Protein AF-A0A4P6WZL3-F1 (afdb_monomer_lite)

Structure (mmCIF, N/CA/C/O backbone):
data_AF-A0A4P6WZL3-F1
#
_entry.id   AF-A0A4P6WZL3-F1
#
loop_
_atom_site.group_PDB
_atom_site.id
_atom_site.type_symbol
_atom_site.label_atom_id
_atom_site.label_alt_id
_atom_site.label_comp_id
_atom_site.label_asym_id
_atom_site.label_entity_id
_atom_site.label_seq_id
_atom_site.pdbx_PDB_ins_code
_atom_site.Cartn_x
_atom_site.Cartn_y
_atom_site.Cartn_z
_atom_site.occupancy
_atom_site.B_iso_or_equiv
_atom_site.auth_seq_id
_atom_site.auth_comp_id
_atom_site.auth_asym_id
_atom_site.auth_atom_id
_atom_site.pdbx_PDB_model_num
ATOM 1 N N . MET A 1 1 ? -16.826 61.747 -36.594 1.00 37.16 1 MET A N 1
ATOM 2 C CA . MET A 1 1 ? -17.258 60.676 -35.668 1.00 37.16 1 MET A CA 1
ATOM 3 C C . MET A 1 1 ? -16.048 59.818 -35.312 1.00 37.16 1 MET A C 1
ATOM 5 O O . MET A 1 1 ? -15.651 58.979 -36.101 1.00 37.16 1 MET A O 1
ATOM 9 N N . ARG A 1 2 ? -15.407 60.084 -34.168 1.00 31.67 2 ARG A N 1
ATOM 10 C CA . ARG A 1 2 ? -14.379 59.226 -33.557 1.00 31.67 2 ARG A CA 1
ATOM 11 C C . ARG A 1 2 ? -14.954 58.769 -32.219 1.00 31.67 2 ARG A C 1
ATOM 13 O O . ARG A 1 2 ? -15.295 59.623 -31.406 1.00 31.67 2 ARG A O 1
ATOM 20 N N . ARG A 1 3 ? -15.099 57.464 -31.999 1.00 30.44 3 ARG A N 1
ATOM 21 C CA . ARG A 1 3 ? -15.366 56.898 -30.672 1.00 30.44 3 ARG A CA 1
ATOM 22 C C . ARG A 1 3 ? -14.246 55.916 -30.358 1.00 30.44 3 ARG A C 1
ATOM 24 O O . ARG A 1 3 ? -14.166 54.853 -30.960 1.00 30.44 3 ARG A O 1
ATOM 31 N N . PHE A 1 4 ? -13.363 56.343 -29.460 1.00 31.53 4 PHE A N 1
ATOM 32 C CA . PHE A 1 4 ? -12.477 55.470 -28.703 1.00 31.53 4 PHE A CA 1
ATOM 33 C C . PHE A 1 4 ? -13.355 54.556 -27.840 1.00 31.53 4 PHE A C 1
ATOM 35 O O . PHE A 1 4 ? -14.183 55.053 -27.078 1.00 31.53 4 PHE A O 1
ATOM 42 N N . VAL A 1 5 ? -13.193 53.242 -27.976 1.00 30.05 5 VAL A N 1
ATOM 43 C CA . VAL A 1 5 ? -13.716 52.259 -27.024 1.00 30.05 5 VAL A CA 1
ATOM 44 C C . VAL A 1 5 ? -12.513 51.728 -26.260 1.00 30.05 5 VAL A C 1
ATOM 46 O O . VAL A 1 5 ? -11.666 51.030 -26.811 1.00 30.05 5 VAL A O 1
ATOM 49 N N . THR A 1 6 ? -12.418 52.141 -25.003 1.00 27.86 6 THR A N 1
ATOM 50 C CA . THR A 1 6 ? -11.461 51.646 -24.019 1.00 27.86 6 THR A CA 1
ATOM 51 C C . THR A 1 6 ? -11.786 50.183 -23.726 1.00 27.86 6 THR A C 1
ATOM 53 O O . THR A 1 6 ? -12.900 49.865 -23.312 1.00 27.86 6 THR A O 1
ATOM 56 N N . ALA A 1 7 ? -10.828 49.289 -23.963 1.00 27.08 7 ALA A N 1
ATOM 57 C CA . ALA A 1 7 ? -10.930 47.887 -23.588 1.00 27.08 7 ALA A CA 1
ATOM 58 C C . ALA A 1 7 ? -10.885 47.766 -22.056 1.00 27.08 7 ALA A C 1
ATOM 60 O O . ALA A 1 7 ? -9.860 48.038 -21.432 1.00 27.08 7 ALA A O 1
ATOM 61 N N . VAL A 1 8 ? -12.007 47.376 -21.452 1.00 27.58 8 VAL A N 1
ATOM 62 C CA . VAL A 1 8 ? -12.067 46.939 -20.055 1.00 27.58 8 VAL A CA 1
ATOM 63 C C . VAL A 1 8 ? -11.608 45.484 -20.028 1.00 27.58 8 VAL A C 1
ATOM 65 O O . VAL A 1 8 ? -12.311 44.589 -20.493 1.00 27.58 8 VAL A O 1
ATOM 68 N N . LEU A 1 9 ? -10.395 45.262 -19.523 1.00 29.09 9 LEU A N 1
ATOM 69 C CA . LEU A 1 9 ? -9.890 43.940 -19.170 1.00 29.09 9 LEU A CA 1
ATOM 70 C C . LEU A 1 9 ? -10.759 43.381 -18.036 1.00 29.09 9 LEU A C 1
ATOM 72 O O . LEU A 1 9 ? -10.708 43.870 -16.908 1.00 29.09 9 LEU A O 1
ATOM 76 N N . PHE A 1 10 ? -11.550 42.353 -18.336 1.00 26.38 10 PHE A N 1
ATOM 77 C CA . PHE A 1 10 ? -12.147 41.489 -17.323 1.00 26.38 10 PHE A CA 1
ATOM 78 C C . PHE A 1 10 ? -11.024 40.666 -16.678 1.00 26.38 10 PHE A C 1
ATOM 80 O O . PHE A 1 10 ? -10.657 39.597 -17.157 1.00 26.38 10 PHE A O 1
ATOM 87 N N . PHE A 1 11 ? -10.463 41.184 -15.585 1.00 26.50 11 PHE A N 1
ATOM 88 C CA . PHE A 1 11 ? -9.835 40.347 -14.570 1.00 26.50 11 PHE A CA 1
ATOM 89 C C . PHE A 1 11 ? -10.962 39.560 -13.895 1.00 26.50 11 PHE A C 1
ATOM 91 O O . PHE A 1 11 ? -11.692 40.090 -13.058 1.00 26.50 11 PHE A O 1
ATOM 98 N N . THR A 1 12 ? -11.145 38.300 -14.281 1.00 26.98 12 THR A N 1
ATOM 99 C CA . THR A 1 12 ? -11.864 37.339 -13.444 1.00 26.98 12 THR A CA 1
ATOM 100 C C . THR A 1 12 ? -11.081 37.208 -12.146 1.00 26.98 12 THR A C 1
ATOM 102 O O . THR A 1 12 ? -9.961 36.698 -12.137 1.00 26.98 12 THR A O 1
ATOM 105 N N . ALA A 1 13 ? -11.655 37.768 -11.084 1.00 27.70 13 ALA A N 1
ATOM 106 C CA . ALA A 1 13 ? -11.118 37.762 -9.740 1.00 27.70 13 ALA A CA 1
ATOM 107 C C . ALA A 1 13 ? -10.760 36.331 -9.315 1.00 27.70 13 ALA A C 1
ATOM 109 O O . ALA A 1 13 ? -11.616 35.450 -9.262 1.00 27.70 13 ALA A O 1
ATOM 110 N N . LEU A 1 14 ? -9.479 36.130 -9.007 1.00 28.80 14 LEU A N 1
ATOM 111 C CA . LEU A 1 14 ? -9.033 35.101 -8.076 1.00 28.80 14 LEU A CA 1
ATOM 112 C C . LEU A 1 14 ? -9.872 35.245 -6.799 1.00 28.80 14 LEU A C 1
ATOM 114 O O . LEU A 1 14 ? -10.085 36.369 -6.338 1.00 28.80 14 LEU A O 1
ATOM 118 N N . ALA A 1 15 ? -10.363 34.130 -6.261 1.00 27.81 15 ALA A N 1
ATOM 119 C CA . ALA A 1 15 ? -11.063 34.102 -4.985 1.00 27.81 15 ALA A CA 1
ATOM 120 C C . ALA A 1 15 ? -10.264 34.903 -3.941 1.00 27.81 15 ALA A C 1
ATOM 122 O O . ALA A 1 15 ? -9.086 34.649 -3.693 1.00 27.81 15 ALA A O 1
ATOM 123 N N . THR A 1 16 ? -10.896 35.941 -3.400 1.00 32.16 16 THR A N 1
ATOM 124 C CA . THR A 1 16 ? -10.345 36.812 -2.362 1.00 32.16 16 THR A CA 1
ATOM 125 C C . THR A 1 16 ? -9.986 35.997 -1.118 1.00 32.16 16 THR A C 1
ATOM 127 O O . THR A 1 16 ? -10.764 35.106 -0.775 1.00 32.16 16 THR A O 1
ATOM 130 N N . PRO A 1 17 ? -8.890 36.315 -0.398 1.00 38.78 17 PRO A N 1
ATOM 131 C CA . PRO A 1 17 ? -8.620 35.704 0.897 1.00 38.78 17 PRO A CA 1
ATOM 132 C C . PRO A 1 17 ? -9.827 35.966 1.799 1.00 38.78 17 PRO A C 1
ATOM 134 O O . PRO A 1 17 ? -10.218 37.114 2.021 1.00 38.78 17 PRO A O 1
ATOM 137 N N . SER A 1 18 ? -10.464 34.893 2.241 1.00 46.06 18 SER A N 1
ATOM 138 C CA . SER A 1 18 ? -11.650 34.885 3.085 1.00 46.06 18 SER A CA 1
ATOM 139 C C . SER A 1 18 ? -11.412 35.700 4.363 1.00 46.06 18 SER A C 1
ATOM 141 O O . SER A 1 18 ? -10.737 35.272 5.289 1.00 46.06 18 SER A O 1
ATOM 143 N N . ALA A 1 19 ? -11.946 36.925 4.371 1.00 48.66 19 ALA A N 1
ATOM 144 C CA . ALA A 1 19 ? -12.452 37.673 5.524 1.00 48.66 19 ALA A CA 1
ATOM 145 C C . ALA A 1 19 ? -11.659 37.594 6.850 1.00 48.66 19 ALA A C 1
ATOM 147 O O . ALA A 1 19 ? -12.232 37.358 7.911 1.00 48.66 19 ALA A O 1
ATOM 148 N N . TRP A 1 20 ? -10.356 37.877 6.832 1.00 55.00 20 TRP A N 1
ATOM 149 C CA . TRP A 1 20 ? -9.653 38.255 8.062 1.00 55.00 20 TRP A CA 1
ATOM 150 C C . TRP A 1 20 ? -10.116 39.648 8.494 1.00 55.00 20 TRP A C 1
ATOM 152 O O . TRP A 1 20 ? -10.188 40.554 7.662 1.00 55.00 20 TRP A O 1
ATOM 162 N N . ALA A 1 21 ? -10.430 39.836 9.779 1.00 49.94 21 ALA A N 1
ATOM 163 C CA . ALA A 1 21 ? -10.701 41.161 10.325 1.00 49.94 21 ALA A CA 1
ATOM 164 C C . ALA A 1 21 ? -9.417 41.999 10.211 1.00 49.94 21 ALA A C 1
ATOM 166 O O . ALA A 1 21 ? -8.544 41.909 11.069 1.00 49.94 21 ALA A O 1
ATOM 167 N N . ALA A 1 22 ? -9.290 42.773 9.130 1.00 45.22 22 ALA A N 1
ATOM 168 C CA . ALA A 1 22 ? -8.110 43.586 8.830 1.00 45.22 22 ALA A CA 1
ATOM 169 C C . ALA A 1 22 ? -7.753 44.567 9.967 1.00 45.22 22 ALA A C 1
ATOM 171 O O . ALA A 1 22 ? -6.594 44.950 10.088 1.00 45.22 22 ALA A O 1
ATOM 172 N N . ASP A 1 23 ? -8.727 44.882 10.831 1.00 48.12 23 ASP A N 1
ATOM 173 C CA . ASP A 1 23 ? -8.626 45.856 11.923 1.00 48.12 23 ASP A CA 1
ATOM 174 C C . ASP A 1 23 ? -8.932 45.262 13.322 1.00 48.12 23 ASP A C 1
ATOM 176 O O . ASP A 1 23 ? -9.157 45.999 14.282 1.00 48.12 23 ASP A O 1
ATOM 180 N N . GLY A 1 24 ? -8.983 43.929 13.462 1.00 52.78 24 GLY A N 1
ATOM 181 C CA . GLY A 1 24 ? -9.281 43.240 14.728 1.00 52.78 24 GLY A CA 1
ATOM 182 C C . GLY A 1 24 ? -8.033 42.818 15.512 1.00 52.78 24 GLY A C 1
ATOM 183 O O . GLY A 1 24 ? -6.966 42.594 14.944 1.00 52.78 24 GLY A O 1
ATOM 184 N N . ALA A 1 25 ? -8.160 42.648 16.833 1.00 57.62 25 ALA A N 1
ATOM 185 C CA . ALA A 1 25 ? -7.093 42.055 17.637 1.00 57.62 25 ALA A CA 1
ATOM 186 C C . ALA A 1 25 ? -6.893 40.580 17.232 1.00 57.62 25 ALA A C 1
ATOM 188 O O . ALA A 1 25 ? -7.834 39.784 17.262 1.00 57.62 25 ALA A O 1
ATOM 189 N N . SER A 1 26 ? -5.667 40.215 16.848 1.00 79.00 26 SER A N 1
ATOM 190 C CA . SER A 1 26 ? -5.304 38.875 16.372 1.00 79.00 26 SER A CA 1
ATOM 191 C C . SER A 1 26 ? -4.282 38.195 17.283 1.00 79.00 26 SER A C 1
ATOM 193 O O . SER A 1 26 ? -3.489 38.863 17.945 1.00 79.00 26 SER A O 1
ATOM 195 N N . GLY A 1 27 ? -4.281 36.864 17.308 1.00 82.88 27 GLY A N 1
ATOM 196 C CA . GLY A 1 27 ? -3.276 36.058 17.998 1.00 82.88 27 GLY A CA 1
ATOM 197 C C . GLY A 1 27 ? -2.848 34.843 17.178 1.00 82.88 27 GLY A C 1
ATOM 198 O O . GLY A 1 27 ? -3.542 34.426 16.249 1.00 82.88 27 GLY A O 1
ATOM 199 N N . GLU A 1 28 ? -1.682 34.295 17.514 1.00 87.81 28 GLU A N 1
ATOM 200 C CA . GLU A 1 28 ? -1.102 33.112 16.878 1.00 87.81 28 GLU A CA 1
ATOM 201 C C . GLU A 1 28 ? -0.445 32.213 17.932 1.00 87.81 28 GLU A C 1
ATOM 203 O O . GLU A 1 28 ? 0.182 32.695 18.876 1.00 87.81 28 GLU A O 1
ATOM 208 N N . GLN A 1 29 ? -0.581 30.899 17.752 1.00 87.19 29 GLN A N 1
ATOM 209 C CA . GLN A 1 29 ? 0.071 29.877 18.559 1.00 87.19 29 GLN A CA 1
ATOM 210 C C . GLN A 1 29 ? 0.518 28.712 17.673 1.00 87.19 29 GLN A C 1
ATOM 212 O O . GLN A 1 29 ? -0.227 28.239 16.815 1.00 87.19 29 GLN A O 1
ATOM 217 N N . LEU A 1 30 ? 1.732 28.217 17.914 1.00 83.56 30 LEU A N 1
ATOM 218 C CA . LEU A 1 30 ? 2.226 26.980 17.315 1.00 83.56 30 LEU A CA 1
ATOM 219 C C . LEU A 1 30 ? 1.946 25.804 18.248 1.00 83.56 30 LEU A C 1
ATOM 221 O O . LEU A 1 30 ? 2.284 25.839 19.432 1.00 83.56 30 LEU A O 1
ATOM 225 N N . LEU A 1 31 ? 1.336 24.758 17.702 1.00 82.31 31 LEU A N 1
ATOM 226 C CA . LEU A 1 31 ? 0.972 23.541 18.413 1.00 82.31 31 LEU A CA 1
ATOM 227 C C . LEU A 1 31 ? 1.757 22.353 17.836 1.00 82.31 31 LEU A C 1
ATOM 229 O O . LEU A 1 31 ? 1.713 22.136 16.624 1.00 82.31 31 LEU A O 1
ATOM 233 N N . PRO A 1 32 ? 2.441 21.543 18.666 1.00 75.06 32 PRO A N 1
ATOM 234 C CA . PRO A 1 32 ? 3.267 20.418 18.212 1.00 75.06 32 PRO A CA 1
ATOM 235 C C . PRO A 1 32 ? 2.418 19.173 17.885 1.00 75.06 32 PRO A C 1
ATOM 237 O O . PRO A 1 32 ? 2.650 18.076 18.390 1.00 75.06 32 PRO A O 1
ATOM 240 N N . MET A 1 33 ? 1.372 19.347 17.083 1.00 74.25 33 MET A N 1
ATOM 241 C CA . MET A 1 33 ? 0.427 18.298 16.704 1.00 74.25 33 MET A CA 1
ATOM 242 C C . MET A 1 33 ? -0.205 18.603 15.339 1.00 74.25 33 MET A C 1
ATOM 244 O O . MET A 1 33 ? -0.133 19.760 14.911 1.00 74.25 33 MET A O 1
ATOM 248 N N . PRO A 1 34 ? -0.829 17.627 14.658 1.00 73.12 34 PRO A N 1
ATOM 249 C CA . PRO A 1 34 ? -1.431 17.864 13.347 1.00 73.12 34 PRO A CA 1
ATOM 250 C C . PRO A 1 34 ? -2.713 18.714 13.361 1.00 73.12 34 PRO A C 1
ATOM 252 O O . PRO A 1 34 ? -3.459 18.684 14.350 1.00 73.12 34 PRO A O 1
ATOM 255 N N . PRO A 1 35 ? -3.011 19.423 12.253 1.00 76.69 35 PRO A N 1
ATOM 256 C CA . PRO A 1 35 ? -4.188 20.272 12.103 1.00 76.69 35 PRO A CA 1
ATOM 257 C C . PRO A 1 35 ? -5.495 19.529 12.352 1.00 76.69 35 PRO A C 1
ATOM 259 O O . PRO A 1 35 ? -6.392 20.065 12.987 1.00 76.69 35 PRO A O 1
ATOM 262 N N . GLU A 1 36 ? -5.587 18.271 11.935 1.00 73.06 36 GLU A N 1
ATOM 263 C CA . GLU A 1 36 ? -6.742 17.386 12.077 1.00 73.06 36 GLU A CA 1
ATOM 264 C C . GLU A 1 36 ? -7.088 17.158 13.548 1.00 73.06 36 GLU A C 1
ATOM 266 O O . GLU A 1 36 ? -8.263 17.115 13.923 1.00 73.06 36 GLU A O 1
ATOM 271 N N . ARG A 1 37 ? -6.069 17.032 14.407 1.00 76.88 37 ARG A N 1
ATOM 272 C CA . ARG A 1 37 ? -6.249 16.867 15.852 1.00 76.88 37 ARG A CA 1
ATOM 273 C C . ARG A 1 37 ? -6.762 18.157 16.480 1.00 76.88 37 ARG A C 1
ATOM 275 O O . ARG A 1 37 ? -7.705 18.119 17.273 1.00 76.88 37 ARG A O 1
ATOM 282 N N . VAL A 1 38 ? -6.192 19.296 16.088 1.00 80.62 38 VAL A N 1
ATOM 283 C CA . VAL A 1 38 ? -6.668 20.619 16.518 1.00 80.62 38 VAL A CA 1
ATOM 284 C C . VAL A 1 38 ? -8.105 20.842 16.042 1.00 80.62 38 VAL A C 1
ATOM 286 O O . VAL A 1 38 ? -8.964 21.235 16.827 1.00 80.62 38 VAL A O 1
ATOM 289 N N . TRP A 1 39 ? -8.413 20.489 14.797 1.00 79.38 39 TRP A N 1
ATOM 290 C CA . TRP A 1 39 ? -9.742 20.613 14.212 1.00 79.38 39 TRP A CA 1
ATOM 291 C C . TRP A 1 39 ? -10.769 19.696 14.879 1.00 79.38 39 TRP A C 1
ATOM 293 O O . TRP A 1 39 ? -11.883 20.120 15.183 1.00 79.38 39 TRP A O 1
ATOM 303 N N . ARG A 1 40 ? -10.397 18.457 15.215 1.00 78.06 40 ARG A N 1
ATOM 304 C CA . ARG A 1 40 ? -11.243 17.556 16.011 1.00 78.06 40 ARG A CA 1
ATOM 305 C C . ARG A 1 40 ? -11.545 18.146 17.387 1.00 78.06 40 ARG A C 1
ATOM 307 O O . ARG A 1 40 ? -12.680 18.046 17.852 1.00 78.06 40 ARG A O 1
ATOM 314 N N . ALA A 1 41 ? -10.560 18.779 18.023 1.00 82.44 41 ALA A N 1
ATOM 315 C CA . ALA A 1 41 ? -10.777 19.481 19.282 1.00 82.44 41 ALA A CA 1
ATOM 316 C C . ALA A 1 41 ? -11.742 20.665 19.115 1.00 82.44 41 ALA A C 1
ATOM 318 O O . ALA A 1 41 ? -12.554 20.888 20.013 1.00 82.44 41 ALA A O 1
ATOM 319 N N . VAL A 1 42 ? -11.708 21.370 17.973 1.00 79.94 42 VAL A N 1
ATOM 320 C CA . VAL A 1 42 ? -12.668 22.443 17.648 1.00 79.94 42 VAL A CA 1
ATOM 321 C C . VAL A 1 42 ? -14.075 21.855 17.564 1.00 79.94 42 VAL A C 1
ATOM 323 O O . VAL A 1 42 ? -14.962 22.313 18.278 1.00 79.94 42 VAL A O 1
ATOM 326 N N . HIS A 1 43 ? -14.272 20.785 16.789 1.00 76.62 43 HIS A N 1
ATOM 327 C CA . HIS A 1 43 ? -15.571 20.106 16.664 1.00 76.62 43 HIS A CA 1
ATOM 328 C C . HIS A 1 43 ? -16.126 19.622 18.004 1.00 76.62 43 HIS A C 1
ATOM 330 O O . HIS A 1 43 ? -17.284 19.880 18.322 1.00 76.62 43 HIS A O 1
ATOM 336 N N . GLN A 1 44 ? -15.304 18.964 18.825 1.00 76.69 44 GLN A N 1
ATOM 337 C CA . GLN A 1 44 ? -15.728 18.518 20.156 1.00 76.69 44 GLN A CA 1
ATOM 338 C C . GLN A 1 44 ? -16.066 19.693 21.072 1.00 76.69 44 GLN A C 1
ATOM 340 O O . GLN A 1 44 ? -17.071 19.653 21.777 1.00 76.69 44 GLN A O 1
ATOM 345 N N . ALA A 1 45 ? -15.264 20.762 21.036 1.00 77.25 45 ALA A N 1
ATOM 346 C CA . ALA A 1 45 ? -15.530 21.956 21.825 1.00 77.25 45 ALA A CA 1
ATOM 347 C C . ALA A 1 45 ? -16.857 22.620 21.461 1.00 77.25 45 ALA A C 1
ATOM 349 O O . ALA A 1 45 ? -17.476 23.209 22.338 1.00 77.25 45 ALA A O 1
ATOM 350 N N . LEU A 1 46 ? -17.294 22.507 20.208 1.00 70.44 46 LEU A N 1
ATOM 351 C CA . LEU A 1 46 ? -18.572 23.027 19.730 1.00 70.44 46 LEU A CA 1
ATOM 352 C C . LEU A 1 46 ? -19.755 22.092 20.019 1.00 70.44 46 LEU A C 1
ATOM 354 O O . LEU A 1 46 ? -20.882 22.565 20.148 1.00 70.44 46 LEU A O 1
ATOM 358 N N . ALA A 1 47 ? -19.508 20.785 20.128 1.00 67.56 47 ALA A N 1
ATOM 359 C CA . ALA A 1 47 ? -20.522 19.783 20.457 1.00 67.56 47 ALA A CA 1
ATOM 360 C C . ALA A 1 47 ? -20.887 19.759 21.956 1.00 67.56 47 ALA A C 1
ATOM 362 O O . ALA A 1 47 ? -21.999 19.358 22.313 1.00 67.56 47 ALA A O 1
ATOM 363 N N . ASP A 1 48 ? -19.980 20.198 22.834 1.00 67.56 48 ASP A N 1
ATOM 364 C CA . ASP A 1 48 ? -20.244 20.327 24.268 1.00 67.56 48 ASP A CA 1
ATOM 365 C C . ASP A 1 48 ? -21.380 21.342 24.527 1.00 67.56 48 ASP A C 1
ATOM 367 O O . ASP A 1 48 ? -21.360 22.487 24.061 1.00 67.56 48 ASP A O 1
ATOM 371 N N . ARG A 1 49 ? -22.399 20.930 25.298 1.00 47.44 49 ARG A N 1
ATOM 372 C CA . ARG A 1 49 ? -23.563 21.769 25.638 1.00 47.44 49 ARG A CA 1
ATOM 373 C C . ARG A 1 49 ? -23.101 23.070 26.316 1.00 47.44 49 ARG A C 1
ATOM 375 O O . ARG A 1 49 ? -22.610 23.032 27.439 1.00 47.44 49 ARG A O 1
ATOM 382 N N . GLY A 1 50 ? -23.302 24.210 25.648 1.00 54.53 50 GLY A N 1
ATOM 383 C CA . GLY A 1 50 ? -22.974 25.553 26.162 1.00 54.53 50 GLY A CA 1
ATOM 384 C C . GLY A 1 50 ? -21.920 26.332 25.363 1.00 54.53 50 GLY A C 1
ATOM 385 O O . GLY A 1 50 ? -21.558 27.439 25.751 1.00 54.53 50 GLY A O 1
ATOM 386 N N . ALA A 1 51 ? -21.421 25.792 24.247 1.00 52.97 51 ALA A N 1
ATOM 387 C CA . ALA A 1 51 ? -20.331 26.409 23.488 1.00 52.97 51 ALA A CA 1
ATOM 388 C C . ALA A 1 51 ? -20.749 27.387 22.372 1.00 52.97 51 ALA A C 1
ATOM 390 O O . ALA A 1 51 ? -19.873 27.993 21.769 1.00 52.97 51 ALA A O 1
ATOM 391 N N . GLY A 1 52 ? -22.044 27.619 22.127 1.00 57.75 52 GLY A N 1
ATOM 392 C CA . GLY A 1 52 ? -22.533 28.534 21.079 1.00 57.75 52 GLY A CA 1
ATOM 393 C C . GLY A 1 52 ? -22.776 27.870 19.714 1.00 57.75 52 GLY A C 1
ATOM 394 O O . GLY A 1 52 ? -22.804 26.647 19.611 1.00 57.75 52 GLY A O 1
ATOM 395 N N . ARG A 1 53 ? -23.021 28.673 18.664 1.00 58.19 53 ARG A N 1
ATOM 396 C CA . ARG A 1 53 ? -23.209 28.191 17.277 1.00 58.19 53 ARG A CA 1
ATOM 397 C C . ARG A 1 53 ? -21.910 28.381 16.493 1.00 58.19 53 ARG A C 1
ATOM 399 O O . ARG A 1 53 ? -21.319 29.458 16.544 1.00 58.19 53 ARG A O 1
ATOM 406 N N . ALA A 1 54 ? -21.493 27.361 15.753 1.00 57.03 54 ALA A N 1
ATOM 407 C CA . ALA A 1 54 ? -20.396 27.462 14.800 1.00 57.03 54 ALA A CA 1
ATOM 408 C C . ALA A 1 54 ? -20.935 27.475 13.379 1.00 57.03 54 ALA A C 1
ATOM 410 O O . ALA A 1 54 ? -21.783 26.656 13.026 1.00 57.03 54 ALA A O 1
ATOM 411 N N . GLU A 1 55 ? -20.410 28.385 12.574 1.00 59.28 55 GLU A N 1
ATOM 412 C CA . GLU A 1 55 ? -20.586 28.371 11.135 1.00 59.28 55 GLU A CA 1
ATOM 413 C C . GLU A 1 55 ? -19.215 28.091 10.526 1.00 59.28 55 GLU A C 1
ATOM 415 O O . GLU A 1 55 ? -18.282 28.892 10.620 1.00 59.28 55 GLU A O 1
ATOM 420 N N . VAL A 1 56 ? -19.067 26.897 9.962 1.00 59.38 56 VAL A N 1
ATOM 421 C CA . VAL A 1 56 ? -17.864 26.545 9.212 1.00 59.38 56 VAL A CA 1
ATOM 422 C C . VAL A 1 56 ? -17.927 27.329 7.907 1.00 59.38 56 VAL A C 1
ATOM 424 O O . VAL A 1 56 ? -18.801 27.072 7.084 1.00 59.38 56 VAL A O 1
ATOM 427 N N . LEU A 1 57 ? -17.062 28.335 7.770 1.00 54.62 57 LEU A N 1
ATOM 428 C CA . LEU A 1 57 ? -17.123 29.280 6.654 1.00 54.62 57 LEU A CA 1
ATOM 429 C C . LEU A 1 57 ? -16.438 28.755 5.403 1.00 54.62 57 LEU A C 1
ATOM 431 O O . LEU A 1 57 ? -16.882 29.055 4.300 1.00 54.62 57 LEU A O 1
ATOM 435 N N . ALA A 1 58 ? -15.378 27.970 5.582 1.00 51.28 58 ALA A N 1
ATOM 436 C CA . ALA A 1 58 ? -14.709 27.283 4.499 1.00 51.28 58 ALA A CA 1
ATOM 437 C C . ALA A 1 58 ? -14.074 25.990 5.020 1.00 51.28 58 ALA A C 1
ATOM 439 O O . ALA A 1 58 ? -13.323 25.976 5.994 1.00 51.28 58 ALA A O 1
ATOM 440 N N . LEU A 1 59 ? -14.391 24.897 4.331 1.00 52.25 59 LEU A N 1
ATOM 441 C CA . LEU A 1 59 ? -13.587 23.676 4.278 1.00 52.25 59 LEU A CA 1
ATOM 442 C C . LEU A 1 59 ? -13.006 23.564 2.862 1.00 52.25 59 LEU A C 1
ATOM 444 O O . LEU A 1 59 ? -13.024 22.490 2.271 1.00 52.25 59 LEU A O 1
ATOM 448 N N . ASP A 1 60 ? -12.585 24.687 2.285 1.00 43.00 60 ASP A N 1
ATOM 449 C CA . ASP A 1 60 ? -12.030 24.718 0.934 1.00 43.00 60 ASP A CA 1
ATOM 450 C C . ASP A 1 60 ? -10.502 24.700 0.993 1.00 43.00 60 ASP A C 1
ATOM 452 O O . ASP A 1 60 ? -9.884 25.285 1.886 1.00 43.00 60 ASP A O 1
ATOM 456 N N . ASP A 1 61 ? -9.903 23.960 0.060 1.00 44.69 61 ASP A N 1
ATOM 457 C CA . ASP A 1 61 ? -8.455 23.862 -0.161 1.00 44.69 61 ASP A CA 1
ATOM 458 C C . ASP A 1 61 ? -7.611 23.509 1.083 1.00 44.69 61 ASP A C 1
ATOM 460 O O . ASP A 1 61 ? -6.434 23.859 1.206 1.00 44.69 61 ASP A O 1
ATOM 464 N N . GLY A 1 62 ? -8.195 22.773 2.035 1.00 52.19 62 GLY A N 1
ATOM 465 C CA . GLY A 1 62 ? -7.440 22.215 3.155 1.00 52.19 62 GLY A CA 1
ATOM 466 C C . GLY A 1 62 ? -6.897 23.265 4.129 1.00 52.19 62 GLY A C 1
ATOM 467 O O . GLY A 1 62 ? -5.832 23.078 4.727 1.00 52.19 62 GLY A O 1
ATOM 468 N N . ARG A 1 63 ? -7.606 24.383 4.282 1.00 59.88 63 ARG A N 1
ATOM 469 C CA . ARG A 1 63 ? -7.444 25.329 5.386 1.00 59.88 63 ARG A CA 1
ATOM 470 C C . ARG A 1 63 ? -8.688 25.227 6.256 1.00 59.88 63 ARG A C 1
ATOM 472 O O . ARG A 1 63 ? -9.796 25.417 5.763 1.00 59.88 63 ARG A O 1
ATOM 479 N N . TYR A 1 64 ? -8.527 24.876 7.529 1.00 69.12 64 TYR A N 1
ATOM 480 C CA . TYR A 1 64 ? -9.688 24.798 8.404 1.00 69.12 64 TYR A CA 1
ATOM 481 C C . TYR A 1 64 ? -9.997 26.193 8.946 1.00 69.12 64 TYR A C 1
ATOM 483 O O . TYR A 1 64 ? -9.429 26.621 9.954 1.00 69.12 64 TYR A O 1
ATOM 491 N N . GLU A 1 65 ? -10.880 26.906 8.247 1.00 73.00 65 GLU A N 1
ATOM 492 C CA . GLU A 1 65 ? -11.365 28.213 8.671 1.00 73.00 65 GLU A CA 1
ATOM 493 C C . GLU A 1 65 ? -12.756 28.092 9.294 1.00 73.00 65 GLU A C 1
ATOM 495 O O . GLU A 1 65 ? -13.704 27.561 8.707 1.00 73.00 65 GLU A O 1
ATOM 500 N N . ALA A 1 66 ? -12.901 28.617 10.506 1.00 71.56 66 ALA A N 1
ATOM 501 C CA . ALA A 1 66 ? -14.184 28.645 11.192 1.00 71.56 66 ALA A CA 1
ATOM 502 C C . ALA A 1 66 ? -14.508 30.051 11.673 1.00 71.56 66 ALA A C 1
ATOM 504 O O . ALA A 1 66 ? -13.656 30.716 12.265 1.00 71.56 66 ALA A O 1
ATOM 505 N N . ARG A 1 67 ? -15.772 30.457 11.513 1.00 74.69 67 ARG A N 1
ATOM 506 C CA . ARG A 1 67 ? -16.343 31.548 12.300 1.00 74.69 67 ARG A CA 1
ATOM 507 C C . ARG A 1 67 ? -17.196 30.961 13.399 1.00 74.69 67 ARG A C 1
ATOM 509 O O . ARG A 1 67 ? -18.224 30.318 13.181 1.00 74.69 67 ARG A O 1
ATOM 516 N N . LEU A 1 68 ? -16.747 31.197 14.613 1.00 73.75 68 LEU A N 1
ATOM 517 C CA . LEU A 1 68 ? -17.396 30.736 15.816 1.00 73.75 68 LEU A CA 1
ATOM 518 C C . LEU A 1 68 ? -18.137 31.902 16.461 1.00 73.75 68 LEU A C 1
ATOM 520 O O . LEU A 1 68 ? -17.629 33.020 16.508 1.00 73.75 68 LEU A O 1
ATOM 524 N N . ARG A 1 69 ? -19.306 31.612 17.036 1.00 71.44 69 ARG A N 1
ATOM 525 C CA . ARG A 1 69 ? -19.998 32.493 17.987 1.00 71.44 69 ARG A CA 1
ATOM 526 C C . ARG A 1 69 ? -20.084 31.807 19.341 1.00 71.44 69 ARG A C 1
ATOM 528 O O . ARG A 1 69 ? -21.153 31.289 19.689 1.00 71.44 69 ARG A O 1
ATOM 535 N N . PRO A 1 70 ? -18.978 31.735 20.101 1.00 64.75 70 PRO A N 1
ATOM 536 C CA . PRO A 1 70 ? -19.004 31.080 21.388 1.00 64.75 70 PRO A CA 1
ATOM 537 C C . PRO A 1 70 ? -19.884 31.858 22.360 1.00 64.75 70 PRO A C 1
ATOM 539 O O . PRO A 1 70 ? -19.776 33.079 22.462 1.00 64.75 70 PRO A O 1
ATOM 542 N N . GLN A 1 71 ? -20.720 31.162 23.133 1.00 65.69 71 GLN A N 1
ATOM 543 C CA . GLN A 1 71 ? -21.568 31.810 24.145 1.00 65.69 71 GLN A CA 1
ATOM 544 C C . GLN A 1 71 ? -20.729 32.580 25.186 1.00 65.69 71 GLN A C 1
ATOM 546 O O . GLN A 1 71 ? -21.143 33.630 25.671 1.00 65.69 71 GLN A O 1
ATOM 551 N N . ALA A 1 72 ? -19.509 32.100 25.453 1.00 63.06 72 ALA A N 1
ATOM 552 C CA . ALA A 1 72 ? -18.521 32.735 26.324 1.00 63.06 72 ALA A CA 1
ATOM 553 C C . ALA A 1 72 ? -17.954 34.068 25.791 1.00 63.06 72 ALA A C 1
ATOM 555 O O . ALA A 1 72 ? -17.289 34.770 26.546 1.00 63.06 72 ALA A O 1
ATOM 556 N N . LEU A 1 73 ? -18.191 34.416 24.518 1.00 65.50 73 LEU A N 1
ATOM 557 C CA . LEU A 1 73 ? -17.745 35.674 23.900 1.00 65.50 73 LEU A CA 1
ATOM 558 C C . LEU A 1 73 ? -18.867 36.718 23.779 1.00 65.50 73 LEU A C 1
ATOM 560 O O . LEU A 1 73 ? -18.740 37.653 22.996 1.00 65.50 73 LEU A O 1
ATOM 564 N N . ALA A 1 74 ? -19.973 36.558 24.519 1.00 65.56 74 ALA A N 1
ATOM 565 C CA . ALA A 1 74 ? -21.067 37.536 24.608 1.00 65.56 74 ALA A CA 1
ATOM 566 C C . ALA A 1 74 ? -21.611 38.040 23.247 1.00 65.56 74 ALA A C 1
ATOM 568 O O . ALA A 1 74 ? -22.089 39.165 23.142 1.00 65.56 74 ALA A O 1
ATOM 569 N N . GLY A 1 75 ? -21.559 37.201 22.204 1.00 66.00 75 GLY A N 1
ATOM 570 C CA . GLY A 1 75 ? -22.045 37.531 20.858 1.00 66.00 75 GLY A CA 1
ATOM 571 C C . GLY A 1 75 ? -20.988 38.039 19.868 1.00 66.00 75 GLY A C 1
ATOM 572 O O . GLY A 1 75 ? -21.354 38.316 18.729 1.00 66.00 75 GLY A O 1
ATOM 573 N N . ALA A 1 76 ? -19.710 38.131 20.255 1.00 72.12 76 ALA A N 1
ATOM 574 C CA . ALA A 1 76 ? -18.618 38.457 19.336 1.00 72.12 76 ALA A CA 1
ATOM 575 C C . ALA A 1 76 ? -18.252 37.274 18.419 1.00 72.12 76 ALA A C 1
ATOM 577 O O . ALA A 1 76 ? -18.277 36.111 18.840 1.00 72.12 76 ALA A O 1
ATOM 578 N N . ASP A 1 77 ? -17.871 37.590 17.178 1.00 76.44 77 ASP A N 1
ATOM 579 C CA . ASP A 1 77 ? -17.414 36.603 16.200 1.00 76.44 77 ASP A CA 1
ATOM 580 C C . ASP A 1 77 ? -15.920 36.320 16.420 1.00 76.44 77 ASP A C 1
ATOM 582 O O . ASP A 1 77 ? -15.096 37.238 16.473 1.00 76.44 77 ASP A O 1
ATOM 586 N N . LEU A 1 78 ? -15.580 35.035 16.539 1.00 79.50 78 LEU A N 1
ATOM 587 C CA . LEU A 1 78 ? -14.212 34.529 16.596 1.00 79.50 78 LEU A CA 1
ATOM 588 C C . LEU A 1 78 ? -13.888 33.821 15.288 1.00 79.50 78 LEU A C 1
ATOM 590 O O . LEU A 1 78 ? -14.524 32.829 14.937 1.00 79.50 78 LEU A O 1
ATOM 594 N N . TRP A 1 79 ? -12.865 34.300 14.603 1.00 82.00 79 TRP A N 1
ATOM 595 C CA . TRP A 1 79 ? -12.319 33.668 13.414 1.00 82.00 79 TRP A CA 1
ATOM 596 C C . TRP A 1 79 ? -11.146 32.796 13.819 1.00 82.00 79 TRP A C 1
ATOM 598 O O . TRP A 1 79 ? -10.260 33.263 14.534 1.00 82.00 79 TRP A O 1
ATOM 608 N N . LEU A 1 80 ? -11.148 31.546 13.373 1.00 83.44 80 LEU A N 1
ATOM 609 C CA . LEU A 1 80 ? -10.057 30.601 13.562 1.00 83.44 80 LEU A CA 1
ATOM 610 C C . LEU A 1 80 ? -9.503 30.166 12.221 1.00 83.44 80 LEU A C 1
ATOM 612 O O . LEU A 1 80 ? -10.260 29.931 11.283 1.00 83.44 80 LEU A O 1
ATOM 616 N N . ASP A 1 81 ? -8.194 29.976 12.196 1.00 83.62 81 ASP A N 1
ATOM 617 C CA . ASP A 1 81 ? -7.464 29.392 11.089 1.00 83.62 81 ASP A CA 1
ATOM 618 C C . ASP A 1 81 ? -6.467 28.366 11.612 1.00 83.62 81 ASP A C 1
ATOM 620 O O . ASP A 1 81 ? -5.599 28.681 12.431 1.00 83.62 81 ASP A O 1
ATOM 624 N N . VAL A 1 82 ? -6.615 27.135 11.138 1.00 80.94 82 VAL A N 1
ATOM 625 C CA . VAL A 1 82 ? -5.770 26.001 11.502 1.00 80.94 82 VAL A CA 1
ATOM 626 C C . VAL A 1 82 ? -5.006 25.560 10.255 1.00 80.94 82 VAL A C 1
ATOM 628 O O . VAL A 1 82 ? -5.591 24.985 9.335 1.00 80.94 82 VAL A O 1
ATOM 631 N N . ASP A 1 83 ? -3.697 25.820 10.225 1.00 77.88 83 ASP A N 1
ATOM 632 C CA . ASP A 1 83 ? -2.817 25.463 9.104 1.00 77.88 83 ASP A CA 1
ATOM 633 C C . ASP A 1 83 ? -1.566 24.715 9.589 1.00 77.88 83 ASP A C 1
ATOM 635 O O . ASP A 1 83 ? -1.109 24.915 10.710 1.00 77.88 83 ASP A O 1
ATOM 639 N N . TRP A 1 84 ? -0.974 23.861 8.753 1.00 73.62 84 TRP A N 1
ATOM 640 C CA . TRP A 1 84 ? 0.313 23.227 9.053 1.00 73.62 84 TRP A CA 1
ATOM 641 C C . TRP A 1 84 ? 1.468 24.200 8.790 1.00 73.62 84 TRP A C 1
ATOM 643 O O . TRP A 1 84 ? 1.605 24.702 7.667 1.00 73.62 84 TRP A O 1
ATOM 653 N N . ASP A 1 85 ? 2.343 24.402 9.778 1.00 75.19 85 ASP A N 1
ATOM 654 C CA . ASP A 1 85 ? 3.563 25.198 9.630 1.00 75.19 85 ASP A CA 1
ATOM 655 C C . ASP A 1 85 ? 4.674 24.376 8.966 1.00 75.19 85 ASP A C 1
ATOM 657 O O . ASP A 1 85 ? 5.265 23.477 9.566 1.00 75.19 85 ASP A O 1
ATOM 661 N N . THR A 1 86 ? 4.998 24.708 7.718 1.00 63.81 86 THR A N 1
ATOM 662 C CA . THR A 1 86 ? 6.034 24.015 6.940 1.00 63.81 86 THR A CA 1
ATOM 663 C C . THR A 1 86 ? 7.453 24.230 7.464 1.00 63.81 86 THR A C 1
ATOM 665 O O . THR A 1 86 ? 8.334 23.453 7.117 1.00 63.81 86 THR A O 1
ATOM 668 N N . ARG A 1 87 ? 7.702 25.243 8.304 1.00 66.31 87 ARG A N 1
ATOM 669 C CA . ARG A 1 87 ? 9.043 25.552 8.830 1.00 66.31 87 ARG A CA 1
ATOM 670 C C . ARG A 1 87 ? 9.308 24.883 10.166 1.00 66.31 87 ARG A C 1
ATOM 672 O O . ARG A 1 87 ? 10.402 24.379 10.404 1.00 66.31 87 ARG A O 1
ATOM 679 N N . THR A 1 88 ? 8.321 24.908 11.054 1.00 64.44 88 THR A N 1
ATOM 680 C CA . THR A 1 88 ? 8.474 24.396 12.421 1.00 64.44 88 THR A CA 1
ATOM 681 C C . THR A 1 88 ? 7.850 23.026 12.612 1.00 64.44 88 THR A C 1
ATOM 683 O O . THR A 1 88 ? 8.116 22.400 13.634 1.00 64.44 88 THR A O 1
ATOM 686 N N . GLY A 1 89 ? 7.026 22.568 11.670 1.00 64.50 89 GLY A N 1
ATOM 687 C CA . GLY A 1 89 ? 6.227 21.362 11.804 1.00 64.50 89 GLY A CA 1
ATOM 688 C C . GLY A 1 89 ? 5.207 21.440 12.948 1.00 64.50 89 GLY A C 1
ATOM 689 O O . GLY A 1 89 ? 5.437 22.049 13.995 1.00 64.50 89 GLY A O 1
ATOM 690 N N . GLY A 1 90 ? 4.039 20.848 12.735 1.00 73.75 90 GLY A N 1
ATOM 691 C CA . GLY A 1 90 ? 2.875 21.033 13.596 1.00 73.75 90 GLY A CA 1
ATOM 692 C C . GLY A 1 90 ? 1.926 22.107 13.069 1.00 73.75 90 GLY A C 1
ATOM 693 O O . GLY A 1 90 ? 1.992 22.520 11.912 1.00 73.75 90 GLY A O 1
ATOM 694 N N . THR A 1 91 ? 1.008 22.541 13.923 1.00 81.88 91 THR A N 1
ATOM 695 C CA . THR A 1 91 ? -0.126 23.382 13.544 1.00 81.88 91 THR A CA 1
ATOM 696 C C . THR A 1 91 ? 0.083 24.822 13.973 1.00 81.88 91 THR A C 1
ATOM 698 O O . THR A 1 91 ? 0.205 25.111 15.162 1.00 81.88 91 THR A O 1
ATOM 701 N N . ARG A 1 92 ? 0.054 25.738 13.012 1.00 85.31 92 ARG A N 1
ATOM 702 C CA . ARG A 1 92 ? -0.140 27.163 13.243 1.00 85.31 92 ARG A CA 1
ATOM 703 C C . ARG A 1 92 ? -1.632 27.431 13.416 1.00 85.31 92 ARG A C 1
ATOM 705 O O . ARG A 1 92 ? -2.401 27.367 12.460 1.00 85.31 92 ARG A O 1
ATOM 712 N N . LEU A 1 93 ? -2.022 27.719 14.652 1.00 87.19 93 LEU A N 1
ATOM 713 C CA . LEU A 1 93 ? -3.368 28.129 15.020 1.00 87.19 93 LEU A CA 1
ATOM 714 C C . LEU A 1 93 ? -3.398 29.650 15.149 1.00 87.19 93 LEU A C 1
ATOM 716 O O . LEU A 1 93 ? -2.764 30.218 16.038 1.00 87.19 93 LEU A O 1
ATOM 720 N N . ARG A 1 94 ? -4.144 30.309 14.270 1.00 87.62 94 ARG A N 1
ATOM 721 C CA . ARG A 1 94 ? -4.342 31.757 14.301 1.00 87.62 94 ARG A CA 1
ATOM 722 C C . ARG A 1 94 ? -5.793 32.086 14.612 1.00 87.62 94 ARG A C 1
ATOM 724 O O . ARG A 1 94 ? -6.698 31.342 14.232 1.00 87.62 94 ARG A O 1
ATOM 731 N N . TRP A 1 95 ? -6.017 33.205 15.291 1.00 86.88 95 TRP A N 1
ATOM 732 C CA . TRP A 1 95 ? -7.362 33.674 15.599 1.00 86.88 95 TRP A CA 1
ATOM 733 C C . TRP A 1 95 ? -7.490 35.192 15.555 1.00 86.88 95 TRP A C 1
ATOM 735 O O . TRP A 1 95 ? -6.518 35.919 15.765 1.00 86.88 95 TRP A O 1
ATOM 745 N N . SER A 1 96 ? -8.708 35.675 15.320 1.00 85.50 96 SER A N 1
ATOM 746 C CA . SER A 1 96 ? -9.062 37.088 15.490 1.00 85.50 96 SER A CA 1
ATOM 747 C C . SER A 1 96 ? -10.478 37.238 16.035 1.00 85.50 96 SER A C 1
ATOM 749 O O . SER A 1 96 ? -11.356 36.427 15.733 1.00 85.50 96 SER A O 1
ATOM 751 N N . ALA A 1 97 ? -10.697 38.262 16.858 1.00 80.19 97 ALA A N 1
ATOM 752 C CA . ALA A 1 97 ? -12.009 38.593 17.405 1.00 80.19 97 ALA A CA 1
ATOM 753 C C . ALA A 1 97 ? -12.461 39.979 16.927 1.00 80.19 97 ALA A C 1
ATOM 755 O O . ALA A 1 97 ? -11.650 40.894 16.779 1.00 80.19 97 ALA A O 1
ATOM 756 N N . THR A 1 98 ? -13.767 40.153 16.716 1.00 75.31 98 THR A N 1
ATOM 757 C CA . THR A 1 98 ? -14.339 41.418 16.218 1.00 75.31 98 THR A CA 1
ATOM 758 C C . THR A 1 98 ? -14.284 42.580 17.215 1.00 75.31 98 THR A C 1
ATOM 760 O O . THR A 1 98 ? -14.495 43.718 16.809 1.00 75.31 98 THR A O 1
ATOM 763 N N . ALA A 1 99 ? -14.020 42.321 18.500 1.00 72.56 99 ALA A N 1
ATOM 764 C CA . ALA A 1 99 ? -13.955 43.338 19.550 1.00 72.56 99 ALA A CA 1
ATOM 765 C C . ALA A 1 99 ? -12.709 43.148 20.443 1.00 72.56 99 ALA A C 1
ATOM 767 O O . ALA A 1 99 ? -12.426 42.009 20.835 1.00 72.56 99 ALA A O 1
ATOM 768 N N . PRO A 1 100 ? -11.986 44.222 20.821 1.00 70.31 100 PRO A N 1
ATOM 769 C CA . PRO A 1 100 ? -10.815 44.131 21.699 1.00 70.31 100 PRO A CA 1
ATOM 770 C C . PRO A 1 100 ? -11.108 43.458 23.050 1.00 70.31 100 PRO A C 1
ATOM 772 O O . PRO A 1 100 ? -10.315 42.636 23.508 1.00 70.31 100 PRO A O 1
ATOM 775 N N . GLU A 1 101 ? -12.265 43.723 23.668 1.00 72.44 101 GLU A N 1
ATOM 776 C CA . GLU A 1 101 ? -12.678 43.085 24.930 1.00 72.44 101 GLU A CA 1
ATOM 777 C C . GLU A 1 101 ? -12.933 41.568 24.815 1.00 72.44 101 GLU A C 1
ATOM 779 O O . GLU A 1 101 ? -12.796 40.821 25.793 1.00 72.44 101 GLU A O 1
ATOM 784 N N . ALA A 1 102 ? -13.248 41.078 23.612 1.00 72.56 102 ALA A N 1
ATOM 785 C CA . ALA A 1 102 ? -13.432 39.654 23.344 1.00 72.56 102 ALA A CA 1
ATOM 786 C C . ALA A 1 102 ? -12.095 38.917 23.159 1.00 72.56 102 ALA A C 1
ATOM 788 O O . ALA A 1 102 ? -12.065 37.689 23.237 1.00 72.56 102 ALA A O 1
ATOM 789 N N . GLN A 1 103 ? -10.978 39.633 22.982 1.00 75.19 103 GLN A N 1
ATOM 790 C CA . GLN A 1 103 ? -9.681 39.029 22.674 1.00 75.19 103 GLN A CA 1
ATOM 791 C C . GLN A 1 103 ? -9.114 38.197 23.825 1.00 75.19 103 GLN A C 1
ATOM 793 O O . GLN A 1 103 ? -8.602 37.101 23.600 1.00 75.19 103 GLN A O 1
ATOM 798 N N . ALA A 1 104 ? -9.231 38.674 25.068 1.00 77.38 104 ALA A N 1
ATOM 799 C CA . ALA A 1 104 ? -8.774 37.921 26.239 1.00 77.38 104 ALA A CA 1
ATOM 800 C C . ALA A 1 104 ? -9.568 36.614 26.406 1.00 77.38 104 ALA A C 1
ATOM 802 O O . ALA A 1 104 ? -9.007 35.556 26.698 1.00 77.38 104 ALA A O 1
ATOM 803 N N . HIS A 1 105 ? -10.874 36.672 26.149 1.00 77.25 105 HIS A N 1
ATOM 804 C CA . HIS A 1 105 ? -11.752 35.510 26.197 1.00 77.25 105 HIS A CA 1
ATOM 805 C C . HIS A 1 105 ? -11.490 34.543 25.031 1.00 77.25 105 HIS A C 1
ATOM 807 O O . HIS A 1 105 ? -11.502 33.328 25.238 1.00 77.25 105 HIS A O 1
ATOM 813 N N . ALA A 1 106 ? -11.199 35.066 23.835 1.00 79.00 106 ALA A N 1
ATOM 814 C CA . ALA A 1 106 ? -10.800 34.288 22.666 1.00 79.00 106 ALA A CA 1
ATOM 815 C C . ALA A 1 106 ? -9.470 33.564 22.904 1.00 79.00 106 ALA A C 1
ATOM 817 O O . ALA A 1 106 ? -9.397 32.354 22.706 1.00 79.00 106 ALA A O 1
ATOM 818 N N . ALA A 1 107 ? -8.456 34.260 23.426 1.00 82.94 107 ALA A N 1
ATOM 819 C CA . ALA A 1 107 ? -7.170 33.665 23.783 1.00 82.94 107 ALA A CA 1
ATOM 820 C C . ALA A 1 107 ? -7.326 32.564 24.846 1.00 82.94 107 ALA A C 1
ATOM 822 O O . ALA A 1 107 ? -6.792 31.469 24.691 1.00 82.94 107 ALA A O 1
ATOM 823 N N . ALA A 1 108 ? -8.128 32.799 25.892 1.00 83.06 108 ALA A N 1
ATOM 824 C CA . ALA A 1 108 ? -8.407 31.784 26.909 1.00 83.06 108 ALA A CA 1
ATOM 825 C C . ALA A 1 108 ? -9.172 30.571 26.345 1.00 83.06 108 ALA A C 1
ATOM 827 O O . ALA A 1 108 ? -8.960 29.438 26.779 1.00 83.06 108 ALA A O 1
ATOM 828 N N . TRP A 1 109 ? -10.077 30.790 25.387 1.00 81.88 109 TRP A N 1
ATOM 829 C CA . TRP A 1 109 ? -10.785 29.711 24.700 1.00 81.88 109 TRP A CA 1
ATOM 830 C C . TRP A 1 109 ? -9.840 28.895 23.810 1.00 81.88 109 TRP A C 1
ATOM 832 O O . TRP A 1 109 ? -9.854 27.667 23.889 1.00 81.88 109 TRP A O 1
ATOM 842 N N . VAL A 1 110 ? -8.968 29.560 23.047 1.00 83.44 110 VAL A N 1
ATOM 843 C CA . VAL A 1 110 ? -7.928 28.926 22.224 1.00 83.44 110 VAL A CA 1
ATOM 844 C C . VAL A 1 110 ? -6.949 28.121 23.082 1.00 83.44 110 VAL A C 1
ATOM 846 O O . VAL A 1 110 ? -6.607 26.995 22.729 1.00 83.44 110 VAL A O 1
ATOM 849 N N . GLN A 1 111 ? -6.573 28.619 24.258 1.00 86.38 111 GLN A N 1
ATOM 850 C CA . GLN A 1 111 ? -5.704 27.873 25.167 1.00 86.38 111 GLN A CA 1
ATOM 851 C C . GLN A 1 111 ? -6.361 26.567 25.649 1.00 86.38 111 GLN A C 1
ATOM 853 O O . GLN A 1 111 ? -5.744 25.503 25.603 1.00 86.38 111 GLN A O 1
ATOM 858 N N . ARG A 1 112 ? -7.649 26.603 26.024 1.00 85.69 112 ARG A N 1
ATOM 859 C CA . ARG A 1 112 ? -8.409 25.386 26.380 1.00 85.69 112 ARG A CA 1
ATOM 860 C C . ARG A 1 112 ? -8.560 24.426 25.201 1.00 85.69 112 ARG A C 1
ATOM 862 O O . ARG A 1 112 ? -8.576 23.209 25.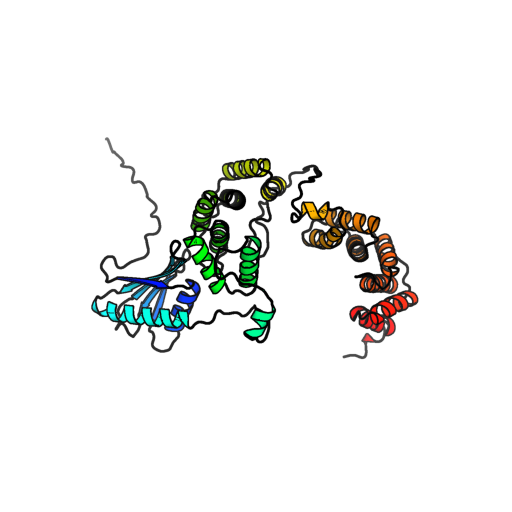396 1.00 85.69 112 ARG A O 1
ATOM 869 N N . LEU A 1 113 ? -8.687 24.960 23.987 1.00 84.44 113 LEU A N 1
ATOM 870 C CA . LEU A 1 113 ? -8.711 24.171 22.760 1.00 84.44 113 LEU A CA 1
ATOM 871 C C . LEU A 1 113 ? -7.381 23.430 22.566 1.00 84.44 113 LEU A C 1
ATOM 873 O O . LEU A 1 113 ? -7.400 22.225 22.323 1.00 84.44 113 LEU A O 1
ATOM 877 N N . ALA A 1 114 ? -6.248 24.114 22.731 1.00 84.19 114 ALA A N 1
ATOM 878 C CA . ALA A 1 114 ? -4.918 23.515 22.642 1.00 84.19 114 ALA A CA 1
ATOM 879 C C . ALA A 1 114 ? -4.720 22.400 23.686 1.00 84.19 114 ALA A C 1
ATOM 881 O O . ALA A 1 114 ? -4.280 21.300 23.349 1.00 84.19 114 ALA A O 1
ATOM 882 N N . GLU A 1 115 ? -5.126 22.633 24.937 1.00 86.00 115 GLU A N 1
ATOM 883 C CA . GLU A 1 115 ? -5.096 21.621 26.004 1.00 86.00 115 GLU A CA 1
ATOM 884 C C . GLU A 1 115 ? -5.993 20.416 25.697 1.00 86.00 115 GLU A C 1
ATOM 886 O O . GLU A 1 115 ? -5.653 19.269 25.992 1.00 86.00 115 GLU A O 1
ATOM 891 N N . ARG A 1 116 ? -7.174 20.651 25.117 1.00 84.50 116 ARG A N 1
ATOM 892 C CA . ARG A 1 116 ? -8.076 19.578 24.682 1.00 84.50 116 ARG A CA 1
ATOM 893 C C . ARG A 1 116 ? -7.464 18.778 23.540 1.00 84.50 116 ARG A C 1
ATOM 895 O O . ARG A 1 116 ? -7.476 17.554 23.615 1.00 84.50 116 ARG A O 1
ATOM 902 N N . ALA A 1 117 ? -6.900 19.447 22.540 1.00 81.62 117 ALA A N 1
ATOM 903 C CA . ALA A 1 117 ? -6.214 18.798 21.433 1.00 81.62 117 ALA A CA 1
ATOM 904 C C . ALA A 1 117 ? -5.041 17.936 21.932 1.00 81.62 117 ALA A C 1
ATOM 906 O O . ALA A 1 117 ? -4.902 16.796 21.501 1.00 81.62 117 ALA A O 1
ATOM 907 N N . GLY A 1 118 ? -4.280 18.410 22.925 1.00 78.19 118 GLY A N 1
ATOM 908 C CA . GLY A 1 118 ? -3.223 17.630 23.579 1.00 78.19 118 GLY A CA 1
ATOM 909 C C . GLY A 1 118 ? -3.719 16.402 24.358 1.00 78.19 118 GLY A C 1
ATOM 910 O O . GLY A 1 118 ? -2.987 15.424 24.482 1.00 78.19 118 GLY A O 1
ATOM 911 N N . ARG A 1 119 ? -4.965 16.415 24.853 1.00 78.12 119 ARG A N 1
ATOM 912 C CA . ARG A 1 119 ? -5.595 15.278 25.555 1.00 78.12 119 ARG A CA 1
ATOM 913 C C . ARG A 1 119 ? -6.242 14.254 24.626 1.00 78.12 119 ARG A C 1
ATOM 915 O O . ARG A 1 119 ? -6.591 13.164 25.086 1.00 78.12 119 ARG A O 1
ATOM 922 N N . LEU A 1 120 ? -6.435 14.580 23.347 1.00 66.81 120 LEU A N 1
ATOM 923 C CA . LEU A 1 120 ? -6.943 13.619 22.375 1.00 66.81 120 LEU A CA 1
ATOM 924 C C . LEU A 1 120 ? -5.927 12.488 22.216 1.00 66.81 120 LEU A C 1
ATOM 926 O O . LEU A 1 120 ? -4.785 12.713 21.818 1.00 66.81 120 LEU A O 1
ATOM 930 N N . ARG A 1 121 ? -6.351 11.256 22.516 1.00 57.94 121 ARG A N 1
ATOM 931 C CA . ARG A 1 121 ? -5.568 10.072 22.154 1.00 57.94 121 ARG A CA 1
ATOM 932 C C . ARG A 1 121 ? -5.556 9.943 20.632 1.00 57.94 121 ARG A C 1
ATOM 934 O O . ARG A 1 121 ? -6.588 10.173 19.993 1.00 57.94 121 ARG A O 1
ATOM 941 N N . ALA A 1 122 ? -4.414 9.542 20.070 1.00 53.03 122 ALA A N 1
ATOM 942 C CA . ALA A 1 122 ? -4.369 9.081 18.688 1.00 53.03 122 ALA A CA 1
ATOM 943 C C . ALA A 1 122 ? -5.406 7.959 18.561 1.00 53.03 122 ALA A C 1
ATOM 945 O O . ALA A 1 122 ? -5.486 7.082 19.429 1.00 53.03 122 ALA A O 1
ATOM 946 N N . SER A 1 123 ? -6.271 8.026 17.549 1.00 44.75 123 SER A N 1
ATOM 947 C CA . SER A 1 123 ? -7.246 6.968 17.294 1.00 44.75 123 SER A CA 1
ATOM 948 C C . SER A 1 123 ? -6.495 5.767 16.734 1.00 44.75 123 SER A C 1
ATOM 950 O O . SER A 1 123 ? -6.510 5.534 15.532 1.00 44.75 123 SER A O 1
ATOM 952 N N . ASN A 1 124 ? -5.806 5.032 17.601 1.00 42.53 124 ASN A N 1
ATOM 953 C CA . ASN A 1 124 ? -5.007 3.877 17.225 1.00 42.53 124 ASN A CA 1
ATOM 954 C C . ASN A 1 124 ? -5.926 2.654 17.061 1.00 42.53 124 ASN A C 1
ATOM 956 O O . ASN A 1 124 ? -5.816 1.6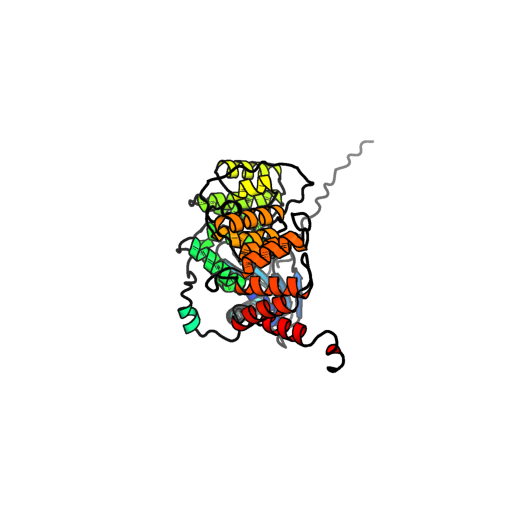62 17.771 1.00 42.53 124 ASN A O 1
ATOM 960 N N . GLN A 1 125 ? -6.924 2.772 16.180 1.00 40.88 125 GLN A N 1
ATOM 961 C CA . GLN A 1 125 ? -7.931 1.731 15.954 1.00 40.88 125 GLN A CA 1
ATOM 962 C C . GLN A 1 125 ? -7.422 0.588 15.060 1.00 40.88 125 GLN A C 1
ATOM 964 O O . GLN A 1 125 ? -8.134 -0.399 14.904 1.00 40.88 125 GLN A O 1
ATOM 969 N N . LEU A 1 126 ? -6.208 0.682 14.498 1.00 33.41 126 LEU A N 1
ATOM 970 C CA . LEU A 1 126 ? -5.670 -0.323 13.567 1.00 33.41 126 LEU A CA 1
ATOM 971 C C . LEU A 1 126 ? -4.307 -0.916 13.953 1.00 33.41 126 LEU A C 1
ATOM 973 O O . LEU A 1 126 ? -3.918 -1.937 13.386 1.00 33.41 126 LEU A O 1
ATOM 977 N N . CYS A 1 127 ? -3.638 -0.403 14.989 1.00 43.28 127 CYS A N 1
ATOM 978 C CA . CYS A 1 127 ? -2.536 -1.108 15.657 1.00 43.28 127 CYS A CA 1
ATOM 979 C C . CYS A 1 127 ? -3.105 -2.229 16.570 1.00 43.28 127 CYS A C 1
ATOM 981 O O . CYS A 1 127 ? -3.075 -2.143 17.791 1.00 43.28 127 CYS A O 1
ATOM 983 N N . ARG A 1 128 ? -3.691 -3.244 15.910 1.00 39.12 128 ARG A N 1
ATOM 984 C CA . ARG A 1 128 ? -4.082 -4.614 16.323 1.00 39.12 128 ARG A CA 1
ATOM 985 C C . ARG A 1 128 ? -4.747 -4.832 17.693 1.00 39.12 128 ARG A C 1
ATOM 987 O O . ARG A 1 128 ? -4.062 -4.908 18.701 1.00 39.12 128 ARG A O 1
ATOM 994 N N . GLY A 1 129 ? -6.037 -5.200 17.664 1.00 38.31 129 GLY A N 1
ATOM 995 C CA . GLY A 1 129 ? -6.692 -5.992 18.723 1.00 38.31 129 GLY A CA 1
ATOM 996 C C . GLY A 1 129 ? -6.644 -5.375 20.131 1.00 38.31 129 GLY A C 1
ATOM 997 O O . GLY A 1 129 ? -6.206 -4.239 20.296 1.00 38.31 129 GLY A O 1
ATOM 998 N N . PRO A 1 130 ? -7.157 -6.055 21.171 1.00 32.72 130 PRO A N 1
ATOM 999 C CA . PRO A 1 130 ? -7.188 -5.475 22.504 1.00 32.72 130 PRO A CA 1
ATOM 1000 C C . PRO A 1 130 ? -5.785 -5.504 23.130 1.00 32.72 130 PRO A C 1
ATOM 1002 O O . PRO A 1 130 ? -5.355 -6.527 23.642 1.00 32.72 130 PRO A O 1
ATOM 1005 N N . HIS A 1 131 ? -5.147 -4.332 23.120 1.00 37.69 131 HIS A N 1
ATOM 1006 C CA . HIS A 1 131 ? -4.130 -3.844 24.062 1.00 37.69 131 HIS A CA 1
ATOM 1007 C C . HIS A 1 131 ? -2.777 -4.571 24.127 1.00 37.69 131 HIS A C 1
ATOM 1009 O O . HIS A 1 131 ? -2.615 -5.436 24.985 1.00 37.69 131 HIS A O 1
ATOM 1015 N N . PRO A 1 132 ? -1.746 -4.090 23.406 1.00 38.69 132 PRO A N 1
ATOM 1016 C CA . PRO A 1 132 ? -0.386 -4.293 23.865 1.00 38.69 132 PRO A CA 1
ATOM 1017 C C . PRO A 1 132 ? -0.036 -3.336 25.008 1.00 38.69 132 PRO A C 1
ATOM 1019 O O . PRO A 1 132 ? -0.345 -2.139 24.968 1.00 38.69 132 PRO A O 1
ATOM 1022 N N . THR A 1 133 ? 0.578 -3.876 26.059 1.00 40.72 133 THR A N 1
ATOM 1023 C CA . THR A 1 133 ? 1.152 -3.095 27.163 1.00 40.72 133 THR A CA 1
ATOM 1024 C C . THR A 1 133 ? 2.449 -2.413 26.709 1.00 40.72 133 THR A C 1
ATOM 1026 O O . THR A 1 133 ? 3.008 -2.736 25.662 1.00 40.72 133 THR A O 1
ATOM 1029 N N . ALA A 1 134 ? 2.953 -1.451 27.490 1.00 38.72 134 ALA A N 1
ATOM 1030 C CA . ALA A 1 134 ? 4.220 -0.774 27.190 1.00 38.72 134 ALA A CA 1
ATOM 1031 C C . ALA A 1 134 ? 5.407 -1.755 27.027 1.00 38.72 134 ALA A C 1
ATOM 1033 O O . ALA A 1 134 ? 6.297 -1.488 26.227 1.00 38.72 134 ALA A O 1
ATOM 1034 N N . GLU A 1 135 ? 5.370 -2.909 27.705 1.00 36.91 135 GLU A N 1
ATOM 1035 C CA . GLU A 1 135 ? 6.369 -3.987 27.599 1.00 36.91 135 GLU A CA 1
ATOM 1036 C C . GLU A 1 135 ? 6.315 -4.729 26.250 1.00 36.91 135 GLU A C 1
ATOM 1038 O O . GLU A 1 135 ? 7.337 -5.192 25.750 1.00 36.91 135 GLU A O 1
ATOM 1043 N N . GLU A 1 136 ? 5.144 -4.826 25.613 1.00 35.56 136 GLU A N 1
ATOM 1044 C CA . GLU A 1 136 ? 4.988 -5.524 24.327 1.00 35.56 136 GLU A CA 1
ATOM 1045 C C . GLU A 1 136 ? 5.480 -4.685 23.137 1.00 35.56 136 GLU A C 1
ATOM 1047 O O . GLU A 1 136 ? 5.958 -5.229 22.140 1.00 35.56 136 GLU A O 1
ATOM 1052 N N . ILE A 1 137 ? 5.430 -3.354 23.263 1.00 38.84 137 ILE A N 1
ATOM 1053 C CA . ILE A 1 137 ? 6.068 -2.415 22.326 1.00 38.84 137 ILE A CA 1
ATOM 1054 C C . ILE A 1 137 ? 7.596 -2.546 22.413 1.00 38.84 137 ILE A C 1
ATOM 1056 O O . ILE A 1 137 ? 8.280 -2.541 21.391 1.00 38.84 137 ILE A O 1
ATOM 1060 N N . GLU A 1 138 ? 8.122 -2.733 23.624 1.00 38.56 138 GLU A N 1
ATOM 1061 C CA . GLU A 1 138 ? 9.546 -2.960 23.890 1.00 38.56 138 GLU A CA 1
ATOM 1062 C C . GLU A 1 138 ? 10.018 -4.325 23.338 1.00 38.56 138 GLU A C 1
ATOM 1064 O O . GLU A 1 138 ? 11.114 -4.440 22.786 1.00 38.56 138 GLU A O 1
ATOM 1069 N N . ALA A 1 139 ? 9.151 -5.346 23.384 1.00 35.62 139 ALA A N 1
ATOM 1070 C CA . ALA A 1 139 ? 9.427 -6.701 22.897 1.00 35.62 139 ALA A CA 1
ATOM 1071 C C . ALA A 1 139 ? 9.472 -6.838 21.362 1.00 35.62 139 ALA A C 1
ATOM 1073 O O . ALA A 1 139 ? 10.111 -7.759 20.851 1.00 35.62 139 ALA A O 1
ATOM 1074 N N . ALA A 1 140 ? 8.828 -5.936 20.610 1.00 39.44 140 ALA A N 1
ATOM 1075 C CA . ALA A 1 140 ? 8.847 -5.963 19.145 1.00 39.44 140 ALA A CA 1
ATOM 1076 C C . ALA A 1 140 ? 10.190 -5.508 18.541 1.00 39.44 140 ALA A C 1
ATOM 1078 O O . ALA A 1 140 ? 10.385 -5.668 17.337 1.00 39.44 140 ALA A O 1
ATOM 1079 N N . GLN A 1 141 ? 11.095 -4.927 19.345 1.00 40.88 141 GLN A N 1
ATOM 1080 C CA . GLN A 1 141 ? 12.368 -4.337 18.898 1.00 40.88 141 GLN A CA 1
ATOM 1081 C C . GLN A 1 141 ? 12.232 -3.393 17.684 1.00 40.88 141 GLN A C 1
ATOM 1083 O O . GLN A 1 141 ? 13.198 -3.157 16.959 1.00 40.88 141 GLN A O 1
ATOM 1088 N N . ILE A 1 142 ? 11.043 -2.831 17.439 1.00 41.88 142 ILE A N 1
ATOM 1089 C CA . ILE A 1 142 ? 10.865 -1.785 16.434 1.00 41.88 142 ILE A CA 1
ATOM 1090 C C . ILE A 1 142 ? 11.288 -0.489 17.114 1.00 41.88 142 ILE A C 1
ATOM 1092 O O . ILE A 1 142 ? 10.488 0.166 17.779 1.00 41.88 142 ILE A O 1
ATOM 1096 N N . GLU A 1 143 ? 12.563 -0.129 16.978 1.00 44.94 143 GLU A N 1
ATOM 1097 C CA . GLU A 1 143 ? 13.019 1.213 17.328 1.00 44.94 143 GLU A CA 1
ATOM 1098 C C . GLU A 1 143 ? 12.300 2.209 16.413 1.00 44.94 143 GLU A C 1
ATOM 1100 O O . GLU A 1 143 ? 12.696 2.411 15.265 1.00 44.94 143 GLU A O 1
ATOM 1105 N N . ILE A 1 144 ? 11.208 2.805 16.900 1.00 47.81 144 ILE A N 1
ATOM 1106 C CA . ILE A 1 144 ? 10.589 3.958 16.248 1.00 47.81 144 ILE A CA 1
ATOM 1107 C C . ILE A 1 144 ? 11.583 5.113 16.418 1.00 47.81 144 ILE A C 1
ATOM 1109 O O . ILE A 1 144 ? 11.812 5.544 17.552 1.00 47.81 144 ILE A O 1
ATOM 1113 N N . PRO A 1 145 ? 12.195 5.617 15.333 1.00 50.22 145 PRO A N 1
ATOM 1114 C CA . PRO A 1 145 ? 13.182 6.676 15.416 1.00 50.22 145 PRO A CA 1
ATOM 1115 C C . PRO A 1 145 ? 12.577 7.902 16.094 1.00 50.22 145 PRO A C 1
ATOM 1117 O O . PRO A 1 145 ? 11.627 8.495 15.586 1.00 50.22 145 PRO A O 1
ATOM 1120 N N . ALA A 1 146 ? 13.147 8.310 17.227 1.00 48.88 146 ALA A N 1
ATOM 1121 C CA . ALA A 1 146 ? 12.785 9.569 17.878 1.00 48.88 146 ALA A CA 1
ATOM 1122 C C . ALA A 1 146 ? 13.288 10.800 17.094 1.00 48.88 146 ALA A C 1
ATOM 1124 O O . ALA A 1 146 ? 12.928 11.932 17.412 1.00 48.88 146 ALA A O 1
ATOM 1125 N N . SER A 1 147 ? 14.145 10.584 16.090 1.00 52.72 147 SER A N 1
ATOM 1126 C CA . SER A 1 147 ? 14.762 11.620 15.268 1.00 52.72 147 SER A CA 1
ATOM 1127 C C . SER A 1 147 ? 15.127 11.090 13.880 1.00 52.72 147 SER A C 1
ATOM 1129 O O . SER A 1 147 ? 15.190 9.884 13.627 1.00 52.72 147 SER A O 1
ATOM 1131 N N . CYS A 1 148 ? 15.428 12.011 12.972 1.00 57.81 148 CYS A N 1
ATOM 1132 C CA . CYS A 1 148 ? 15.802 11.709 11.588 1.00 57.81 148 CYS A CA 1
ATOM 1133 C C . CYS A 1 148 ? 17.275 11.294 11.412 1.00 57.81 148 CYS A C 1
ATOM 1135 O O . CYS A 1 148 ? 17.800 11.368 10.305 1.00 57.81 148 CYS A O 1
ATOM 1137 N N . GLU A 1 149 ? 17.952 10.899 12.496 1.00 52.25 149 GLU A N 1
ATOM 1138 C CA . GLU A 1 149 ? 19.376 10.517 12.517 1.00 52.25 149 GLU A CA 1
ATOM 1139 C C . GLU A 1 149 ? 19.619 9.040 12.157 1.00 52.25 149 GLU A C 1
ATOM 1141 O O . GLU A 1 149 ? 20.760 8.619 11.973 1.00 52.25 149 GLU A O 1
ATOM 1146 N N . TYR A 1 150 ? 18.555 8.245 12.026 1.00 49.00 150 TYR A N 1
ATOM 1147 C CA . TYR A 1 150 ? 18.648 6.824 11.707 1.00 49.00 150 TYR A CA 1
ATOM 1148 C C . TYR A 1 150 ? 18.925 6.549 10.225 1.00 49.00 150 TYR A C 1
ATOM 1150 O O . TYR A 1 150 ? 18.591 7.341 9.341 1.00 49.00 150 TYR A O 1
ATOM 1158 N N . SER A 1 151 ? 19.494 5.368 9.948 1.00 48.91 151 SER A N 1
ATOM 1159 C CA . SER A 1 151 ? 19.686 4.880 8.580 1.00 48.91 151 SER A CA 1
ATOM 1160 C C . SER A 1 151 ? 18.367 4.915 7.792 1.00 48.91 151 SER A C 1
ATOM 1162 O O . SER A 1 151 ? 17.279 4.669 8.322 1.00 48.91 151 SER A O 1
ATOM 1164 N N . THR A 1 152 ? 18.465 5.225 6.502 1.00 49.62 152 THR A N 1
ATOM 1165 C CA . THR A 1 152 ? 17.328 5.468 5.601 1.00 49.62 152 THR A CA 1
ATOM 1166 C C . THR A 1 152 ? 16.300 4.326 5.575 1.00 49.62 152 THR A C 1
ATOM 1168 O O . THR A 1 152 ? 15.103 4.578 5.423 1.00 49.62 152 THR A O 1
ATOM 1171 N N . GLY A 1 153 ? 16.731 3.079 5.797 1.00 48.25 153 GLY A N 1
ATOM 1172 C CA . GLY A 1 153 ? 15.852 1.909 5.897 1.00 48.25 153 GLY A CA 1
ATOM 1173 C C . GLY A 1 153 ? 14.985 1.881 7.164 1.00 48.25 153 GLY A C 1
ATOM 1174 O O . GLY A 1 153 ? 13.805 1.538 7.089 1.00 48.25 153 GLY A O 1
ATOM 1175 N N . HIS A 1 154 ? 15.522 2.297 8.315 1.00 50.22 154 HIS A N 1
ATOM 1176 C CA . HIS A 1 154 ? 14.784 2.301 9.587 1.00 50.22 154 HIS A CA 1
ATOM 1177 C C . HIS A 1 154 ? 13.735 3.417 9.632 1.00 50.22 154 HIS A C 1
ATOM 1179 O O . HIS A 1 154 ? 12.600 3.180 10.037 1.00 50.22 154 HIS A O 1
ATOM 1185 N N . PHE A 1 155 ? 14.080 4.604 9.120 1.00 57.16 155 PHE A N 1
ATOM 1186 C CA . PHE A 1 155 ? 13.155 5.735 8.997 1.00 57.16 155 PHE A CA 1
ATOM 1187 C C . PHE A 1 155 ? 11.916 5.390 8.155 1.00 57.16 155 PHE A C 1
ATOM 1189 O O . PHE A 1 155 ? 10.781 5.632 8.562 1.00 57.16 155 PHE A O 1
ATOM 1196 N N . SER A 1 156 ? 12.141 4.765 6.997 1.00 59.53 156 SER A N 1
ATOM 1197 C CA . SER A 1 156 ? 11.080 4.371 6.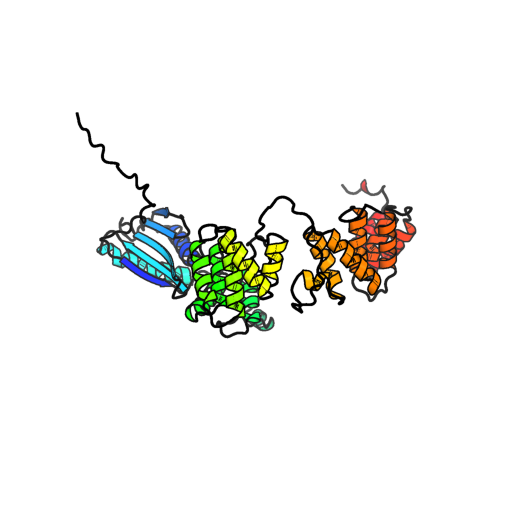064 1.00 59.53 156 SER A CA 1
ATOM 1198 C C . SER A 1 156 ? 10.164 3.295 6.654 1.00 59.53 156 SER A C 1
ATOM 1200 O O . SER A 1 156 ? 8.945 3.366 6.512 1.00 59.53 156 SER A O 1
ATOM 1202 N N . THR A 1 157 ? 10.753 2.312 7.342 1.00 59.00 157 THR A N 1
ATOM 1203 C CA . THR A 1 157 ? 10.023 1.193 7.952 1.00 59.00 157 THR A CA 1
ATOM 1204 C C . THR A 1 157 ? 9.151 1.671 9.109 1.00 59.00 157 THR A C 1
ATOM 1206 O O . THR A 1 157 ? 7.973 1.331 9.166 1.00 59.00 157 THR A O 1
ATOM 1209 N N . ALA A 1 158 ? 9.686 2.518 9.991 1.00 61.12 158 ALA A N 1
ATOM 1210 C CA . ALA A 1 158 ? 8.929 3.043 11.122 1.00 61.12 158 ALA A CA 1
ATOM 1211 C C . ALA A 1 158 ? 7.741 3.910 10.683 1.00 61.12 158 ALA A C 1
ATOM 1213 O O . ALA A 1 158 ? 6.637 3.738 11.195 1.00 61.12 158 ALA A O 1
ATOM 1214 N N . LEU A 1 159 ? 7.928 4.790 9.691 1.00 67.44 159 LEU A N 1
ATOM 1215 C CA . LEU A 1 159 ? 6.822 5.580 9.140 1.00 67.44 159 LEU A CA 1
ATOM 1216 C C . LEU A 1 159 ? 5.759 4.701 8.479 1.00 67.44 159 LEU A C 1
ATOM 1218 O O . LEU A 1 159 ? 4.570 4.936 8.670 1.00 67.44 159 LEU A O 1
ATOM 1222 N N . PHE A 1 160 ? 6.168 3.664 7.749 1.00 63.91 160 PHE A N 1
ATOM 1223 C CA . PHE A 1 160 ? 5.234 2.728 7.129 1.00 63.91 160 PHE A CA 1
ATOM 1224 C C . PHE A 1 160 ? 4.385 1.972 8.161 1.00 63.91 160 PHE A C 1
ATOM 1226 O O . PHE A 1 160 ? 3.183 1.799 7.959 1.00 63.91 160 PHE A O 1
ATOM 1233 N N . GLU A 1 161 ? 4.973 1.552 9.283 1.00 61.59 161 GLU A N 1
ATOM 1234 C CA . GLU A 1 161 ? 4.217 0.909 10.364 1.00 61.59 161 GLU A CA 1
ATOM 1235 C C . GLU A 1 161 ? 3.267 1.891 11.072 1.00 61.59 161 GLU A C 1
ATOM 1237 O O . GLU A 1 161 ? 2.110 1.545 11.322 1.00 61.59 161 GLU A O 1
ATOM 1242 N N . LEU A 1 162 ? 3.688 3.140 11.305 1.00 67.75 162 LEU A N 1
ATOM 1243 C CA . LEU A 1 162 ? 2.813 4.185 11.858 1.00 67.75 162 LEU A CA 1
ATOM 1244 C C . LEU A 1 162 ? 1.615 4.478 10.940 1.00 67.75 162 LEU A C 1
ATOM 1246 O O . LEU A 1 162 ? 0.480 4.580 11.407 1.00 67.75 162 LEU A O 1
ATOM 1250 N N . GLU A 1 163 ? 1.841 4.545 9.628 1.00 67.88 163 GLU A N 1
ATOM 1251 C CA . GLU A 1 163 ? 0.788 4.749 8.626 1.00 67.88 163 GLU A CA 1
ATOM 1252 C C . GLU A 1 163 ? -0.216 3.604 8.578 1.00 67.88 163 GLU A C 1
ATOM 1254 O O . GLU A 1 163 ? -1.422 3.852 8.562 1.00 67.88 163 GLU A O 1
ATOM 1259 N N . LYS A 1 164 ? 0.256 2.350 8.597 1.00 59.97 164 LYS A N 1
ATOM 1260 C CA . LYS A 1 164 ? -0.628 1.175 8.688 1.00 59.97 164 LYS A CA 1
ATOM 1261 C C . LYS A 1 164 ? -1.526 1.237 9.916 1.00 59.97 164 LYS A C 1
ATOM 1263 O O . LYS A 1 164 ? -2.676 0.805 9.864 1.00 59.97 164 LYS A O 1
ATOM 1268 N N . CYS A 1 165 ? -0.999 1.768 11.013 1.00 57.03 165 CYS A N 1
ATOM 1269 C CA . CYS A 1 165 ? -1.739 1.933 12.252 1.00 57.03 165 CYS A CA 1
ATOM 1270 C C . CYS A 1 165 ? -2.674 3.146 12.267 1.00 57.03 165 CYS A C 1
ATOM 1272 O O . CYS A 1 165 ? -3.496 3.268 13.177 1.00 57.03 165 CYS A O 1
ATOM 1274 N N . GLY A 1 166 ? -2.589 4.021 11.261 1.00 59.47 166 GLY A N 1
ATOM 1275 C CA . GLY A 1 166 ? -3.304 5.291 11.234 1.00 59.47 166 GLY A CA 1
ATOM 1276 C C . GLY A 1 166 ? -2.781 6.300 12.260 1.00 59.47 166 GLY A C 1
ATOM 1277 O O . GLY A 1 166 ? -3.466 7.287 12.536 1.00 59.47 166 GLY A O 1
ATOM 1278 N N . ASP A 1 167 ? -1.584 6.081 12.820 1.00 67.06 167 ASP A N 1
ATOM 1279 C CA . ASP A 1 167 ? -0.920 7.016 13.733 1.00 67.06 167 ASP A CA 1
ATOM 1280 C C . ASP A 1 167 ? -0.161 8.095 12.950 1.00 67.06 167 ASP A C 1
ATOM 1282 O O . ASP A 1 167 ? 1.063 8.250 13.009 1.00 67.06 167 ASP A O 1
ATOM 1286 N N . PHE A 1 168 ? -0.931 8.864 12.180 1.00 71.00 168 PHE A N 1
ATOM 1287 C CA . PHE A 1 168 ? -0.411 10.006 11.438 1.00 71.00 168 PHE A CA 1
ATOM 1288 C C . PHE A 1 168 ? 0.083 11.115 12.373 1.00 71.00 168 PHE A C 1
ATOM 1290 O O . PHE A 1 168 ? 0.935 11.900 11.971 1.00 71.00 168 PHE A O 1
ATOM 1297 N N . ASP A 1 169 ? -0.400 11.160 13.620 1.00 68.19 169 ASP A N 1
ATOM 1298 C CA . ASP A 1 169 ? 0.042 12.124 14.628 1.00 68.19 169 ASP A CA 1
ATOM 1299 C C . ASP A 1 169 ? 1.532 11.953 14.940 1.00 68.19 169 ASP A C 1
ATOM 1301 O O . ASP A 1 169 ? 2.305 12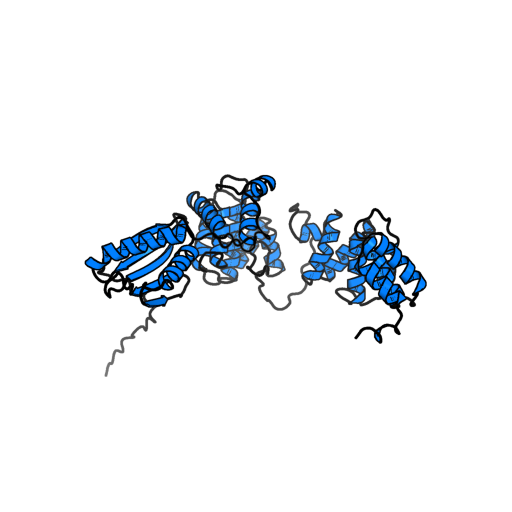.907 14.802 1.00 68.19 169 ASP A O 1
ATOM 1305 N N . THR A 1 170 ? 1.949 10.735 15.285 1.00 70.31 170 THR A N 1
ATOM 1306 C CA . THR A 1 170 ? 3.359 10.418 15.539 1.00 70.31 170 THR A CA 1
ATOM 1307 C C . THR A 1 170 ? 4.195 10.539 14.262 1.00 70.31 170 THR A C 1
ATOM 1309 O O . THR A 1 170 ? 5.273 11.137 14.281 1.00 70.31 170 THR A O 1
ATOM 1312 N N . ALA A 1 171 ? 3.683 10.057 13.123 1.00 74.25 171 ALA A N 1
ATOM 1313 C CA . ALA A 1 171 ? 4.392 10.145 11.845 1.00 74.25 171 ALA A CA 1
ATOM 1314 C C . ALA A 1 171 ? 4.701 11.602 11.448 1.00 74.25 171 ALA A C 1
ATOM 1316 O O . ALA A 1 171 ? 5.816 11.923 11.031 1.00 74.25 171 ALA A O 1
ATOM 1317 N N . LEU A 1 172 ? 3.738 12.509 11.631 1.00 75.12 172 LEU A N 1
ATOM 1318 C CA . LEU A 1 172 ? 3.885 13.936 11.340 1.00 75.12 172 LEU A CA 1
ATOM 1319 C C . LEU A 1 172 ? 4.812 14.658 12.309 1.00 75.12 172 LEU A C 1
ATOM 1321 O O . LEU A 1 172 ? 5.516 15.574 11.886 1.00 75.12 172 LEU A O 1
ATOM 1325 N N . GLN A 1 173 ? 4.876 14.243 13.574 1.00 72.12 173 GLN A N 1
ATOM 1326 C CA . GLN A 1 173 ? 5.877 14.760 14.513 1.00 72.12 173 GLN A CA 1
ATOM 1327 C C . GLN A 1 173 ? 7.301 14.370 14.098 1.00 72.12 173 GLN A C 1
ATOM 1329 O O . GLN A 1 173 ? 8.197 15.215 14.109 1.00 72.12 173 GLN A O 1
ATOM 1334 N N . ILE A 1 174 ? 7.500 13.126 13.659 1.00 73.56 174 ILE A N 1
ATOM 1335 C CA . ILE A 1 174 ? 8.790 12.657 13.139 1.00 73.56 174 ILE A CA 1
ATOM 1336 C C . ILE A 1 174 ? 9.160 13.426 11.859 1.00 73.56 174 ILE A C 1
ATOM 1338 O O . ILE A 1 174 ? 10.262 13.962 11.742 1.00 73.56 174 ILE A O 1
ATOM 1342 N N . MET A 1 175 ? 8.229 13.563 10.908 1.00 76.75 175 MET A N 1
ATOM 1343 C CA . MET A 1 175 ? 8.474 14.331 9.681 1.00 76.75 175 MET A CA 1
ATOM 1344 C C . MET A 1 175 ? 8.736 15.816 9.957 1.00 76.75 175 MET A C 1
ATOM 1346 O O . MET A 1 175 ? 9.574 16.418 9.290 1.00 76.75 175 MET A O 1
ATOM 1350 N N . ALA A 1 176 ? 8.072 16.410 10.949 1.00 73.94 176 ALA A N 1
ATOM 1351 C CA . ALA A 1 176 ? 8.330 17.778 11.389 1.00 73.94 176 ALA A CA 1
ATOM 1352 C C . ALA A 1 176 ? 9.786 17.981 11.840 1.00 73.94 176 ALA A C 1
ATOM 1354 O O . ALA A 1 176 ? 10.411 18.969 11.449 1.00 73.94 176 ALA A O 1
ATOM 1355 N N . ASP A 1 177 ? 10.342 17.053 12.626 1.00 74.44 177 ASP A N 1
ATOM 1356 C CA . ASP A 1 177 ? 11.765 17.076 12.992 1.00 74.44 177 ASP A CA 1
ATOM 1357 C C . ASP A 1 177 ? 12.662 16.959 11.748 1.00 74.44 177 ASP A C 1
ATOM 1359 O O . ASP A 1 177 ? 13.613 17.727 11.581 1.00 74.44 177 ASP A O 1
ATOM 1363 N N . CYS A 1 178 ? 12.300 16.090 10.801 1.00 76.00 178 CYS A N 1
ATOM 1364 C CA . CYS A 1 178 ? 13.062 15.915 9.562 1.00 76.00 178 CYS A CA 1
ATOM 1365 C C . CYS A 1 178 ? 13.109 17.178 8.715 1.00 76.00 178 CYS A C 1
ATOM 1367 O O . CYS A 1 178 ? 14.162 17.515 8.174 1.00 76.00 178 CYS A O 1
ATOM 1369 N N . VAL A 1 179 ? 11.988 17.889 8.600 1.00 75.81 179 VAL A N 1
ATOM 1370 C CA . VAL A 1 179 ? 11.926 19.136 7.835 1.00 75.81 179 VAL A CA 1
ATOM 1371 C C . VAL A 1 179 ? 12.800 20.210 8.472 1.00 75.81 179 VAL A C 1
ATOM 1373 O O . VAL A 1 179 ? 13.563 20.857 7.753 1.00 75.81 179 VAL A O 1
ATOM 1376 N N . LYS A 1 180 ? 12.775 20.356 9.807 1.00 75.19 180 LYS A N 1
ATOM 1377 C CA . LYS A 1 180 ? 13.664 21.297 10.521 1.00 75.19 180 LYS A CA 1
ATOM 1378 C C . LYS A 1 180 ? 15.134 21.038 10.215 1.00 75.19 180 LYS A C 1
ATOM 1380 O O . LYS A 1 180 ? 15.913 21.977 10.078 1.00 75.19 180 LYS A O 1
ATOM 1385 N N . ARG A 1 181 ? 15.500 19.763 10.088 1.00 76.88 181 ARG A N 1
ATOM 1386 C CA . ARG A 1 181 ? 16.862 19.302 9.793 1.00 76.88 181 ARG A CA 1
ATOM 1387 C C . ARG A 1 181 ? 17.183 19.268 8.294 1.00 76.88 181 ARG A C 1
ATOM 1389 O O . ARG A 1 181 ? 18.277 18.858 7.927 1.00 76.88 181 ARG A O 1
ATOM 1396 N N . ARG A 1 182 ? 16.246 19.677 7.426 1.00 77.81 182 ARG A N 1
ATOM 1397 C CA . ARG A 1 182 ? 16.322 19.569 5.955 1.00 77.81 182 ARG A CA 1
ATOM 1398 C C . ARG A 1 182 ? 16.645 18.148 5.467 1.00 77.81 182 ARG A C 1
ATOM 1400 O O . ARG A 1 182 ? 17.305 17.962 4.450 1.00 77.81 182 ARG A O 1
ATOM 1407 N N . HIS A 1 183 ? 16.162 17.133 6.181 1.00 80.25 183 HIS A N 1
ATOM 1408 C CA . HIS A 1 183 ? 16.361 15.736 5.815 1.00 80.25 183 HIS A CA 1
ATOM 1409 C C . HIS A 1 183 ? 15.550 15.385 4.556 1.00 80.25 183 HIS A C 1
ATOM 1411 O O . HIS A 1 183 ? 14.316 15.411 4.558 1.00 80.25 183 HIS A O 1
ATOM 1417 N N . ALA A 1 184 ? 16.251 15.024 3.480 1.00 82.00 184 ALA A N 1
ATOM 1418 C CA . ALA A 1 184 ? 15.679 14.846 2.145 1.00 82.00 184 ALA A CA 1
ATOM 1419 C C . ALA A 1 184 ? 14.592 13.762 2.073 1.00 82.00 184 ALA A C 1
ATOM 1421 O O . ALA A 1 184 ? 13.531 13.991 1.497 1.00 82.00 184 ALA A O 1
ATOM 1422 N N . GLY A 1 185 ? 14.800 12.612 2.724 1.00 78.12 185 GLY A N 1
ATOM 1423 C CA . GLY A 1 185 ? 13.791 11.548 2.777 1.00 78.12 185 GLY A CA 1
ATOM 1424 C C 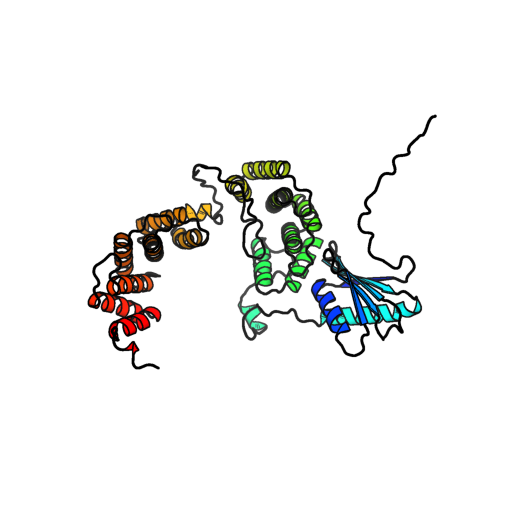. GLY A 1 185 ? 12.510 11.970 3.503 1.00 78.12 185 GLY A C 1
ATOM 1425 O O . GLY A 1 185 ? 11.412 11.605 3.092 1.00 78.12 185 GLY A O 1
ATOM 1426 N N . GLY A 1 186 ? 12.637 12.804 4.541 1.00 79.56 186 GLY A N 1
ATOM 1427 C CA . GLY A 1 186 ? 11.489 13.346 5.270 1.00 79.56 186 GLY A CA 1
ATOM 1428 C C . GLY A 1 186 ? 10.714 14.373 4.447 1.00 79.56 186 GLY A C 1
ATOM 1429 O O . GLY A 1 186 ? 9.488 14.348 4.450 1.00 79.56 186 GLY A O 1
ATOM 1430 N N . LEU A 1 187 ? 11.415 15.217 3.683 1.00 84.62 187 LEU A N 1
ATOM 1431 C CA . LEU A 1 187 ? 10.805 16.155 2.733 1.00 84.62 187 LEU A CA 1
ATOM 1432 C C . LEU A 1 187 ? 10.031 15.416 1.630 1.00 84.62 187 LEU A C 1
ATOM 1434 O O . LEU A 1 187 ? 8.877 15.750 1.361 1.00 84.62 187 LEU A O 1
ATOM 1438 N N . ILE A 1 188 ? 10.621 14.370 1.039 1.00 83.94 188 ILE A N 1
ATOM 1439 C CA . ILE A 1 188 ? 9.943 13.526 0.042 1.00 83.94 188 ILE A CA 1
ATOM 1440 C C . ILE A 1 188 ? 8.705 12.872 0.657 1.00 83.94 188 ILE A C 1
ATOM 1442 O O . ILE A 1 188 ? 7.628 12.934 0.065 1.00 83.94 188 ILE A O 1
ATOM 1446 N N . ARG A 1 189 ? 8.812 12.291 1.857 1.00 81.69 189 ARG A N 1
ATOM 1447 C CA . ARG A 1 189 ? 7.664 11.638 2.496 1.00 81.69 189 ARG A CA 1
ATOM 1448 C C . ARG A 1 189 ? 6.557 12.628 2.846 1.00 81.69 189 ARG A C 1
ATOM 1450 O O . ARG A 1 189 ? 5.396 12.362 2.553 1.00 81.69 189 ARG A O 1
ATOM 1457 N N . LEU A 1 190 ? 6.906 13.804 3.363 1.00 82.19 190 LEU A N 1
ATOM 1458 C CA . LEU A 1 190 ? 5.933 14.850 3.659 1.00 82.19 190 LEU A CA 1
ATOM 1459 C C . LEU A 1 190 ? 5.230 15.353 2.390 1.00 82.19 190 LEU A C 1
ATOM 1461 O O . LEU A 1 190 ? 4.024 15.589 2.419 1.00 82.19 190 LEU A O 1
ATOM 1465 N N . SER A 1 191 ? 5.941 15.442 1.259 1.00 85.31 191 SER A N 1
ATOM 1466 C CA . SER A 1 191 ? 5.325 15.763 -0.037 1.00 85.31 191 SER A CA 1
ATOM 1467 C C . SER A 1 191 ? 4.196 14.783 -0.382 1.00 85.31 191 SER A C 1
ATOM 1469 O O . SER A 1 191 ? 3.112 15.199 -0.778 1.00 85.31 191 SER A O 1
ATOM 1471 N N . GLN A 1 192 ? 4.397 13.488 -0.128 1.00 80.56 192 GLN A N 1
ATOM 1472 C CA . GLN A 1 192 ? 3.389 12.456 -0.368 1.00 80.56 192 GLN A CA 1
ATOM 1473 C C . GLN A 1 192 ? 2.216 12.590 0.607 1.00 80.56 192 GLN A C 1
ATOM 1475 O O . GLN A 1 192 ? 1.071 12.421 0.208 1.00 80.56 192 GLN A O 1
ATOM 1480 N N . TYR A 1 193 ? 2.463 12.957 1.865 1.00 80.06 193 TYR A N 1
ATOM 1481 C CA . TYR A 1 193 ? 1.390 13.191 2.837 1.00 80.06 193 TYR A CA 1
ATOM 1482 C C . TYR A 1 193 ? 0.475 14.339 2.414 1.00 80.06 193 TYR A C 1
ATOM 1484 O O . TYR A 1 193 ? -0.741 14.212 2.537 1.00 80.06 193 TYR A O 1
ATOM 1492 N N . PHE A 1 194 ? 1.035 15.416 1.858 1.00 79.06 194 PHE A N 1
ATOM 1493 C CA . PHE A 1 194 ? 0.249 16.520 1.305 1.00 79.06 194 PHE A CA 1
ATOM 1494 C C . PHE A 1 194 ? -0.433 16.178 -0.023 1.00 79.06 194 PHE A C 1
ATOM 1496 O O . PHE A 1 194 ? -1.494 16.722 -0.300 1.00 79.06 194 PHE A O 1
ATOM 1503 N N . ASP A 1 195 ? 0.100 15.272 -0.839 1.00 77.44 195 ASP A N 1
ATOM 1504 C CA . ASP A 1 195 ? -0.622 14.776 -2.021 1.00 77.44 195 ASP A CA 1
ATOM 1505 C C . ASP A 1 195 ? -1.833 13.911 -1.617 1.00 77.44 195 ASP A C 1
ATOM 1507 O O . ASP A 1 195 ? -2.948 14.034 -2.136 1.00 77.44 195 ASP A O 1
ATOM 1511 N N . LEU A 1 196 ? -1.620 13.042 -0.628 1.00 74.31 196 LEU A N 1
ATOM 1512 C CA . LEU A 1 196 ? -2.555 11.988 -0.247 1.00 74.31 196 LEU A CA 1
ATOM 1513 C C . LEU A 1 196 ? -3.549 12.393 0.845 1.00 74.31 196 LEU A C 1
ATOM 1515 O O . LEU A 1 196 ? -4.630 11.807 0.921 1.00 74.31 196 LEU A O 1
ATOM 1519 N N . GLY A 1 197 ? -3.238 13.421 1.627 1.00 73.69 197 GLY A N 1
ATOM 1520 C CA . GLY A 1 197 ? -4.064 13.895 2.734 1.00 73.69 197 GLY A CA 1
ATOM 1521 C C . GLY A 1 197 ? -3.926 13.045 4.002 1.00 73.69 197 GLY A C 1
ATOM 1522 O O . GLY A 1 197 ? -4.910 12.789 4.695 1.00 73.69 197 GLY A O 1
ATOM 1523 N N . TYR A 1 198 ? -2.730 12.523 4.273 1.00 71.88 198 TYR A N 1
ATOM 1524 C CA . TYR A 1 198 ? -2.475 11.622 5.401 1.00 71.88 198 TYR A CA 1
ATOM 1525 C C . TYR A 1 198 ? -2.258 12.385 6.699 1.00 71.88 198 TYR A C 1
ATOM 1527 O O . TYR A 1 198 ? -1.156 12.829 6.994 1.00 71.88 198 TYR A O 1
ATOM 1535 N N . GLY A 1 199 ? -3.328 12.580 7.471 1.00 66.75 199 GLY A N 1
ATOM 1536 C CA . GLY A 1 199 ? -3.267 13.356 8.715 1.00 66.75 199 GLY A CA 1
ATOM 1537 C C . GLY A 1 199 ? -2.823 14.809 8.518 1.00 66.75 199 GLY A C 1
ATOM 1538 O O . GLY A 1 199 ? -2.473 15.458 9.494 1.00 66.75 199 GLY A O 1
ATOM 1539 N N . VAL A 1 200 ? -2.808 15.282 7.271 1.00 70.19 200 VAL A N 1
ATOM 1540 C CA . VAL A 1 200 ? -2.684 16.677 6.852 1.00 70.19 200 VAL A CA 1
ATOM 1541 C C . VAL A 1 200 ? -3.679 16.915 5.720 1.00 70.19 200 VAL A C 1
ATOM 1543 O O . VAL A 1 200 ? -4.024 15.970 5.004 1.00 70.19 200 VAL A O 1
ATOM 1546 N N . PRO A 1 201 ? -4.104 18.159 5.475 1.00 66.31 201 PRO A N 1
ATOM 1547 C CA . PRO A 1 201 ? -4.958 18.458 4.338 1.00 66.31 201 PRO A CA 1
ATOM 1548 C C . PRO A 1 201 ? -4.226 18.268 3.006 1.00 66.31 201 PRO A C 1
ATOM 1550 O O . PRO A 1 201 ? -3.030 18.550 2.903 1.00 66.31 201 PRO A O 1
ATOM 1553 N N . LYS A 1 202 ? -4.949 17.837 1.965 1.00 73.62 202 LYS A N 1
ATOM 1554 C CA . LYS A 1 202 ? -4.378 17.720 0.617 1.00 73.62 202 LYS A CA 1
ATOM 1555 C C . LYS A 1 202 ? -3.956 19.091 0.085 1.00 73.62 202 LYS A C 1
ATOM 1557 O O . LYS A 1 202 ? -4.799 19.975 -0.019 1.00 73.62 202 LYS A O 1
ATOM 1562 N N . ARG A 1 203 ? -2.680 19.246 -0.274 1.00 72.56 203 ARG A N 1
ATOM 1563 C CA . ARG A 1 203 ? -2.086 20.465 -0.847 1.00 72.56 203 ARG A CA 1
ATOM 1564 C C . ARG A 1 203 ? -1.095 20.122 -1.950 1.00 72.56 203 ARG A C 1
ATOM 1566 O O . ARG A 1 203 ? 0.102 19.979 -1.677 1.00 72.56 203 ARG A O 1
ATOM 1573 N N . PRO A 1 204 ? -1.576 19.975 -3.195 1.00 74.00 204 PRO A N 1
ATOM 1574 C CA . PRO A 1 204 ? -0.730 19.633 -4.327 1.00 74.00 204 PRO A CA 1
ATOM 1575 C C . PRO A 1 204 ? 0.452 20.601 -4.465 1.00 74.00 204 PRO A C 1
ATOM 1577 O O . PRO A 1 204 ? 1.576 20.172 -4.685 1.00 74.00 204 PRO A O 1
ATOM 1580 N N . GLU A 1 205 ? 0.246 21.904 -4.272 1.00 77.19 205 GLU A N 1
ATOM 1581 C CA . GLU A 1 205 ? 1.284 22.936 -4.381 1.00 77.19 205 GLU A CA 1
ATOM 1582 C C . GLU A 1 205 ? 2.469 22.714 -3.427 1.00 77.19 205 GLU A C 1
ATOM 1584 O O . GLU A 1 205 ? 3.618 22.973 -3.795 1.00 77.19 205 GLU A O 1
ATOM 1589 N N . ARG A 1 206 ? 2.216 22.149 -2.237 1.00 80.19 206 ARG A N 1
ATOM 1590 C CA . ARG A 1 206 ? 3.268 21.812 -1.266 1.00 80.19 206 ARG A CA 1
ATOM 1591 C C . ARG A 1 206 ? 4.084 20.597 -1.688 1.00 80.19 206 ARG A C 1
ATOM 1593 O O . ARG A 1 206 ? 5.246 20.484 -1.304 1.00 80.19 206 ARG A O 1
ATOM 1600 N N . VAL A 1 207 ? 3.516 19.712 -2.510 1.00 83.56 207 VAL A N 1
ATOM 1601 C CA . VAL A 1 207 ? 4.221 18.538 -3.039 1.00 83.56 207 VAL A CA 1
ATOM 1602 C C . VAL A 1 207 ? 5.489 18.992 -3.758 1.00 83.56 207 VAL A C 1
ATOM 1604 O O . VAL A 1 207 ? 6.591 18.562 -3.434 1.00 83.56 207 VAL A O 1
ATOM 1607 N N . VAL A 1 208 ? 5.352 19.940 -4.683 1.00 88.12 208 VAL A N 1
ATOM 1608 C CA . VAL A 1 208 ? 6.468 20.432 -5.498 1.00 88.12 208 VAL A CA 1
ATOM 1609 C C . VAL A 1 208 ? 7.448 21.278 -4.689 1.00 88.12 208 VAL A C 1
ATOM 1611 O O . VAL A 1 208 ? 8.649 21.222 -4.952 1.00 88.12 208 VAL A O 1
ATOM 1614 N N . GLU A 1 209 ? 6.969 22.032 -3.699 1.00 87.56 209 GLU A N 1
ATOM 1615 C CA . GLU A 1 209 ? 7.825 22.787 -2.778 1.00 87.56 209 GLU A CA 1
ATOM 1616 C C . GLU A 1 209 ? 8.800 21.858 -2.041 1.00 87.56 209 GLU A C 1
ATOM 1618 O O . GLU A 1 209 ? 10.017 22.047 -2.115 1.00 87.56 209 GLU A O 1
ATOM 1623 N N . PHE A 1 210 ? 8.288 20.806 -1.398 1.00 87.88 210 PHE A N 1
ATOM 1624 C CA . PHE A 1 210 ? 9.125 19.861 -0.660 1.00 87.88 210 PHE A CA 1
ATOM 1625 C C . PHE A 1 210 ? 10.030 19.034 -1.570 1.00 87.88 210 PHE A C 1
ATOM 1627 O O . PHE A 1 210 ? 11.184 18.790 -1.218 1.00 87.88 210 PHE A O 1
ATOM 1634 N N . LEU A 1 211 ? 9.551 18.646 -2.754 1.00 90.94 211 LEU A N 1
ATOM 1635 C CA . LEU A 1 211 ? 10.377 17.933 -3.727 1.00 90.94 211 LEU A CA 1
ATOM 1636 C C . LEU A 1 211 ? 11.545 18.790 -4.212 1.00 90.94 211 LEU A C 1
ATOM 1638 O O . LEU A 1 211 ? 12.657 18.285 -4.300 1.00 90.94 211 LEU A O 1
ATOM 1642 N N . ARG A 1 212 ? 11.338 20.089 -4.462 1.00 91.06 212 ARG A N 1
ATOM 1643 C CA . ARG A 1 212 ? 12.431 21.012 -4.812 1.00 91.06 212 ARG A CA 1
ATOM 1644 C C . ARG A 1 212 ? 13.467 21.117 -3.705 1.00 91.06 212 A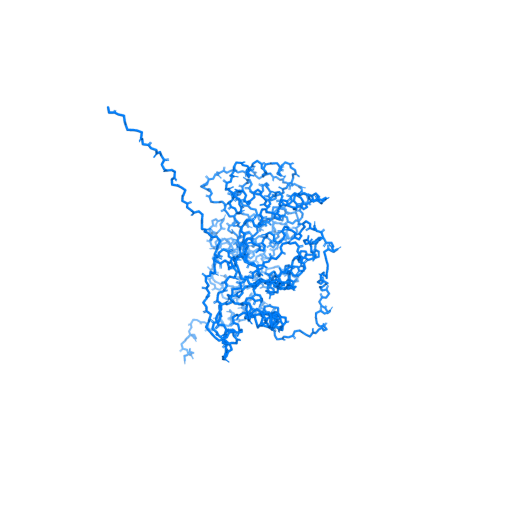RG A C 1
ATOM 1646 O O . ARG A 1 212 ? 14.649 20.956 -3.977 1.00 91.06 212 ARG A O 1
ATOM 1653 N N . LEU A 1 213 ? 13.021 21.273 -2.462 1.00 88.81 213 LEU A N 1
ATOM 1654 C CA . LEU A 1 213 ? 13.923 21.288 -1.311 1.00 88.81 213 LEU A CA 1
ATOM 1655 C C . LEU A 1 213 ? 14.712 19.976 -1.163 1.00 88.81 213 LEU A C 1
ATOM 1657 O O . LEU A 1 213 ? 15.869 20.011 -0.760 1.00 88.81 213 LEU A O 1
ATOM 1661 N N . ALA A 1 214 ? 14.105 18.832 -1.486 1.00 88.62 214 ALA A N 1
ATOM 1662 C CA . ALA A 1 214 ? 14.773 17.533 -1.441 1.00 88.62 214 ALA A CA 1
ATOM 1663 C C . ALA A 1 214 ? 15.742 17.300 -2.618 1.00 88.62 214 ALA A C 1
ATOM 1665 O O . ALA A 1 214 ? 16.744 16.605 -2.449 1.00 88.62 214 ALA A O 1
ATOM 1666 N N . MET A 1 215 ? 15.472 17.878 -3.796 1.00 91.12 215 MET A N 1
ATOM 1667 C CA . MET A 1 215 ? 16.384 17.836 -4.949 1.00 91.12 215 MET A CA 1
ATOM 1668 C C . MET A 1 215 ? 17.699 18.570 -4.670 1.00 91.12 215 MET A C 1
ATOM 1670 O O . MET A 1 215 ? 18.737 18.125 -5.146 1.00 91.12 215 MET A O 1
ATOM 1674 N N . ASP A 1 216 ? 17.656 19.626 -3.857 1.00 87.94 216 ASP A N 1
ATOM 1675 C CA . ASP A 1 216 ? 18.827 20.419 -3.458 1.00 87.94 216 ASP A CA 1
ATOM 1676 C C . ASP A 1 216 ? 19.595 19.810 -2.264 1.00 87.94 216 ASP A C 1
ATOM 1678 O O . ASP A 1 216 ? 20.389 20.493 -1.616 1.00 87.94 216 ASP A O 1
ATOM 1682 N N . SER A 1 217 ? 19.324 18.551 -1.906 1.00 83.75 217 SER A N 1
ATOM 1683 C CA . SER A 1 217 ? 19.990 17.893 -0.778 1.00 83.75 217 SER A CA 1
ATOM 1684 C C . SER A 1 217 ? 21.355 17.312 -1.151 1.00 83.75 217 SER A C 1
ATOM 1686 O O . SER A 1 217 ? 21.539 16.816 -2.258 1.00 83.75 217 SER A O 1
ATOM 1688 N N . ASP A 1 218 ? 22.270 17.256 -0.180 1.00 77.88 218 ASP A N 1
ATOM 1689 C CA . ASP A 1 218 ? 23.602 16.645 -0.340 1.00 77.88 218 ASP A CA 1
ATOM 1690 C C . ASP A 1 218 ? 23.567 15.102 -0.449 1.00 77.88 218 ASP A C 1
ATOM 1692 O O . ASP A 1 218 ? 24.605 14.448 -0.531 1.00 77.88 218 ASP A O 1
ATOM 1696 N N . ASN A 1 219 ? 22.378 14.485 -0.414 1.00 81.38 219 ASN A N 1
ATOM 1697 C CA . ASN A 1 219 ? 22.208 13.045 -0.575 1.00 81.38 219 ASN A CA 1
ATOM 1698 C C . ASN A 1 219 ? 21.772 12.724 -2.009 1.00 81.38 219 ASN A C 1
ATOM 1700 O O . ASN A 1 219 ? 20.587 12.807 -2.335 1.00 81.38 219 ASN A O 1
ATOM 1704 N N . ASP A 1 220 ? 22.718 12.280 -2.838 1.00 79.31 220 ASP A N 1
ATOM 1705 C CA . ASP A 1 220 ? 22.490 11.971 -4.256 1.00 79.31 220 ASP A CA 1
ATOM 1706 C C . ASP A 1 220 ? 21.320 11.007 -4.501 1.00 79.31 220 ASP A C 1
ATOM 1708 O O . ASP A 1 220 ? 20.576 11.157 -5.473 1.00 79.31 220 ASP A O 1
ATOM 1712 N N . GLY A 1 221 ? 21.132 10.019 -3.619 1.00 81.00 221 GLY A N 1
ATOM 1713 C CA . GLY A 1 221 ? 20.044 9.047 -3.718 1.00 81.00 221 GLY A CA 1
ATOM 1714 C C . GLY A 1 221 ? 18.676 9.705 -3.552 1.00 81.00 221 GLY A C 1
ATOM 1715 O O . GLY A 1 221 ? 17.795 9.535 -4.398 1.00 81.00 221 GLY A O 1
ATOM 1716 N N . TYR A 1 222 ? 18.511 10.513 -2.503 1.00 80.88 222 TYR A N 1
ATOM 1717 C CA . TYR A 1 222 ? 17.271 11.249 -2.272 1.00 80.88 222 TYR A CA 1
ATOM 1718 C C . TYR A 1 222 ? 17.062 12.385 -3.267 1.00 80.88 222 TYR A C 1
ATOM 1720 O O . TYR A 1 222 ? 15.936 12.570 -3.716 1.00 80.88 222 TYR A O 1
ATOM 1728 N N . ALA A 1 223 ? 18.112 13.091 -3.683 1.00 85.31 223 ALA A N 1
ATOM 1729 C CA . ALA A 1 223 ? 18.010 14.094 -4.736 1.00 85.31 223 ALA A CA 1
ATOM 1730 C C . ALA A 1 223 ? 17.506 13.465 -6.048 1.00 85.31 223 ALA A C 1
ATOM 1732 O O . ALA A 1 223 ? 16.635 14.013 -6.730 1.00 85.31 223 ALA A O 1
ATOM 1733 N N . ARG A 1 224 ? 17.994 12.264 -6.389 1.00 87.25 224 ARG A N 1
ATOM 1734 C CA . ARG A 1 224 ? 17.540 11.509 -7.565 1.00 87.25 224 ARG A CA 1
ATOM 1735 C C . ARG A 1 224 ? 16.101 11.000 -7.411 1.00 87.25 224 ARG A C 1
ATOM 1737 O O . ARG A 1 224 ? 15.324 11.100 -8.358 1.00 87.25 224 ARG A O 1
ATOM 1744 N N . LEU A 1 225 ? 15.725 10.516 -6.226 1.00 84.12 225 LEU A N 1
ATOM 1745 C CA . LEU A 1 225 ? 14.348 10.113 -5.918 1.00 84.12 225 LEU A CA 1
ATOM 1746 C C . LEU A 1 225 ? 13.378 11.310 -5.963 1.00 84.12 225 LEU A C 1
ATOM 1748 O O . LEU A 1 225 ? 12.297 11.215 -6.537 1.00 84.12 225 LEU A O 1
ATOM 1752 N N . ALA A 1 226 ? 13.776 12.470 -5.440 1.00 89.62 226 ALA A N 1
ATOM 1753 C CA . ALA A 1 226 ? 12.995 13.701 -5.500 1.00 89.62 226 ALA A CA 1
ATOM 1754 C C . ALA A 1 226 ? 12.786 14.176 -6.946 1.00 89.62 226 ALA A C 1
ATOM 1756 O O . ALA A 1 226 ? 11.670 14.554 -7.301 1.00 89.62 226 ALA A O 1
ATOM 1757 N N . ARG A 1 227 ? 13.812 14.082 -7.807 1.00 93.50 227 ARG A N 1
ATOM 1758 C CA . ARG A 1 227 ? 13.691 14.358 -9.252 1.00 93.50 227 ARG A CA 1
ATOM 1759 C C . ARG A 1 227 ? 12.679 13.436 -9.935 1.00 93.50 227 ARG A C 1
ATOM 1761 O O . ARG A 1 227 ? 11.890 13.907 -10.752 1.00 93.50 227 ARG A O 1
ATOM 1768 N N . LEU A 1 228 ? 12.659 12.152 -9.579 1.00 90.44 228 LEU A N 1
ATOM 1769 C CA . LEU A 1 228 ? 11.683 11.184 -10.090 1.00 90.44 228 LEU A CA 1
ATOM 1770 C C . LEU A 1 228 ? 10.246 11.547 -9.675 1.00 90.44 228 LEU A C 1
ATOM 1772 O O . LEU A 1 228 ? 9.342 11.610 -10.514 1.00 90.44 228 LEU A O 1
ATOM 1776 N N . HIS A 1 229 ? 10.033 11.851 -8.393 1.00 89.06 229 HIS A N 1
ATOM 1777 C CA . HIS A 1 229 ? 8.739 12.330 -7.903 1.00 89.06 229 HIS A CA 1
ATOM 1778 C C . HIS A 1 229 ? 8.328 13.647 -8.567 1.00 89.06 229 HIS A C 1
ATOM 1780 O O . HIS A 1 229 ? 7.170 13.817 -8.943 1.00 89.06 229 HIS A O 1
ATOM 1786 N N . TYR A 1 230 ? 9.272 14.560 -8.791 1.00 93.00 230 TYR A N 1
ATOM 1787 C CA . TYR A 1 230 ? 8.993 15.825 -9.460 1.00 93.00 230 TYR A CA 1
ATOM 1788 C C . TYR A 1 230 ? 8.607 15.628 -10.933 1.00 93.00 230 TYR A C 1
ATOM 1790 O O . TYR A 1 230 ? 7.652 16.246 -11.405 1.00 93.00 230 TYR A O 1
ATOM 1798 N N . ALA A 1 231 ? 9.268 14.711 -11.646 1.00 92.81 231 ALA A N 1
ATOM 1799 C CA . ALA A 1 231 ? 8.889 14.327 -13.007 1.00 92.81 231 ALA A CA 1
ATOM 1800 C C . ALA A 1 231 ? 7.457 13.767 -13.059 1.00 92.81 231 ALA A C 1
ATOM 1802 O O . ALA A 1 231 ? 6.674 14.115 -13.944 1.00 92.81 231 ALA A O 1
ATOM 1803 N N . THR A 1 232 ? 7.077 12.971 -12.061 1.00 87.56 232 THR A N 1
ATOM 1804 C CA . THR A 1 232 ? 5.709 12.456 -11.904 1.00 87.56 232 THR A CA 1
ATOM 1805 C C . THR A 1 232 ? 4.709 13.583 -11.653 1.00 87.56 232 THR A C 1
ATOM 1807 O O . THR A 1 232 ? 3.656 13.634 -12.292 1.00 87.56 232 THR A O 1
ATOM 1810 N N . ALA A 1 233 ? 5.059 14.532 -10.781 1.00 88.06 233 ALA A N 1
ATOM 1811 C CA . ALA A 1 233 ? 4.224 15.686 -10.472 1.00 88.06 233 ALA A CA 1
ATOM 1812 C C . ALA A 1 233 ? 3.979 16.545 -11.721 1.00 88.06 233 ALA A C 1
ATOM 1814 O O . ALA A 1 233 ? 2.837 16.900 -12.004 1.00 88.06 233 ALA A O 1
ATOM 1815 N N . LEU A 1 234 ? 5.014 16.790 -12.531 1.00 90.56 234 LEU A N 1
ATOM 1816 C CA . LEU A 1 234 ? 4.890 17.460 -13.831 1.00 90.56 234 LEU A CA 1
ATOM 1817 C C . LEU A 1 234 ? 4.021 16.667 -14.813 1.00 90.56 234 LEU A C 1
ATOM 1819 O O . LEU A 1 234 ? 3.216 17.255 -15.538 1.00 90.56 234 LEU A O 1
ATOM 1823 N N . HIS A 1 235 ? 4.155 15.341 -14.841 1.00 86.19 235 HIS A N 1
ATOM 1824 C CA . HIS A 1 235 ? 3.407 14.494 -15.766 1.00 86.19 235 HIS A CA 1
ATOM 1825 C C . HIS A 1 235 ? 1.894 14.514 -15.492 1.00 86.19 235 HIS A C 1
ATOM 1827 O O . HIS A 1 235 ? 1.096 14.606 -16.433 1.00 86.19 235 HIS A O 1
ATOM 1833 N N . PHE A 1 236 ? 1.502 14.436 -14.216 1.00 81.44 236 PHE A N 1
ATOM 1834 C CA . PHE A 1 236 ? 0.099 14.390 -13.790 1.00 81.44 236 PHE A CA 1
ATOM 1835 C C . PHE A 1 236 ? -0.489 15.764 -13.443 1.00 81.44 236 PHE A C 1
ATOM 1837 O O . PHE A 1 236 ? -1.708 15.896 -13.382 1.00 81.44 236 PHE A O 1
ATOM 1844 N N . GLY A 1 237 ? 0.343 16.797 -13.295 1.00 84.38 237 GLY A N 1
ATOM 1845 C CA . GLY A 1 237 ? -0.088 18.133 -12.880 1.00 84.38 237 GLY A CA 1
ATOM 1846 C C . GLY A 1 237 ? -0.361 18.242 -11.376 1.00 84.38 237 GLY A C 1
ATOM 1847 O O . GLY A 1 237 ? -1.292 18.933 -10.968 1.00 84.38 237 GLY A O 1
ATOM 1848 N N . LEU A 1 238 ? 0.412 17.533 -10.547 1.00 81.56 238 LEU A N 1
ATOM 1849 C CA . LEU A 1 238 ? 0.268 17.532 -9.088 1.00 81.56 238 LEU A CA 1
ATOM 1850 C C . LEU A 1 238 ? 1.024 18.730 -8.506 1.00 81.56 238 LEU A C 1
ATOM 1852 O O . LEU A 1 238 ? 2.248 18.707 -8.402 1.00 81.56 238 LEU A O 1
ATOM 1856 N N . GLY A 1 239 ? 0.309 19.809 -8.185 1.00 77.81 239 GLY A N 1
ATOM 1857 C CA . GLY A 1 239 ? 0.916 21.001 -7.572 1.00 77.81 239 GLY A CA 1
ATOM 1858 C C . GLY A 1 239 ? 1.730 21.888 -8.496 1.00 77.81 239 GLY A C 1
ATOM 1859 O O . GLY A 1 239 ? 2.326 22.872 -8.065 1.00 77.81 239 GLY A O 1
ATOM 1860 N N . VAL A 1 240 ? 1.775 21.535 -9.772 1.00 86.94 240 VAL A N 1
ATOM 1861 C CA . VAL A 1 240 ? 2.460 22.267 -10.827 1.00 86.94 240 VAL A CA 1
ATOM 1862 C C . VAL A 1 240 ? 1.650 22.118 -12.103 1.00 86.94 240 VAL A C 1
ATOM 1864 O O . VAL A 1 240 ? 0.945 21.127 -12.292 1.00 86.94 240 VAL A O 1
ATOM 1867 N N . ALA A 1 241 ? 1.740 23.112 -12.986 1.00 87.19 241 ALA A N 1
ATOM 1868 C CA . ALA A 1 241 ? 1.149 23.009 -14.310 1.00 87.19 241 ALA A CA 1
ATOM 1869 C C . ALA A 1 241 ? 1.647 21.734 -15.003 1.00 87.19 241 ALA A C 1
ATOM 1871 O O . ALA A 1 241 ? 2.845 21.444 -15.015 1.00 87.19 241 ALA A O 1
ATOM 1872 N N . ARG A 1 242 ? 0.711 20.970 -15.570 1.00 89.00 242 ARG A N 1
ATOM 1873 C CA . ARG A 1 242 ? 1.030 19.718 -16.249 1.00 89.00 242 ARG A CA 1
ATOM 1874 C C . ARG A 1 242 ? 1.949 19.988 -17.439 1.00 89.00 242 ARG A C 1
ATOM 1876 O O . ARG A 1 242 ? 1.526 20.610 -18.411 1.00 89.00 242 ARG A O 1
ATOM 1883 N N . ASP A 1 243 ? 3.157 19.443 -17.393 1.00 89.06 243 ASP A N 1
ATOM 1884 C CA . ASP A 1 243 ? 4.150 19.522 -18.461 1.00 89.06 243 ASP A CA 1
ATOM 1885 C C . ASP A 1 243 ? 4.723 18.130 -18.739 1.00 89.06 243 ASP A C 1
ATOM 1887 O O . ASP A 1 243 ? 5.725 17.688 -18.170 1.00 89.06 243 ASP A O 1
ATOM 1891 N N . ARG A 1 244 ? 4.060 17.418 -19.654 1.00 85.12 244 ARG A N 1
ATOM 1892 C CA . ARG A 1 244 ? 4.466 16.071 -20.070 1.00 85.12 244 ARG A CA 1
ATOM 1893 C C . ARG A 1 244 ? 5.809 16.060 -20.797 1.00 85.12 244 ARG A C 1
ATOM 1895 O O . ARG A 1 244 ? 6.491 15.040 -20.761 1.00 85.12 244 ARG A O 1
ATOM 1902 N N . THR A 1 245 ? 6.195 17.165 -21.434 1.00 86.25 245 THR A N 1
ATOM 1903 C CA . THR A 1 245 ? 7.454 17.260 -22.180 1.00 86.25 245 THR A CA 1
ATOM 1904 C C . THR A 1 245 ? 8.625 17.397 -21.217 1.00 86.25 245 THR A C 1
ATOM 1906 O O . THR A 1 245 ? 9.598 16.652 -21.331 1.00 86.25 245 THR A O 1
ATOM 1909 N N . ALA A 1 246 ? 8.519 18.296 -20.236 1.00 91.31 246 ALA A N 1
ATOM 1910 C CA . ALA A 1 246 ? 9.513 18.427 -19.177 1.00 91.31 246 ALA A CA 1
ATOM 1911 C C . ALA A 1 246 ? 9.600 17.150 -18.330 1.00 91.31 246 ALA A C 1
ATOM 1913 O O . ALA A 1 246 ? 10.701 16.660 -18.086 1.00 91.31 246 ALA A O 1
ATOM 1914 N N . ALA A 1 247 ? 8.456 16.557 -17.966 1.00 91.06 247 ALA A N 1
ATOM 1915 C CA . ALA A 1 247 ? 8.418 15.278 -17.261 1.00 91.06 247 ALA A CA 1
ATOM 1916 C C . ALA A 1 247 ? 9.156 14.175 -18.031 1.00 91.06 247 ALA A C 1
ATOM 1918 O O . ALA A 1 247 ? 10.008 13.492 -17.471 1.00 91.06 247 ALA A O 1
ATOM 1919 N N . ARG A 1 248 ? 8.865 14.022 -19.331 1.00 88.25 248 ARG A N 1
ATOM 1920 C CA . ARG A 1 248 ? 9.499 13.013 -20.188 1.00 88.25 248 ARG A CA 1
ATOM 1921 C C . ARG A 1 248 ? 11.018 13.177 -20.239 1.00 88.25 248 ARG A C 1
ATOM 1923 O O . ARG A 1 248 ? 11.717 12.181 -20.093 1.00 88.25 248 ARG A O 1
ATOM 1930 N N . ARG A 1 249 ? 11.516 14.409 -20.394 1.00 92.19 249 ARG A N 1
ATOM 1931 C CA . ARG A 1 249 ? 12.961 14.699 -20.389 1.00 92.19 249 ARG A CA 1
ATOM 1932 C C . ARG A 1 249 ? 13.612 14.287 -19.071 1.00 92.19 249 ARG A C 1
ATOM 1934 O O . ARG A 1 249 ? 14.610 13.581 -19.098 1.00 92.19 249 ARG A O 1
ATOM 1941 N N . LEU A 1 250 ? 12.997 14.641 -17.940 1.00 94.25 250 LEU A N 1
ATOM 1942 C CA . LEU A 1 250 ? 13.493 14.246 -16.619 1.00 94.25 250 LEU A CA 1
ATOM 1943 C C . LEU A 1 250 ? 13.513 12.724 -16.440 1.00 94.25 250 LEU A C 1
ATOM 1945 O O . LEU A 1 250 ? 14.490 12.188 -15.928 1.00 94.25 250 LEU A O 1
ATOM 1949 N N . PHE A 1 251 ? 12.473 12.010 -16.882 1.00 91.31 251 PHE A N 1
ATOM 1950 C CA . PHE A 1 251 ? 12.475 10.546 -16.842 1.00 91.31 251 PHE A CA 1
ATOM 1951 C C . PHE A 1 251 ? 13.581 9.946 -17.724 1.00 91.31 251 PHE A C 1
ATOM 1953 O O . PHE A 1 251 ? 14.227 8.989 -17.312 1.00 91.31 251 PHE A O 1
ATOM 1960 N N . GLU A 1 252 ? 13.841 10.505 -18.907 1.00 91.25 252 GLU A N 1
ATOM 1961 C CA . GLU A 1 252 ? 14.936 10.064 -19.785 1.00 91.25 252 GLU A CA 1
ATOM 1962 C C . GLU A 1 252 ? 16.321 10.339 -19.183 1.00 91.25 252 GLU A C 1
ATOM 1964 O O . GLU A 1 252 ? 17.200 9.481 -19.269 1.00 91.25 252 GLU A O 1
ATOM 1969 N N . ASP A 1 253 ? 16.511 11.494 -18.541 1.00 95.19 253 ASP A N 1
ATOM 1970 C CA . ASP A 1 253 ? 17.733 11.825 -17.798 1.00 95.19 253 ASP A CA 1
ATOM 1971 C C . ASP A 1 253 ? 17.965 10.833 -16.652 1.00 95.19 253 ASP A C 1
ATOM 1973 O O . ASP A 1 253 ? 19.018 10.202 -16.570 1.00 95.19 253 ASP A O 1
ATOM 1977 N N . LEU A 1 254 ? 16.949 10.613 -15.817 1.00 93.12 254 LEU A N 1
ATOM 1978 C CA . LEU A 1 254 ? 17.016 9.681 -14.691 1.00 93.12 254 LEU A CA 1
ATOM 1979 C C . LEU A 1 254 ? 17.249 8.237 -15.154 1.00 93.12 254 LEU A C 1
ATOM 1981 O O . LEU A 1 254 ? 18.008 7.500 -14.525 1.00 93.12 254 LEU A O 1
ATOM 1985 N N . ALA A 1 255 ? 16.640 7.831 -16.269 1.00 88.62 255 ALA A N 1
ATOM 1986 C CA . ALA A 1 255 ? 16.849 6.514 -16.854 1.00 88.62 255 ALA A CA 1
ATOM 1987 C C . ALA A 1 255 ? 18.297 6.317 -17.332 1.00 88.62 255 ALA A C 1
ATOM 1989 O O . ALA A 1 255 ? 18.852 5.237 -17.117 1.00 88.62 255 ALA A O 1
ATOM 1990 N N . ARG A 1 256 ? 18.922 7.353 -17.919 1.00 91.25 256 ARG A N 1
ATOM 1991 C CA . ARG A 1 256 ? 20.355 7.354 -18.275 1.00 91.25 256 ARG A CA 1
ATOM 1992 C C . ARG A 1 256 ? 21.260 7.268 -17.048 1.00 91.25 256 ARG A C 1
ATOM 1994 O O . ARG A 1 256 ? 22.299 6.624 -17.111 1.00 91.25 256 ARG A O 1
ATOM 2001 N N . GLU A 1 257 ? 20.847 7.867 -15.935 1.00 87.19 257 GLU A N 1
ATOM 2002 C CA . GLU A 1 257 ? 21.519 7.743 -14.633 1.00 87.19 257 GLU A CA 1
ATOM 2003 C C . GLU A 1 257 ? 21.291 6.376 -13.949 1.00 87.19 257 GLU A C 1
ATOM 2005 O O . GLU A 1 257 ? 21.744 6.167 -12.822 1.00 87.19 257 GLU A O 1
ATOM 2010 N N . GLY A 1 258 ? 20.579 5.446 -14.595 1.00 81.94 258 GLY A N 1
ATOM 2011 C CA . GLY A 1 258 ? 20.311 4.107 -14.070 1.00 81.94 258 GLY A CA 1
ATOM 2012 C C . GLY A 1 258 ? 19.153 4.024 -13.072 1.00 81.94 258 GLY A C 1
ATOM 2013 O O . GLY A 1 258 ? 19.083 3.058 -12.319 1.00 81.94 258 GLY A O 1
ATOM 2014 N N . GLN A 1 259 ? 18.240 5.005 -13.022 1.00 83.56 259 GLN A N 1
ATOM 2015 C CA . GLN A 1 259 ? 17.042 4.886 -12.182 1.00 83.56 259 GLN A CA 1
ATOM 2016 C C . GLN A 1 259 ? 16.021 3.912 -12.765 1.00 83.56 259 GLN A C 1
ATOM 2018 O O . GLN A 1 259 ? 15.370 4.204 -13.772 1.00 83.56 259 GLN A O 1
ATOM 2023 N N . ALA A 1 260 ? 15.825 2.793 -12.068 1.00 79.06 260 ALA A N 1
ATOM 2024 C CA . ALA A 1 260 ? 14.909 1.729 -12.470 1.00 79.06 260 ALA A CA 1
ATOM 2025 C C . ALA A 1 260 ? 13.454 2.215 -12.589 1.00 79.06 260 ALA A C 1
ATOM 2027 O O . ALA A 1 260 ? 12.799 1.933 -13.588 1.00 79.06 260 ALA A O 1
ATOM 2028 N N . ASP A 1 261 ? 12.958 3.008 -11.634 1.00 80.00 261 ASP A N 1
ATOM 2029 C CA . ASP A 1 261 ? 11.592 3.546 -11.693 1.00 80.00 261 ASP A CA 1
ATOM 2030 C C . ASP A 1 261 ? 11.381 4.497 -12.882 1.00 80.00 261 ASP A C 1
ATOM 2032 O O . ASP A 1 261 ? 10.304 4.532 -13.474 1.00 80.00 261 ASP A O 1
ATOM 2036 N N . ALA A 1 262 ? 12.408 5.255 -13.277 1.00 85.69 262 ALA A N 1
ATOM 2037 C CA . ALA A 1 262 ? 12.313 6.128 -14.443 1.00 85.69 262 ALA A CA 1
ATOM 2038 C C . ALA A 1 262 ? 12.241 5.312 -15.741 1.00 85.69 262 ALA A C 1
ATOM 2040 O O . ALA A 1 262 ? 11.422 5.599 -16.614 1.00 85.69 262 ALA A O 1
ATOM 2041 N N . GLN A 1 263 ? 13.051 4.256 -15.846 1.00 84.56 263 GLN A N 1
ATOM 2042 C CA . GLN A 1 263 ? 12.990 3.306 -16.959 1.00 84.56 263 GLN A CA 1
ATOM 2043 C C . GLN A 1 263 ? 11.633 2.590 -17.007 1.00 84.56 263 GLN A C 1
ATOM 2045 O O . GLN A 1 263 ? 11.037 2.460 -18.079 1.00 84.56 263 GLN A O 1
ATOM 2050 N N . GLU A 1 264 ? 11.113 2.173 -15.849 1.00 79.56 264 GLU A N 1
ATOM 2051 C CA . GLU A 1 264 ? 9.792 1.560 -15.729 1.00 79.56 264 GLU A CA 1
ATOM 2052 C C . GLU A 1 264 ? 8.698 2.521 -16.200 1.00 79.56 264 GLU A C 1
ATOM 2054 O O . GLU A 1 264 ? 7.874 2.131 -17.027 1.00 79.56 264 GLU A O 1
ATOM 2059 N N . PHE A 1 265 ? 8.740 3.789 -15.782 1.00 82.75 265 PHE A N 1
ATOM 2060 C CA . PHE A 1 265 ? 7.785 4.800 -16.229 1.00 82.75 265 PHE A CA 1
ATOM 2061 C C . PHE A 1 265 ? 7.809 5.004 -17.743 1.00 82.75 265 PHE A C 1
ATOM 2063 O O . PHE A 1 265 ? 6.757 5.032 -18.380 1.00 82.75 265 PHE A O 1
ATOM 2070 N N . LEU A 1 266 ? 8.998 5.108 -18.341 1.00 83.50 266 LEU A N 1
ATOM 2071 C CA . LEU A 1 266 ? 9.142 5.267 -19.790 1.00 83.50 266 LEU A CA 1
ATOM 2072 C C . LEU A 1 266 ? 8.587 4.068 -20.568 1.00 83.50 266 LEU A C 1
ATOM 2074 O O . LEU A 1 266 ? 8.097 4.248 -21.685 1.00 83.50 266 LEU A O 1
ATOM 2078 N N . ARG A 1 267 ? 8.655 2.865 -19.984 1.00 78.38 267 ARG A N 1
ATOM 2079 C CA . ARG A 1 267 ? 8.170 1.616 -20.583 1.00 78.38 267 ARG A CA 1
ATOM 2080 C C . ARG A 1 267 ? 6.670 1.393 -20.375 1.00 78.38 267 ARG A C 1
ATOM 2082 O O . ARG A 1 267 ? 6.004 0.910 -21.285 1.00 78.38 267 ARG A O 1
ATOM 2089 N N . LEU A 1 268 ? 6.156 1.681 -19.180 1.00 75.19 268 LEU A N 1
ATOM 2090 C CA . LEU A 1 268 ? 4.816 1.287 -18.728 1.00 75.19 268 LEU A CA 1
ATOM 2091 C C . LEU A 1 268 ? 3.827 2.446 -18.559 1.00 75.19 268 LEU A C 1
ATOM 2093 O O . LEU A 1 268 ? 2.643 2.200 -18.326 1.00 75.19 268 LEU A O 1
ATOM 2097 N N . GLY A 1 269 ? 4.296 3.694 -18.589 1.00 72.19 269 GLY A N 1
ATOM 2098 C CA . GLY A 1 269 ? 3.495 4.865 -18.218 1.00 72.19 269 GLY A CA 1
ATOM 2099 C C . GLY A 1 269 ? 3.167 4.946 -16.721 1.00 72.19 269 GLY A C 1
ATOM 2100 O O . GLY A 1 269 ? 2.249 5.669 -16.335 1.00 72.19 269 GLY A O 1
ATOM 2101 N N . HIS A 1 270 ? 3.864 4.173 -15.879 1.00 72.31 270 HIS A N 1
ATOM 2102 C CA . HIS A 1 270 ? 3.727 4.172 -14.421 1.00 72.31 270 HIS A CA 1
ATOM 2103 C C . HIS A 1 270 ? 4.979 3.587 -13.745 1.00 72.31 270 HIS A C 1
ATOM 2105 O O . HIS A 1 270 ? 5.701 2.819 -14.375 1.00 72.31 270 HIS A O 1
ATOM 2111 N N . HIS A 1 271 ? 5.215 3.903 -12.467 1.00 72.00 271 HIS A N 1
ATOM 2112 C CA . HIS A 1 271 ? 6.320 3.344 -11.670 1.00 72.00 271 HIS A CA 1
ATOM 2113 C C . HIS A 1 271 ? 5.946 3.206 -10.182 1.00 72.00 271 HIS A C 1
ATOM 2115 O O . HIS A 1 271 ? 4.883 3.673 -9.763 1.00 72.00 271 HIS A O 1
ATOM 2121 N N . GLY A 1 272 ? 6.782 2.516 -9.399 1.00 67.12 272 GLY A N 1
ATOM 2122 C CA . GLY A 1 272 ? 6.507 2.149 -8.004 1.00 67.12 272 GLY A CA 1
ATOM 2123 C C . GLY A 1 272 ? 6.935 3.181 -6.960 1.00 67.12 272 GLY A C 1
ATOM 2124 O O . GLY A 1 272 ? 6.378 3.178 -5.866 1.00 67.12 272 GLY A O 1
ATOM 2125 N N . ALA A 1 273 ? 7.872 4.078 -7.284 1.00 67.00 273 ALA A N 1
ATOM 2126 C CA . ALA A 1 273 ? 8.374 5.046 -6.303 1.00 67.00 273 ALA A CA 1
ATOM 2127 C C . ALA A 1 273 ? 7.296 5.934 -5.650 1.00 67.00 273 ALA A C 1
ATOM 2129 O O . ALA A 1 273 ? 7.466 6.330 -4.501 1.00 67.00 273 ALA A O 1
ATOM 2130 N N . TRP A 1 274 ? 6.184 6.238 -6.338 1.00 68.12 274 TRP A N 1
ATOM 2131 C CA . TRP A 1 274 ? 5.079 7.037 -5.793 1.00 68.12 274 TRP A CA 1
ATOM 2132 C C . TRP A 1 274 ? 3.750 6.289 -5.923 1.00 68.12 274 TRP A C 1
ATOM 2134 O O . TRP A 1 274 ? 3.195 6.154 -7.014 1.00 68.12 274 TRP A O 1
ATOM 2144 N N . LEU A 1 275 ? 3.245 5.786 -4.797 1.00 56.50 275 LEU A N 1
ATOM 2145 C CA . LEU A 1 275 ? 1.991 5.036 -4.731 1.00 56.50 275 LEU A CA 1
ATOM 2146 C C . LEU A 1 275 ? 0.839 5.924 -4.261 1.00 56.50 275 LEU A C 1
ATOM 2148 O O . LEU A 1 275 ? 1.023 6.813 -3.429 1.00 56.50 275 LEU A O 1
ATOM 2152 N N . ARG A 1 276 ? -0.360 5.645 -4.778 1.00 52.16 276 ARG A N 1
ATOM 2153 C CA . ARG A 1 276 ? -1.614 6.215 -4.280 1.00 52.16 276 ARG A CA 1
ATOM 2154 C C . ARG A 1 276 ? -2.038 5.535 -2.964 1.00 52.16 276 ARG A C 1
ATOM 2156 O O . ARG A 1 276 ? -1.567 4.435 -2.667 1.00 52.16 276 ARG A O 1
ATOM 2163 N N . PRO A 1 277 ? -2.980 6.123 -2.200 1.00 38.41 277 PRO A N 1
ATOM 2164 C CA . PRO A 1 277 ? -3.423 5.589 -0.912 1.00 38.41 277 PRO A CA 1
ATOM 2165 C C . PRO A 1 277 ? -4.144 4.252 -0.997 1.00 38.41 277 PRO A C 1
ATOM 2167 O O . PRO A 1 277 ? -4.152 3.471 -0.056 1.00 38.41 277 PRO A O 1
ATOM 2170 N N . ASP A 1 278 ? -4.750 3.992 -2.150 1.00 43.16 278 ASP A N 1
ATOM 2171 C CA . ASP A 1 278 ? -5.411 2.737 -2.497 1.00 43.16 278 ASP A CA 1
ATOM 2172 C C . ASP A 1 278 ? -4.406 1.636 -2.899 1.00 43.16 278 ASP A C 1
ATOM 2174 O O . ASP A 1 278 ? -4.809 0.573 -3.372 1.00 43.16 278 ASP A O 1
ATOM 2178 N N . GLY A 1 279 ? -3.099 1.892 -2.754 1.00 47.16 279 GLY A N 1
ATOM 2179 C CA . GLY A 1 279 ? -2.020 1.003 -3.180 1.00 47.16 279 GLY A CA 1
ATOM 2180 C C . GLY A 1 279 ? -1.870 0.905 -4.700 1.00 47.16 279 GLY A C 1
ATOM 2181 O O . GLY A 1 279 ? -1.030 0.145 -5.184 1.00 47.16 279 GLY A O 1
ATOM 2182 N N . GLN A 1 280 ? -2.664 1.654 -5.473 1.00 46.28 280 GLN A N 1
ATOM 2183 C CA . GLN A 1 280 ? -2.603 1.644 -6.929 1.00 46.28 280 GLN A CA 1
ATOM 2184 C C . GLN A 1 280 ? -1.495 2.575 -7.428 1.00 46.28 280 GLN A C 1
ATOM 2186 O O . GLN A 1 280 ? -1.153 3.593 -6.823 1.00 46.28 280 GLN A O 1
ATOM 2191 N N . ARG A 1 281 ? -0.927 2.241 -8.585 1.00 55.59 281 ARG A N 1
ATOM 2192 C CA . ARG A 1 281 ? 0.072 3.090 -9.243 1.00 55.59 281 ARG A CA 1
ATOM 2193 C C . ARG A 1 281 ? -0.620 4.234 -9.983 1.00 55.59 281 ARG A C 1
ATOM 2195 O O . ARG A 1 281 ? -1.717 4.054 -10.519 1.00 55.59 281 ARG A O 1
ATOM 2202 N N . PHE A 1 282 ? 0.028 5.393 -10.070 1.00 54.84 282 PHE A N 1
ATOM 2203 C CA . PHE A 1 282 ? -0.392 6.429 -11.011 1.00 54.84 282 PHE A CA 1
ATOM 2204 C C . PHE A 1 282 ? -0.204 5.901 -12.437 1.00 54.84 282 PHE A C 1
ATOM 2206 O O . PHE A 1 282 ? 0.922 5.740 -12.897 1.00 54.84 282 PHE A O 1
ATOM 2213 N N . ARG A 1 283 ? -1.304 5.572 -13.118 1.00 54.34 283 ARG A N 1
ATOM 2214 C CA . ARG A 1 283 ? -1.293 5.095 -14.504 1.00 54.34 283 ARG A CA 1
ATOM 2215 C C . ARG A 1 283 ? -1.563 6.267 -15.436 1.00 54.34 283 ARG A C 1
ATOM 2217 O O . ARG A 1 283 ? -2.649 6.844 -15.381 1.00 54.34 283 ARG A O 1
ATOM 2224 N N . ASP A 1 284 ? -0.625 6.580 -16.326 1.00 44.50 284 ASP A N 1
ATOM 2225 C CA . ASP A 1 284 ? -1.028 7.153 -17.607 1.00 44.50 284 ASP A CA 1
ATOM 2226 C C . ASP A 1 284 ? -1.824 6.045 -18.314 1.00 44.50 284 ASP A C 1
ATOM 2228 O O . ASP A 1 284 ? -1.421 4.879 -18.312 1.00 44.50 284 ASP A O 1
ATOM 2232 N N . THR A 1 285 ? -2.990 6.355 -18.865 1.00 39.66 285 THR A N 1
ATOM 2233 C CA . THR A 1 285 ? -3.647 5.442 -19.808 1.00 39.66 285 THR A CA 1
ATOM 2234 C C . THR A 1 285 ? -3.330 5.946 -21.207 1.00 39.66 285 THR A C 1
ATOM 2236 O O . THR A 1 285 ? -4.051 6.804 -21.712 1.00 39.66 285 THR A O 1
ATOM 2239 N N . PRO A 1 286 ? -2.272 5.449 -21.872 1.00 39.09 286 PRO A N 1
ATOM 2240 C CA . PRO A 1 286 ? -2.175 5.567 -23.308 1.00 39.09 286 PRO A CA 1
ATOM 2241 C C . PRO A 1 286 ? -2.716 4.299 -23.966 1.00 39.09 286 PRO A C 1
ATOM 2243 O O . PRO A 1 286 ? -2.485 3.176 -23.512 1.00 39.09 286 PRO A O 1
ATOM 2246 N N . ALA A 1 287 ? -3.443 4.504 -25.065 1.00 33.28 287 ALA A N 1
ATOM 2247 C CA . ALA A 1 287 ? -3.766 3.467 -26.029 1.00 33.28 287 ALA A CA 1
ATOM 2248 C C . ALA A 1 287 ? -2.520 2.624 -26.339 1.00 33.28 287 ALA A C 1
ATOM 2250 O O . ALA A 1 287 ? -1.412 3.155 -26.434 1.00 33.28 287 ALA A O 1
ATOM 2251 N N . ALA A 1 288 ? -2.741 1.317 -26.468 1.00 35.47 288 ALA A N 1
ATOM 2252 C CA . ALA A 1 288 ? -1.750 0.299 -26.775 1.00 35.47 288 ALA A CA 1
ATOM 2253 C C . ALA A 1 288 ? -0.605 0.813 -27.663 1.00 35.47 288 ALA A C 1
ATOM 2255 O O . ALA A 1 288 ? -0.833 1.215 -28.803 1.00 35.47 288 ALA A O 1
ATOM 2256 N N . SER A 1 289 ? 0.625 0.733 -27.156 1.00 30.66 289 SER A N 1
ATOM 2257 C CA . SER A 1 289 ? 1.814 0.751 -28.001 1.00 30.66 289 SER A CA 1
ATOM 2258 C C . SER A 1 289 ? 2.507 -0.607 -27.871 1.00 30.66 289 SER A C 1
ATOM 2260 O O . SER A 1 289 ? 2.799 -1.031 -26.747 1.00 30.66 289 SER A O 1
ATOM 2262 N N . PRO A 1 290 ? 2.698 -1.340 -28.980 1.00 39.81 290 PRO A N 1
ATOM 2263 C CA . PRO A 1 290 ? 3.200 -2.702 -28.954 1.00 39.81 290 PRO A CA 1
ATOM 2264 C C . PRO A 1 290 ? 4.732 -2.725 -28.887 1.00 39.81 290 PRO A C 1
ATOM 2266 O O . PRO A 1 290 ? 5.404 -1.893 -29.487 1.00 39.81 290 PRO A O 1
ATOM 2269 N N . ALA A 1 291 ? 5.254 -3.755 -28.219 1.00 38.28 291 ALA A N 1
ATOM 2270 C CA . ALA A 1 291 ? 6.640 -4.219 -28.274 1.00 38.28 291 ALA A CA 1
ATOM 2271 C C . ALA A 1 291 ? 7.727 -3.257 -27.745 1.00 38.28 291 ALA A C 1
ATOM 2273 O O . ALA A 1 291 ? 8.344 -2.499 -28.486 1.00 38.28 291 ALA A O 1
ATOM 2274 N N . ALA A 1 292 ? 8.087 -3.424 -26.469 1.00 32.56 292 ALA A N 1
ATOM 2275 C CA . ALA A 1 292 ? 9.443 -3.143 -25.999 1.00 32.56 292 ALA A CA 1
ATOM 2276 C C . ALA A 1 292 ? 10.091 -4.474 -25.599 1.00 32.56 292 ALA A C 1
ATOM 2278 O O . ALA A 1 292 ? 9.638 -5.154 -24.677 1.00 32.56 292 ALA A O 1
ATOM 2279 N N . ALA A 1 293 ? 11.101 -4.862 -26.375 1.00 32.41 293 ALA A N 1
ATOM 2280 C CA . ALA A 1 293 ? 11.878 -6.079 -26.224 1.00 32.41 293 ALA A CA 1
ATOM 2281 C C . ALA A 1 293 ? 12.461 -6.211 -24.809 1.00 32.41 293 ALA A C 1
ATOM 2283 O O . ALA A 1 293 ? 12.958 -5.251 -24.224 1.00 32.41 293 ALA A O 1
ATOM 2284 N N . VAL A 1 294 ? 12.395 -7.431 -24.279 1.00 35.91 294 VAL A N 1
ATOM 2285 C CA . VAL A 1 294 ? 12.925 -7.819 -22.972 1.00 35.91 294 VAL A CA 1
ATOM 2286 C C . VAL A 1 294 ? 14.454 -7.742 -23.022 1.00 35.91 294 VAL A C 1
ATOM 2288 O O . VAL A 1 294 ? 15.106 -8.678 -23.483 1.00 35.91 294 VAL A O 1
ATOM 2291 N N . SER A 1 295 ? 15.039 -6.631 -22.572 1.00 32.53 295 SER A N 1
ATOM 2292 C CA . SER A 1 295 ? 16.463 -6.601 -22.242 1.00 32.53 295 SER A CA 1
ATOM 2293 C C . SER A 1 295 ? 16.665 -7.299 -20.902 1.00 32.53 295 SER A C 1
ATOM 2295 O O . SER A 1 295 ? 16.028 -6.950 -19.908 1.00 32.53 295 SER A O 1
ATOM 2297 N N . ARG A 1 296 ? 17.555 -8.294 -20.891 1.00 37.69 296 ARG A N 1
ATOM 2298 C CA . ARG A 1 296 ? 18.153 -8.846 -19.673 1.00 37.69 296 ARG A CA 1
ATOM 2299 C C . ARG A 1 296 ? 18.921 -7.715 -18.992 1.00 37.69 296 ARG A C 1
ATOM 2301 O O . ARG A 1 296 ? 19.997 -7.363 -19.463 1.00 37.69 296 ARG A O 1
ATOM 2308 N N . ASP A 1 297 ? 18.333 -7.113 -17.968 1.00 36.56 297 ASP A N 1
ATOM 2309 C CA . ASP A 1 297 ? 19.051 -6.203 -17.086 1.00 36.56 297 ASP A CA 1
ATOM 2310 C C . ASP A 1 297 ? 19.584 -7.004 -15.894 1.00 36.56 297 ASP A C 1
ATOM 2312 O O . ASP A 1 297 ? 18.811 -7.606 -15.150 1.00 36.56 297 ASP A O 1
ATOM 2316 N N . ASP A 1 298 ? 20.912 -7.046 -15.799 1.00 37.00 298 ASP A N 1
ATOM 2317 C CA . ASP A 1 298 ? 21.723 -7.672 -14.747 1.00 37.00 298 ASP A CA 1
ATOM 2318 C C . ASP A 1 298 ? 22.140 -6.614 -13.696 1.00 37.00 298 ASP A C 1
ATOM 2320 O O . ASP A 1 298 ? 23.083 -6.801 -12.926 1.00 37.00 298 ASP A O 1
ATOM 2324 N N . SER A 1 299 ? 21.478 -5.445 -13.683 1.00 41.78 299 SER A N 1
ATOM 2325 C CA . SER A 1 299 ? 21.722 -4.407 -12.688 1.00 41.78 299 SER A CA 1
ATOM 2326 C C . SER A 1 299 ? 21.175 -4.858 -11.331 1.00 41.78 299 SER A C 1
ATOM 2328 O O . SER A 1 299 ? 19.975 -5.046 -11.134 1.00 41.78 299 SER A O 1
ATOM 2330 N N . GLY A 1 300 ? 22.090 -5.090 -10.388 1.00 41.09 300 GLY A N 1
ATOM 2331 C CA . GLY A 1 300 ? 21.854 -5.649 -9.054 1.00 41.09 300 GLY A CA 1
ATOM 2332 C C . GLY A 1 300 ? 21.010 -4.794 -8.100 1.00 41.09 300 GLY A C 1
ATOM 2333 O O . GLY A 1 300 ? 21.409 -4.584 -6.958 1.00 41.09 300 GLY A O 1
ATOM 2334 N N . ASN A 1 301 ? 19.842 -4.316 -8.529 1.00 44.88 301 ASN A N 1
ATOM 2335 C CA . ASN A 1 301 ? 18.827 -3.739 -7.659 1.00 44.88 301 ASN A CA 1
ATOM 2336 C C . ASN A 1 301 ? 17.848 -4.845 -7.220 1.00 44.88 301 ASN A C 1
ATOM 2338 O O . ASN A 1 301 ? 16.800 -5.056 -7.837 1.00 44.88 301 ASN A O 1
ATOM 2342 N N . ASP A 1 302 ? 18.218 -5.551 -6.146 1.00 49.69 302 ASP A N 1
ATOM 2343 C CA . ASP A 1 302 ? 17.605 -6.780 -5.590 1.00 49.69 302 ASP A CA 1
ATOM 2344 C C . ASP A 1 302 ? 16.145 -6.610 -5.095 1.00 49.69 302 ASP A C 1
ATOM 2346 O O . ASP A 1 302 ? 15.603 -7.506 -4.463 1.00 49.69 302 ASP A O 1
ATOM 2350 N N . MET A 1 303 ? 15.498 -5.462 -5.359 1.00 52.09 303 MET A N 1
ATOM 2351 C CA . MET A 1 303 ? 14.134 -5.124 -4.913 1.00 52.09 303 MET A CA 1
ATOM 2352 C C . MET A 1 303 ? 13.173 -4.705 -6.042 1.00 52.09 303 MET A C 1
ATOM 2354 O O . MET A 1 303 ? 12.000 -4.437 -5.778 1.00 52.09 303 MET A O 1
ATOM 2358 N N . SER A 1 304 ? 13.622 -4.634 -7.301 1.00 57.38 304 SER A N 1
ATOM 2359 C CA . SER A 1 304 ? 12.710 -4.334 -8.415 1.00 57.38 304 SER A CA 1
ATOM 2360 C C . SER A 1 304 ? 11.884 -5.567 -8.801 1.00 57.38 304 SER A C 1
ATOM 2362 O O . SER A 1 304 ? 12.376 -6.695 -8.783 1.00 57.38 304 SER A O 1
ATOM 2364 N N . TYR A 1 305 ? 10.627 -5.371 -9.217 1.00 60.50 305 TYR A N 1
ATOM 2365 C CA . TYR A 1 305 ? 9.786 -6.471 -9.714 1.00 60.50 305 TYR A CA 1
ATOM 2366 C C . TYR A 1 305 ? 10.475 -7.237 -10.862 1.00 60.50 305 TYR A C 1
ATOM 2368 O O . TYR A 1 305 ? 10.442 -8.463 -10.894 1.00 60.50 305 TYR A O 1
ATOM 2376 N N . GLY A 1 306 ? 11.191 -6.532 -11.748 1.00 59.34 306 GLY A N 1
ATOM 2377 C CA . GLY A 1 306 ? 11.980 -7.141 -12.825 1.00 59.34 306 GLY A CA 1
ATOM 2378 C C . GLY A 1 306 ? 13.146 -8.010 -12.337 1.00 59.34 306 GLY A C 1
ATOM 2379 O O . GLY A 1 306 ? 13.374 -9.076 -12.911 1.00 59.34 306 GLY A O 1
ATOM 2380 N N . ALA A 1 307 ? 13.833 -7.605 -11.263 1.00 60.34 307 ALA A N 1
ATOM 2381 C CA . ALA A 1 307 ? 14.912 -8.386 -10.654 1.00 60.34 307 ALA A CA 1
ATOM 2382 C C . ALA A 1 307 ? 14.397 -9.710 -10.071 1.00 60.34 307 ALA A C 1
ATOM 2384 O O . ALA A 1 307 ? 15.053 -10.738 -10.220 1.00 60.34 307 ALA A O 1
ATOM 2385 N N . PHE A 1 308 ? 13.190 -9.729 -9.491 1.00 65.75 308 PHE A N 1
ATOM 2386 C CA . PHE A 1 308 ? 12.583 -10.967 -8.991 1.00 65.75 308 PHE A CA 1
ATOM 2387 C C . PHE A 1 308 ? 12.038 -11.857 -10.106 1.00 65.75 308 PHE A C 1
ATOM 2389 O O . PHE A 1 308 ? 12.281 -13.060 -10.088 1.00 65.75 308 PHE A O 1
ATOM 2396 N N . VAL A 1 309 ? 11.348 -11.289 -11.100 1.00 65.75 309 VAL A N 1
ATOM 2397 C CA . VAL A 1 309 ? 10.787 -12.047 -12.236 1.00 65.75 309 VAL A CA 1
ATOM 2398 C C . VAL A 1 309 ? 11.886 -12.770 -13.023 1.00 65.75 309 VAL A C 1
ATOM 2400 O O . VAL A 1 309 ? 11.687 -13.903 -13.460 1.00 65.75 309 VAL A O 1
ATOM 2403 N N . ASN A 1 310 ? 13.057 -12.142 -13.162 1.00 69.88 310 ASN A N 1
ATOM 2404 C CA . ASN A 1 310 ? 14.207 -12.712 -13.863 1.00 69.88 310 ASN A CA 1
ATOM 2405 C C . ASN A 1 310 ? 15.233 -13.380 -12.931 1.00 69.88 310 ASN A C 1
ATOM 2407 O O . ASN A 1 310 ? 16.255 -13.858 -13.422 1.00 69.88 310 ASN A O 1
ATOM 2411 N N . SER A 1 311 ? 14.976 -13.439 -11.619 1.00 72.44 311 SER A N 1
ATOM 2412 C CA . SER A 1 311 ? 15.929 -13.988 -10.651 1.00 72.44 311 SER A CA 1
ATOM 2413 C C . SER A 1 311 ? 16.245 -15.453 -10.955 1.00 72.44 311 SER A C 1
ATOM 2415 O O . SER A 1 311 ? 15.389 -16.242 -11.359 1.00 72.44 311 SER A O 1
ATOM 2417 N N . ASP A 1 312 ? 17.481 -15.864 -10.735 1.00 78.56 312 ASP A N 1
ATOM 2418 C CA . ASP A 1 312 ? 17.888 -17.266 -10.749 1.00 78.56 312 ASP A CA 1
ATOM 2419 C C . ASP A 1 312 ? 17.625 -17.967 -9.406 1.00 78.56 312 ASP A C 1
ATOM 2421 O O . ASP A 1 312 ? 17.659 -19.196 -9.339 1.00 78.56 312 ASP A O 1
ATOM 2425 N N . LYS A 1 313 ? 17.313 -17.203 -8.352 1.00 80.00 313 LYS A N 1
ATOM 2426 C CA . LYS A 1 313 ? 17.030 -17.700 -7.005 1.00 80.00 313 LYS A CA 1
ATOM 2427 C C . LYS A 1 313 ? 15.584 -18.180 -6.882 1.00 80.00 313 LYS A C 1
ATOM 2429 O O . LYS A 1 313 ? 14.661 -17.620 -7.471 1.00 80.00 313 LYS A O 1
ATOM 2434 N N . ARG A 1 314 ? 15.363 -19.156 -5.995 1.00 79.88 314 ARG A N 1
ATOM 2435 C CA . ARG A 1 314 ? 14.037 -19.747 -5.730 1.00 79.88 314 ARG A CA 1
ATOM 2436 C C . ARG A 1 314 ? 12.995 -18.743 -5.213 1.00 79.88 314 ARG A C 1
ATOM 2438 O O . ARG A 1 314 ? 11.801 -18.980 -5.358 1.00 79.88 314 ARG A O 1
ATOM 2445 N N . ILE A 1 315 ? 13.416 -17.601 -4.661 1.00 81.44 315 ILE A N 1
ATOM 2446 C CA . ILE A 1 315 ? 12.497 -16.564 -4.162 1.00 81.44 315 ILE A CA 1
ATOM 2447 C C . ILE A 1 315 ? 11.522 -16.063 -5.239 1.00 81.44 315 ILE A C 1
ATOM 2449 O O . ILE A 1 315 ? 10.389 -15.712 -4.910 1.00 81.44 315 ILE A O 1
ATOM 2453 N N . LYS A 1 316 ? 11.897 -16.112 -6.528 1.00 84.75 316 LYS A N 1
ATOM 2454 C CA . LYS A 1 316 ? 11.000 -15.716 -7.622 1.00 84.75 316 LYS A CA 1
ATOM 2455 C C . LYS A 1 316 ? 9.703 -16.511 -7.684 1.00 84.75 316 LYS A C 1
ATOM 2457 O O . LYS A 1 316 ? 8.711 -15.993 -8.183 1.00 84.75 316 LYS A O 1
ATOM 2462 N N . CYS A 1 317 ? 9.690 -17.749 -7.186 1.00 87.88 317 CYS A N 1
ATOM 2463 C CA . CYS A 1 317 ? 8.527 -18.624 -7.298 1.00 87.88 317 CYS A CA 1
ATOM 2464 C C . CYS A 1 317 ? 7.316 -18.038 -6.561 1.00 87.88 317 CYS A C 1
ATOM 2466 O O . CYS A 1 317 ? 6.190 -18.146 -7.038 1.00 87.88 317 CYS A O 1
ATOM 2468 N N . LEU A 1 318 ? 7.554 -17.299 -5.469 1.00 85.88 318 LEU A N 1
ATOM 2469 C CA . LEU A 1 318 ? 6.512 -16.564 -4.745 1.00 85.88 318 LEU A CA 1
ATOM 2470 C C . LEU A 1 318 ? 5.979 -15.354 -5.533 1.00 85.88 318 LEU A C 1
ATOM 2472 O O . LEU A 1 318 ? 4.820 -14.973 -5.387 1.00 85.88 318 LEU A O 1
ATOM 2476 N N . TYR A 1 319 ? 6.797 -14.768 -6.408 1.00 85.31 319 TYR A N 1
ATOM 2477 C CA . TYR A 1 319 ? 6.420 -13.606 -7.214 1.00 85.31 319 TYR A CA 1
ATOM 2478 C C . TYR A 1 319 ? 5.538 -13.953 -8.415 1.00 85.31 319 TYR A C 1
ATOM 2480 O O . TYR A 1 319 ? 4.879 -13.060 -8.948 1.00 85.31 319 TYR A O 1
ATOM 2488 N N . GLY A 1 320 ? 5.444 -15.228 -8.809 1.00 85.00 320 GLY A N 1
ATOM 2489 C CA . GLY A 1 320 ? 4.491 -15.655 -9.836 1.00 85.00 320 GLY A CA 1
ATOM 2490 C C . GLY A 1 320 ? 3.038 -15.356 -9.441 1.00 85.00 320 GLY A C 1
ATOM 2491 O O . GLY A 1 320 ? 2.251 -14.909 -10.272 1.00 85.00 320 GLY A O 1
ATOM 2492 N N . TYR A 1 321 ? 2.692 -15.488 -8.155 1.00 82.56 321 TYR A N 1
ATOM 2493 C CA . TYR A 1 321 ? 1.362 -15.123 -7.654 1.00 82.56 321 TYR A CA 1
ATOM 2494 C C . TYR A 1 321 ? 1.114 -13.614 -7.732 1.00 82.56 321 TYR A C 1
ATOM 2496 O O . TYR A 1 321 ? 0.052 -13.173 -8.167 1.00 82.56 321 TYR A O 1
ATOM 2504 N N . ALA A 1 322 ? 2.109 -12.804 -7.362 1.00 81.25 322 ALA A N 1
ATOM 2505 C CA . ALA A 1 322 ? 2.022 -11.352 -7.493 1.00 81.25 322 ALA A CA 1
ATOM 2506 C C . ALA A 1 322 ? 1.872 -10.921 -8.966 1.00 81.25 322 ALA A C 1
ATOM 2508 O O . ALA A 1 322 ? 1.114 -9.999 -9.265 1.00 81.25 322 ALA A O 1
ATOM 2509 N N . ALA A 1 323 ? 2.540 -11.616 -9.892 1.00 80.81 323 ALA A N 1
ATOM 2510 C CA . ALA A 1 323 ? 2.368 -11.415 -11.329 1.00 80.81 323 ALA A CA 1
ATOM 2511 C C . ALA A 1 323 ? 0.927 -11.709 -11.779 1.00 80.81 323 ALA A C 1
ATOM 2513 O O . ALA A 1 323 ? 0.299 -10.866 -12.416 1.00 80.81 323 ALA A O 1
ATOM 2514 N N . ASP A 1 324 ? 0.364 -12.849 -11.362 1.00 83.19 324 ASP A N 1
ATOM 2515 C CA . ASP A 1 324 ? -1.021 -13.223 -11.677 1.00 83.19 324 ASP A CA 1
ATOM 2516 C C . ASP A 1 324 ? -2.025 -12.191 -11.142 1.00 83.19 324 ASP A C 1
ATOM 2518 O O . ASP A 1 324 ? -2.869 -11.686 -11.882 1.00 83.19 324 ASP A O 1
ATOM 2522 N N . LYS A 1 325 ? -1.904 -11.807 -9.865 1.00 80.00 325 LYS A N 1
ATOM 2523 C CA . LYS A 1 325 ? -2.840 -10.866 -9.226 1.00 80.00 325 LYS A CA 1
ATOM 2524 C C . LYS A 1 325 ? -2.736 -9.436 -9.735 1.00 80.00 325 LYS A C 1
ATOM 2526 O O . LYS A 1 325 ? -3.696 -8.682 -9.597 1.00 80.00 325 LYS A O 1
ATOM 2531 N N . THR A 1 326 ? -1.615 -9.062 -10.342 1.00 77.69 326 THR A N 1
ATOM 2532 C CA . THR A 1 326 ? -1.469 -7.759 -11.009 1.00 77.69 326 THR A CA 1
ATOM 2533 C C . THR A 1 326 ? -1.906 -7.785 -12.479 1.00 77.69 326 THR A C 1
ATOM 2535 O O . THR A 1 326 ? -1.915 -6.734 -13.121 1.00 77.69 326 THR A O 1
ATOM 2538 N N . GLY A 1 327 ? -2.342 -8.943 -12.992 1.00 78.56 327 GLY A N 1
ATOM 2539 C CA . GLY A 1 327 ? -2.852 -9.131 -14.352 1.00 78.56 327 GLY A CA 1
ATOM 2540 C C . GLY A 1 327 ? -1.784 -9.493 -15.388 1.00 78.56 327 GLY A C 1
ATOM 2541 O O . GLY A 1 327 ? -2.119 -9.702 -16.554 1.00 78.56 327 GLY A O 1
ATOM 2542 N N . ASP A 1 328 ? -0.511 -9.610 -14.995 1.00 83.19 328 ASP A N 1
ATOM 2543 C CA . ASP A 1 328 ? 0.559 -10.098 -15.872 1.00 83.19 328 ASP A CA 1
ATOM 2544 C C . ASP A 1 328 ? 0.612 -11.635 -15.851 1.00 83.19 328 ASP A C 1
ATOM 2546 O O . ASP A 1 328 ? 1.560 -12.271 -15.377 1.00 83.19 328 ASP A O 1
ATOM 2550 N N . HIS A 1 329 ? -0.453 -12.254 -16.367 1.00 86.50 329 HIS A N 1
ATOM 2551 C CA . HIS A 1 329 ? -0.581 -13.711 -16.412 1.00 86.50 329 HIS A CA 1
ATOM 2552 C C . HIS A 1 329 ? 0.522 -14.362 -17.260 1.00 86.50 329 HIS A C 1
ATOM 2554 O O . HIS A 1 329 ? 0.972 -15.462 -16.953 1.00 86.50 329 HIS A O 1
ATOM 2560 N N . ALA A 1 330 ? 1.006 -13.680 -18.303 1.00 87.69 330 ALA A N 1
ATOM 2561 C CA . ALA A 1 330 ? 2.092 -14.185 -19.139 1.00 87.69 330 ALA A CA 1
ATOM 2562 C C . ALA A 1 330 ? 3.417 -14.262 -18.362 1.00 87.69 330 ALA A C 1
ATOM 2564 O O . ALA A 1 330 ? 4.154 -15.243 -18.488 1.00 87.69 330 ALA A O 1
ATOM 2565 N N . ALA A 1 331 ? 3.732 -13.264 -17.528 1.00 85.62 331 ALA A N 1
ATOM 2566 C CA . ALA A 1 331 ? 4.874 -13.355 -16.626 1.00 85.62 331 ALA A CA 1
ATOM 2567 C C . ALA A 1 331 ? 4.678 -14.448 -15.570 1.00 85.62 331 ALA A C 1
ATOM 2569 O O . ALA A 1 331 ? 5.606 -15.226 -15.358 1.00 85.62 331 ALA A O 1
ATOM 2570 N N . ALA A 1 332 ? 3.485 -14.556 -14.974 1.00 88.50 332 ALA A N 1
ATOM 2571 C CA . ALA A 1 332 ? 3.170 -15.593 -13.990 1.00 88.50 332 ALA A CA 1
ATOM 2572 C C . ALA A 1 332 ? 3.445 -17.004 -14.535 1.00 88.50 332 ALA A C 1
ATOM 2574 O O . ALA A 1 332 ? 4.180 -17.768 -13.912 1.00 88.50 332 ALA A O 1
ATOM 2575 N N . VAL A 1 333 ? 2.941 -17.313 -15.737 1.00 95.12 333 VAL A N 1
ATOM 2576 C CA . VAL A 1 333 ? 3.172 -18.598 -16.419 1.00 95.12 333 VAL A CA 1
ATOM 2577 C C . VAL A 1 333 ? 4.663 -18.880 -16.562 1.00 95.12 333 VAL A C 1
ATOM 2579 O O . VAL A 1 333 ? 5.120 -19.934 -16.135 1.00 95.12 333 VAL A O 1
ATOM 2582 N N . ARG A 1 334 ? 5.440 -17.931 -17.103 1.00 92.94 334 ARG A N 1
ATOM 2583 C CA . ARG A 1 334 ? 6.887 -18.126 -17.303 1.00 92.94 334 ARG A CA 1
ATOM 2584 C C . ARG A 1 334 ? 7.630 -18.365 -15.990 1.00 92.94 334 ARG A C 1
ATOM 2586 O O . ARG A 1 334 ? 8.520 -19.208 -15.944 1.00 92.94 334 ARG A O 1
ATOM 2593 N N . ILE A 1 335 ? 7.281 -17.621 -14.938 1.00 91.38 335 ILE A N 1
ATOM 2594 C CA . ILE A 1 335 ? 7.896 -17.770 -13.613 1.00 91.38 335 ILE A CA 1
ATOM 2595 C C . ILE A 1 335 ? 7.611 -19.165 -13.067 1.00 91.38 335 ILE A C 1
ATOM 2597 O O . ILE A 1 335 ? 8.538 -19.852 -12.641 1.00 91.38 335 ILE A O 1
ATOM 2601 N N . PHE A 1 336 ? 6.347 -19.593 -13.101 1.00 95.62 336 PHE A N 1
ATOM 2602 C CA . PHE A 1 336 ? 5.966 -20.897 -12.581 1.00 95.62 336 PHE A CA 1
ATOM 2603 C C . PHE A 1 336 ? 6.567 -22.037 -13.400 1.00 95.62 336 PHE A C 1
ATOM 2605 O O . PHE A 1 336 ? 7.107 -22.966 -12.808 1.00 95.62 336 PHE A O 1
ATOM 2612 N N . GLU A 1 337 ? 6.555 -21.957 -14.732 1.00 95.19 337 GLU A N 1
ATOM 2613 C CA . GLU A 1 337 ? 7.196 -22.959 -15.592 1.00 95.19 337 GLU A CA 1
ATOM 2614 C C . GLU A 1 337 ? 8.694 -23.092 -15.289 1.00 95.19 337 GLU A C 1
ATOM 2616 O O . GLU A 1 337 ? 9.189 -24.209 -15.123 1.00 95.19 337 GLU A O 1
ATOM 2621 N N . ASP A 1 338 ? 9.414 -21.977 -15.132 1.00 92.88 338 ASP A N 1
ATOM 2622 C CA . ASP A 1 338 ? 10.832 -22.026 -14.777 1.00 92.88 338 ASP A CA 1
ATOM 2623 C C . ASP A 1 338 ? 11.042 -22.609 -13.364 1.00 92.88 338 ASP A C 1
ATOM 2625 O O . ASP A 1 338 ? 11.869 -23.504 -13.187 1.00 92.88 338 ASP A O 1
ATOM 2629 N N . CYS A 1 339 ? 10.241 -22.210 -12.374 1.00 93.50 339 CYS A N 1
ATOM 2630 C CA . CYS A 1 339 ? 10.319 -22.753 -11.015 1.00 93.50 339 CYS A CA 1
ATOM 2631 C C . CYS A 1 339 ? 10.033 -24.258 -10.928 1.00 93.50 339 CYS A C 1
ATOM 2633 O O . CYS A 1 339 ? 10.726 -24.983 -10.206 1.00 93.50 339 CYS A O 1
ATOM 2635 N N . ILE A 1 340 ? 9.044 -24.741 -11.683 1.00 95.94 340 ILE A N 1
ATOM 2636 C CA . ILE A 1 340 ? 8.732 -26.168 -11.803 1.00 95.94 340 ILE A CA 1
ATOM 2637 C C . ILE A 1 340 ? 9.912 -26.893 -12.451 1.00 95.94 340 ILE A C 1
ATOM 2639 O O . ILE A 1 340 ? 10.345 -27.924 -11.944 1.00 95.94 340 ILE A O 1
ATOM 2643 N N . SER A 1 341 ? 10.483 -26.328 -13.520 1.00 93.88 341 SER A N 1
ATOM 2644 C CA . SER A 1 341 ? 11.602 -26.949 -14.237 1.00 93.88 341 SER A CA 1
ATOM 2645 C C . SER A 1 341 ? 12.878 -27.072 -13.395 1.00 93.88 341 SER A C 1
ATOM 2647 O O . SER A 1 341 ? 13.598 -28.060 -13.521 1.00 93.88 341 SER A O 1
ATOM 2649 N N . ARG A 1 342 ? 13.162 -26.096 -12.521 1.00 87.31 342 ARG A N 1
ATOM 2650 C CA . ARG A 1 342 ? 14.408 -26.052 -11.736 1.00 87.31 342 ARG A CA 1
ATOM 2651 C C . ARG A 1 342 ? 14.314 -26.763 -10.398 1.00 87.31 342 ARG A C 1
ATOM 2653 O O . ARG A 1 342 ? 15.275 -27.402 -9.979 1.00 87.31 342 ARG A O 1
ATOM 2660 N N . TRP A 1 343 ? 13.192 -26.602 -9.704 1.00 88.50 343 TRP A N 1
ATOM 2661 C CA . TRP A 1 343 ? 13.064 -27.022 -8.307 1.00 88.50 343 TRP A CA 1
ATOM 2662 C C . TRP A 1 343 ? 11.880 -27.935 -8.051 1.00 88.50 343 TRP A C 1
ATOM 2664 O O . TRP A 1 343 ? 11.671 -28.301 -6.898 1.00 88.50 343 TRP A O 1
ATOM 2674 N N . ASN A 1 344 ? 11.110 -28.282 -9.087 1.00 88.75 344 ASN A N 1
ATOM 2675 C CA . ASN A 1 344 ? 9.859 -29.011 -8.920 1.00 88.75 344 ASN A CA 1
ATOM 2676 C C . ASN A 1 344 ? 8.935 -28.326 -7.890 1.00 88.75 344 ASN A C 1
ATOM 2678 O O . ASN A 1 344 ? 8.323 -28.975 -7.049 1.00 88.75 344 ASN A O 1
ATOM 2682 N N . ASP A 1 345 ? 8.912 -26.989 -7.896 1.00 91.69 345 ASP A N 1
ATOM 2683 C CA . ASP A 1 345 ? 8.378 -26.200 -6.790 1.00 91.69 345 ASP A CA 1
ATOM 2684 C C . ASP A 1 345 ? 6.849 -26.376 -6.623 1.00 91.69 345 ASP A C 1
ATOM 2686 O O . ASP A 1 345 ? 6.091 -25.943 -7.496 1.00 91.69 345 ASP A O 1
ATOM 2690 N N . PRO A 1 346 ? 6.361 -26.961 -5.509 1.00 89.38 346 PRO A N 1
ATOM 2691 C CA . PRO A 1 346 ? 4.945 -27.310 -5.340 1.00 89.38 346 PRO A CA 1
ATOM 2692 C C . PRO A 1 346 ? 4.020 -26.088 -5.295 1.00 89.38 346 PRO A C 1
ATOM 2694 O O . PRO A 1 346 ? 2.875 -26.172 -5.732 1.00 89.38 346 PRO A O 1
ATOM 2697 N N . TYR A 1 347 ? 4.514 -24.936 -4.833 1.00 90.00 347 TYR A N 1
ATOM 2698 C CA . TYR A 1 347 ? 3.769 -23.679 -4.902 1.00 90.00 347 TYR A CA 1
ATOM 2699 C C . TYR A 1 347 ? 3.497 -23.288 -6.359 1.00 90.00 347 TYR A C 1
ATOM 2701 O O . TYR A 1 347 ? 2.354 -23.053 -6.746 1.00 90.00 347 TYR A O 1
ATOM 2709 N N . SER A 1 348 ? 4.542 -23.290 -7.186 1.00 95.25 348 SER A N 1
ATOM 2710 C CA . SER A 1 348 ? 4.447 -22.972 -8.613 1.00 95.25 348 SER A CA 1
ATOM 2711 C C . SER A 1 348 ? 3.572 -23.962 -9.383 1.00 95.25 348 SER A C 1
ATOM 2713 O O . SER A 1 348 ? 2.812 -23.552 -10.260 1.00 95.25 348 SER A O 1
ATOM 2715 N N . ILE A 1 349 ? 3.632 -25.250 -9.026 1.00 96.06 349 ILE A N 1
ATOM 2716 C CA . ILE A 1 349 ? 2.770 -26.303 -9.580 1.00 96.06 349 ILE A CA 1
ATOM 2717 C C . ILE A 1 349 ? 1.287 -25.958 -9.398 1.00 96.06 349 ILE A C 1
ATOM 2719 O O . ILE A 1 349 ? 0.534 -25.975 -10.372 1.00 96.06 349 ILE A O 1
ATOM 2723 N N . ILE A 1 350 ? 0.874 -25.631 -8.167 1.00 93.12 350 ILE A N 1
ATOM 2724 C CA . ILE A 1 350 ? -0.529 -25.336 -7.837 1.00 93.12 350 ILE A CA 1
ATOM 2725 C C . ILE A 1 350 ? -1.025 -24.133 -8.642 1.00 93.12 350 ILE A C 1
ATOM 2727 O O . ILE A 1 350 ? -2.100 -24.176 -9.241 1.00 93.12 350 ILE A O 1
ATOM 2731 N N . TRP A 1 351 ? -0.231 -23.063 -8.697 1.00 95.25 351 TRP A N 1
ATOM 2732 C CA . TRP A 1 351 ? -0.648 -21.846 -9.387 1.00 95.25 351 TRP A CA 1
ATOM 2733 C C . TRP A 1 351 ? -0.661 -21.989 -10.906 1.00 95.25 351 TRP A C 1
ATOM 2735 O O . TRP A 1 351 ? -1.592 -21.496 -11.540 1.00 95.25 351 TRP A O 1
ATOM 2745 N N . LEU A 1 352 ? 0.298 -22.699 -11.507 1.00 96.81 352 LEU A N 1
ATOM 2746 C CA . LEU A 1 352 ? 0.251 -22.962 -12.946 1.00 96.81 352 LEU A CA 1
ATOM 2747 C C . LEU A 1 352 ? -0.945 -23.848 -13.317 1.00 96.81 352 LEU A C 1
ATOM 2749 O O . LEU A 1 352 ? -1.593 -23.585 -14.329 1.00 96.81 352 LEU A O 1
ATOM 2753 N N . ALA A 1 353 ? -1.278 -24.847 -12.493 1.00 95.12 353 ALA A N 1
ATOM 2754 C CA . ALA A 1 353 ? -2.483 -25.648 -12.690 1.00 95.12 353 ALA A CA 1
ATOM 2755 C C . ALA A 1 353 ? -3.743 -24.768 -12.687 1.00 95.12 353 ALA A C 1
ATOM 2757 O O . ALA A 1 353 ? -4.539 -24.844 -13.619 1.00 95.12 353 ALA A O 1
ATOM 2758 N N . HIS A 1 354 ? -3.863 -23.840 -11.735 1.00 91.75 354 HIS A N 1
ATOM 2759 C CA . HIS A 1 354 ? -4.974 -22.887 -11.695 1.00 91.75 354 HIS A CA 1
ATOM 2760 C C . HIS A 1 354 ? -5.034 -21.982 -12.943 1.00 91.75 354 HIS A C 1
ATOM 2762 O O . HIS A 1 354 ? -6.114 -21.711 -13.473 1.00 91.75 354 HIS A O 1
ATOM 2768 N N . LEU A 1 355 ? -3.892 -21.515 -13.461 1.00 90.94 355 LEU A N 1
ATOM 2769 C CA . LEU A 1 355 ? -3.858 -20.725 -14.701 1.00 90.94 355 LEU A CA 1
ATOM 2770 C C . LEU A 1 355 ? -4.331 -21.538 -15.913 1.00 90.94 355 LEU A C 1
ATOM 2772 O O . LEU A 1 355 ? -5.090 -21.021 -16.733 1.00 90.94 355 LEU A O 1
ATOM 2776 N N . LEU A 1 356 ? -3.942 -22.812 -15.996 1.00 94.31 356 LEU A N 1
ATOM 2777 C CA . LEU A 1 356 ? -4.379 -23.742 -17.041 1.00 94.31 356 LEU A CA 1
ATOM 2778 C C . LEU A 1 356 ? -5.858 -24.126 -16.902 1.00 94.31 356 LEU A C 1
ATOM 2780 O O . LEU A 1 356 ? -6.528 -24.329 -17.911 1.00 94.31 356 LEU A O 1
ATOM 2784 N N . GLU A 1 357 ? -6.400 -24.190 -15.686 1.00 89.00 357 GLU A N 1
ATOM 2785 C CA . GLU A 1 357 ? -7.823 -24.455 -15.447 1.00 89.00 357 GLU A CA 1
ATOM 2786 C C . GLU A 1 357 ? -8.721 -23.316 -15.930 1.00 89.00 357 GLU A C 1
ATOM 2788 O O . GLU A 1 357 ? -9.788 -23.571 -16.502 1.00 89.00 357 GLU A O 1
ATOM 2793 N N . ASN A 1 358 ? -8.270 -22.076 -15.730 1.00 88.06 358 ASN A N 1
ATOM 2794 C CA . ASN A 1 358 ? -9.015 -20.863 -16.066 1.00 88.06 358 ASN A CA 1
ATOM 2795 C C . ASN A 1 358 ? -8.688 -20.307 -17.462 1.00 88.06 358 ASN A C 1
ATOM 2797 O O . ASN A 1 358 ? -9.467 -19.533 -18.011 1.00 88.06 358 ASN A O 1
ATOM 2801 N N . GLY A 1 359 ? -7.562 -20.704 -18.058 1.00 88.88 359 GLY A N 1
ATOM 2802 C CA . GLY A 1 359 ? -7.089 -20.162 -19.332 1.00 88.88 359 GLY A CA 1
ATOM 2803 C C . GLY A 1 359 ? -6.513 -18.744 -19.218 1.00 88.88 359 GLY A C 1
ATOM 2804 O O . GLY A 1 359 ? -6.684 -17.925 -20.122 1.00 88.88 359 GLY A O 1
ATOM 2805 N N . HIS A 1 360 ? -5.875 -18.415 -18.092 1.00 85.06 360 HIS A N 1
ATOM 2806 C CA . HIS A 1 360 ? -5.301 -17.091 -17.840 1.00 85.06 360 HIS A CA 1
ATOM 2807 C C . HIS A 1 360 ? -3.839 -17.040 -18.289 1.00 85.06 360 HIS A C 1
ATOM 2809 O O . HIS A 1 360 ? -2.988 -17.732 -17.739 1.00 85.06 360 HIS A O 1
ATOM 2815 N N . GLY A 1 361 ? -3.535 -16.227 -19.304 1.00 83.31 361 GLY A N 1
ATOM 2816 C CA . GLY A 1 361 ? -2.180 -16.101 -19.866 1.00 83.31 361 GLY A CA 1
ATOM 2817 C C . GLY A 1 361 ? -1.699 -17.313 -20.676 1.00 83.31 361 GLY A C 1
ATOM 2818 O O . GLY A 1 361 ? -0.722 -17.197 -21.411 1.00 83.31 361 GLY A O 1
ATOM 2819 N N . VAL A 1 362 ? -2.409 -18.439 -20.593 1.00 91.19 362 VAL A N 1
ATOM 2820 C CA . VAL A 1 362 ? -2.210 -19.679 -21.354 1.00 91.19 362 VAL A CA 1
ATOM 2821 C C . VAL A 1 362 ? -3.558 -20.235 -21.811 1.00 91.19 362 VAL A C 1
ATOM 2823 O O . VAL A 1 362 ? -4.560 -20.005 -21.136 1.00 91.19 362 VAL A O 1
ATOM 2826 N N . PRO A 1 363 ? -3.620 -20.984 -22.928 1.00 94.56 363 PRO A N 1
ATOM 2827 C CA . PRO A 1 363 ? -4.822 -21.722 -23.296 1.00 94.56 363 PRO A CA 1
ATOM 2828 C C . PRO A 1 363 ? -5.266 -22.666 -22.176 1.00 94.56 363 PRO A C 1
ATOM 2830 O O . PRO A 1 363 ? -4.437 -23.280 -21.503 1.00 94.56 363 PRO A O 1
ATOM 2833 N N . ARG A 1 364 ? -6.583 -22.795 -22.001 1.00 94.12 364 ARG A N 1
ATOM 2834 C CA . ARG A 1 364 ? -7.161 -23.699 -21.008 1.00 94.12 364 ARG A CA 1
ATOM 2835 C C . ARG A 1 364 ? -6.794 -25.152 -21.328 1.00 94.12 364 ARG A C 1
ATOM 2837 O O . ARG A 1 364 ? -7.110 -25.629 -22.415 1.00 94.12 364 ARG A O 1
ATOM 2844 N N . ASP A 1 365 ? -6.195 -25.853 -20.369 1.00 96.50 365 ASP A N 1
ATOM 2845 C CA . ASP A 1 365 ? -5.764 -27.250 -20.500 1.00 96.50 365 ASP A CA 1
ATOM 2846 C C . ASP A 1 365 ? -5.891 -27.984 -19.156 1.00 96.50 365 ASP A C 1
ATOM 2848 O O . ASP A 1 365 ? -4.984 -28.010 -18.320 1.00 96.50 365 ASP A O 1
ATOM 2852 N N . LEU A 1 366 ? -7.062 -28.590 -18.950 1.00 93.50 366 LEU A N 1
ATOM 2853 C CA . LEU A 1 366 ? -7.381 -29.309 -17.716 1.00 93.50 366 LEU A CA 1
ATOM 2854 C C . LEU A 1 366 ? -6.547 -30.585 -17.548 1.00 93.50 366 LEU A C 1
ATOM 2856 O O . LEU A 1 366 ? -6.260 -30.979 -16.421 1.00 93.50 366 LEU A O 1
ATOM 2860 N N . ALA A 1 367 ? -6.148 -31.233 -18.646 1.00 97.50 367 ALA A N 1
ATOM 2861 C CA . ALA A 1 367 ? -5.360 -32.460 -18.580 1.00 97.50 367 ALA A CA 1
ATOM 2862 C C . ALA A 1 367 ? -3.943 -32.162 -18.077 1.00 97.50 367 ALA A C 1
ATOM 2864 O O . ALA A 1 367 ? -3.441 -32.850 -17.186 1.00 97.50 367 ALA A O 1
ATOM 2865 N N . ARG A 1 368 ? -3.322 -31.090 -18.584 1.00 97.31 368 ARG A N 1
ATOM 2866 C CA . ARG A 1 368 ? -2.024 -30.620 -18.091 1.00 97.31 368 ARG A CA 1
ATOM 2867 C C . ARG A 1 368 ? -2.107 -30.126 -16.645 1.00 97.31 368 ARG A C 1
ATOM 2869 O O . ARG A 1 368 ? -1.212 -30.436 -15.862 1.00 97.31 368 ARG A O 1
ATOM 2876 N N . ALA A 1 369 ? -3.173 -29.416 -16.268 1.00 96.44 369 ALA A N 1
ATOM 2877 C CA . ALA A 1 369 ? -3.388 -28.992 -14.882 1.00 96.44 369 ALA A CA 1
ATOM 2878 C C . ALA A 1 369 ? -3.437 -30.191 -13.917 1.00 96.44 369 ALA A C 1
ATOM 2880 O O . ALA A 1 369 ? -2.717 -30.216 -12.919 1.00 96.44 369 ALA A O 1
ATOM 2881 N N . ALA A 1 370 ? -4.204 -31.230 -14.261 1.00 97.12 370 ALA A N 1
ATOM 2882 C CA . ALA A 1 370 ? -4.300 -32.450 -13.465 1.00 97.12 370 ALA A CA 1
ATOM 2883 C C . ALA A 1 370 ? -2.954 -33.188 -13.339 1.00 97.12 370 ALA A C 1
ATOM 2885 O O . ALA A 1 370 ? -2.615 -33.680 -12.262 1.00 97.12 370 ALA A O 1
ATOM 2886 N N . GLN A 1 371 ? -2.161 -33.238 -14.415 1.00 97.56 371 GLN A N 1
ATOM 2887 C CA . GLN A 1 371 ? -0.817 -33.829 -14.393 1.00 97.56 371 GLN A CA 1
ATOM 2888 C C . GLN A 1 371 ? 0.139 -33.062 -13.473 1.00 97.56 371 GLN A C 1
ATOM 2890 O O . GLN A 1 371 ? 0.862 -33.680 -12.693 1.00 97.56 371 GLN A O 1
ATOM 2895 N N . LEU A 1 372 ? 0.115 -31.728 -13.524 1.00 96.62 372 LEU A N 1
ATOM 2896 C CA . LEU A 1 372 ? 0.906 -30.887 -12.628 1.00 96.62 372 LEU A CA 1
ATOM 2897 C C . LEU A 1 372 ? 0.495 -31.107 -11.169 1.00 96.62 372 LEU A C 1
ATOM 2899 O O . LEU A 1 372 ? 1.346 -31.345 -10.318 1.00 96.62 372 LEU A O 1
ATOM 2903 N N . LEU A 1 373 ? -0.803 -31.107 -10.866 1.00 96.38 373 LEU A N 1
ATOM 2904 C CA . LEU A 1 373 ? -1.284 -31.333 -9.501 1.00 96.38 373 LEU A CA 1
ATOM 2905 C C . LEU A 1 373 ? -0.917 -32.722 -8.973 1.00 96.38 373 LEU A C 1
ATOM 2907 O O . LEU A 1 373 ? -0.536 -32.836 -7.809 1.00 96.38 373 LEU A O 1
ATOM 2911 N N . ARG A 1 374 ? -0.935 -33.755 -9.825 1.00 97.44 374 ARG A N 1
ATOM 2912 C CA . ARG A 1 374 ? -0.402 -35.078 -9.478 1.00 97.44 374 ARG A CA 1
ATOM 2913 C C . ARG A 1 374 ? 1.071 -34.999 -9.074 1.00 97.44 374 ARG A C 1
ATOM 2915 O O . ARG A 1 374 ? 1.437 -35.496 -8.013 1.00 97.44 374 ARG A O 1
ATOM 2922 N N . GLN A 1 375 ? 1.895 -34.343 -9.890 1.00 95.94 375 GLN A N 1
ATOM 2923 C CA . GLN A 1 375 ? 3.321 -34.142 -9.619 1.00 95.94 375 GLN A CA 1
ATOM 2924 C C . GLN A 1 375 ? 3.550 -33.403 -8.288 1.00 95.94 375 GLN A C 1
ATOM 2926 O O . GLN A 1 375 ? 4.435 -33.773 -7.520 1.00 95.94 375 GLN A O 1
ATOM 2931 N N . GLY A 1 376 ? 2.726 -32.398 -7.975 1.00 95.19 376 GLY A N 1
ATOM 2932 C CA . GLY A 1 376 ? 2.773 -31.698 -6.689 1.00 95.19 376 GLY A CA 1
ATOM 2933 C C . GLY A 1 376 ? 2.318 -32.561 -5.507 1.00 95.19 376 GLY A C 1
ATOM 2934 O O . GLY A 1 376 ? 2.909 -32.488 -4.432 1.00 95.19 376 GLY A O 1
ATOM 2935 N N . ALA A 1 377 ? 1.300 -33.406 -5.691 1.00 95.69 377 ALA A N 1
ATOM 2936 C CA . ALA A 1 377 ? 0.800 -34.307 -4.652 1.00 95.69 377 ALA A CA 1
ATOM 2937 C C . ALA A 1 377 ? 1.826 -35.390 -4.262 1.00 95.69 377 ALA A C 1
ATOM 2939 O O . ALA A 1 377 ? 1.910 -35.787 -3.094 1.00 95.69 377 ALA A O 1
ATOM 2940 N N . GLU A 1 378 ? 2.631 -35.828 -5.234 1.00 94.50 378 GLU A N 1
ATOM 2941 C CA . GLU A 1 378 ? 3.721 -36.799 -5.082 1.00 94.50 378 GLU A CA 1
ATOM 2942 C C . GLU A 1 378 ? 5.007 -36.187 -4.478 1.00 94.50 378 GLU A C 1
ATOM 2944 O O . GLU A 1 378 ? 5.955 -36.914 -4.177 1.00 94.50 378 GLU A O 1
ATOM 2949 N N . HIS A 1 379 ? 5.051 -34.869 -4.247 1.00 89.62 379 HIS A N 1
ATOM 2950 C CA . HIS A 1 379 ? 6.196 -34.192 -3.632 1.00 89.62 379 HIS A CA 1
ATOM 2951 C C . HIS A 1 379 ? 6.423 -34.677 -2.176 1.00 89.62 379 HIS A C 1
ATOM 2953 O O . HIS A 1 379 ? 5.445 -34.984 -1.489 1.00 89.62 379 HIS A O 1
ATOM 2959 N N . PRO A 1 380 ? 7.673 -34.752 -1.661 1.00 86.88 380 PRO A N 1
ATOM 2960 C CA . PRO A 1 380 ? 7.949 -35.165 -0.280 1.00 86.88 380 PRO A CA 1
ATOM 2961 C C . PRO A 1 380 ? 7.218 -34.355 0.800 1.00 86.88 380 PRO A C 1
ATOM 2963 O O . PRO A 1 380 ? 7.089 -33.137 0.684 1.00 86.88 380 PRO A O 1
ATOM 2966 N N . ASP A 1 381 ? 6.842 -35.022 1.898 1.00 77.06 381 ASP A N 1
ATOM 2967 C CA . ASP A 1 381 ? 6.063 -34.450 3.014 1.00 77.06 381 ASP A CA 1
ATOM 2968 C C . ASP A 1 381 ? 6.738 -33.252 3.702 1.00 77.06 381 ASP A C 1
ATOM 2970 O O . ASP A 1 381 ? 6.064 -32.388 4.250 1.00 77.06 381 ASP A O 1
ATOM 2974 N N . THR A 1 382 ? 8.068 -33.157 3.643 1.00 69.44 382 THR A N 1
ATOM 2975 C CA . THR A 1 382 ? 8.846 -32.051 4.230 1.00 69.44 382 THR A CA 1
ATOM 2976 C C . THR A 1 382 ? 8.795 -30.759 3.414 1.00 69.44 382 THR A C 1
ATOM 2978 O O . THR A 1 382 ? 9.390 -29.753 3.800 1.00 69.44 382 THR A O 1
ATOM 2981 N N . SER A 1 383 ? 8.131 -30.771 2.259 1.00 71.62 383 SER A N 1
ATOM 2982 C CA . SER A 1 383 ? 8.131 -29.642 1.335 1.00 71.62 383 SER A CA 1
ATOM 2983 C C . SER A 1 383 ? 6.926 -28.746 1.565 1.00 71.62 383 SER A C 1
ATOM 2985 O O . SER A 1 383 ? 5.782 -29.195 1.501 1.00 71.62 383 SER A O 1
ATOM 2987 N N . GLY A 1 384 ? 7.183 -27.456 1.794 1.00 68.69 384 GLY A N 1
ATOM 2988 C CA . GLY A 1 384 ? 6.120 -26.459 1.922 1.00 68.69 384 GLY A CA 1
ATOM 2989 C C . GLY A 1 384 ? 5.180 -26.502 0.713 1.00 68.69 384 GLY A C 1
ATOM 2990 O O . GLY A 1 384 ? 5.647 -26.643 -0.410 1.00 68.69 384 GLY A O 1
ATOM 2991 N N . TYR A 1 385 ? 3.871 -26.387 0.951 1.00 85.25 385 TYR A N 1
ATOM 2992 C CA . TYR A 1 385 ? 2.777 -26.475 -0.036 1.00 85.25 385 TYR A CA 1
ATOM 2993 C C . TYR A 1 385 ? 2.438 -27.871 -0.604 1.00 85.25 385 TYR A C 1
ATOM 2995 O O . TYR A 1 385 ? 1.429 -27.984 -1.299 1.00 85.25 385 TYR A O 1
ATOM 3003 N N . ALA A 1 386 ? 3.166 -28.949 -0.276 1.00 89.00 386 ALA A N 1
ATOM 3004 C CA . ALA A 1 386 ? 2.820 -30.303 -0.746 1.00 89.00 386 ALA A CA 1
ATOM 3005 C C . ALA A 1 386 ? 1.416 -30.752 -0.284 1.00 89.00 386 ALA A C 1
ATOM 3007 O O . ALA A 1 386 ? 0.639 -31.288 -1.075 1.00 89.00 386 ALA A O 1
ATOM 3008 N N . THR A 1 387 ? 1.041 -30.442 0.961 1.00 92.69 387 THR A N 1
ATOM 3009 C CA . THR A 1 387 ? -0.301 -30.688 1.519 1.00 92.69 387 THR A CA 1
ATOM 3010 C C . THR A 1 387 ? -1.412 -30.052 0.678 1.00 92.69 387 THR A C 1
ATOM 3012 O O . THR A 1 387 ? -2.434 -30.682 0.406 1.00 92.69 387 THR A O 1
ATOM 3015 N N . LEU A 1 388 ? -1.196 -28.820 0.200 1.00 91.44 388 LEU A N 1
ATOM 3016 C CA . LEU A 1 388 ? -2.152 -28.119 -0.660 1.00 91.44 388 LEU A CA 1
ATOM 3017 C C . LEU A 1 388 ? -2.240 -28.767 -2.046 1.00 91.44 388 LEU A C 1
ATOM 3019 O O . LEU A 1 388 ? -3.339 -28.944 -2.566 1.00 91.44 388 LEU A O 1
ATOM 3023 N N . ALA A 1 389 ? -1.118 -29.199 -2.628 1.00 93.19 389 ALA A N 1
ATOM 3024 C CA . ALA A 1 389 ? -1.132 -29.906 -3.909 1.00 93.19 389 ALA A CA 1
ATOM 3025 C C . ALA A 1 389 ? -1.893 -31.244 -3.825 1.00 93.19 389 ALA A C 1
ATOM 3027 O O . ALA A 1 389 ? -2.668 -31.565 -4.726 1.00 93.19 389 ALA A O 1
ATOM 3028 N N . ARG A 1 390 ? -1.752 -31.986 -2.716 1.00 96.31 390 ARG A N 1
ATOM 3029 C CA . ARG A 1 390 ? -2.527 -33.215 -2.445 1.00 96.31 390 ARG A CA 1
ATOM 3030 C C . ARG A 1 390 ? -4.020 -32.943 -2.373 1.00 96.31 390 ARG A C 1
ATOM 3032 O O . ARG A 1 390 ? -4.801 -33.690 -2.959 1.00 96.31 390 ARG A O 1
ATOM 3039 N N . TYR A 1 391 ? -4.411 -31.862 -1.703 1.00 96.69 391 TYR A N 1
ATOM 3040 C CA . TYR A 1 391 ? -5.801 -31.425 -1.670 1.00 96.69 391 TYR A CA 1
ATOM 3041 C C . TYR A 1 391 ? -6.339 -31.119 -3.071 1.00 96.69 391 TYR A C 1
ATOM 3043 O O . TYR A 1 391 ? -7.355 -31.686 -3.470 1.00 96.69 391 TYR A O 1
ATOM 3051 N N . HIS A 1 392 ? -5.635 -30.291 -3.846 1.00 95.12 392 HIS A N 1
ATOM 3052 C CA . HIS A 1 392 ? -6.058 -29.928 -5.199 1.00 95.12 392 HIS A CA 1
ATOM 3053 C C . HIS A 1 392 ? -6.129 -31.142 -6.135 1.00 95.12 392 HIS A C 1
ATOM 3055 O O . HIS A 1 392 ? -7.106 -31.288 -6.868 1.00 95.12 392 HIS A O 1
ATOM 3061 N N . TYR A 1 393 ? -5.166 -32.066 -6.064 1.00 97.75 393 TYR A N 1
ATOM 3062 C CA . TYR A 1 393 ? -5.218 -33.296 -6.854 1.00 97.75 393 TYR A CA 1
ATOM 3063 C C . TYR A 1 393 ? -6.371 -34.217 -6.428 1.00 97.75 393 TYR A C 1
ATOM 3065 O O . TYR A 1 393 ? -7.079 -34.762 -7.275 1.00 97.75 393 TYR A O 1
ATOM 3073 N N . GLY A 1 394 ? -6.628 -34.332 -5.121 1.00 97.44 394 GLY A N 1
ATOM 3074 C CA . GLY A 1 394 ? -7.791 -35.045 -4.597 1.00 97.44 394 GLY A CA 1
ATOM 3075 C C . GLY A 1 394 ? -9.114 -34.468 -5.110 1.00 97.44 394 GLY A C 1
ATOM 3076 O O . GLY A 1 394 ? -10.004 -35.220 -5.506 1.00 97.44 394 GLY A O 1
ATOM 3077 N N . MET A 1 395 ? -9.228 -33.140 -5.188 1.00 96.00 395 MET A N 1
ATOM 3078 C CA . MET A 1 395 ? -10.396 -32.459 -5.758 1.00 96.00 395 MET A CA 1
ATOM 3079 C C . MET A 1 395 ? -10.552 -32.720 -7.261 1.00 96.00 395 MET A C 1
ATOM 3081 O O . MET A 1 395 ? -11.658 -33.022 -7.713 1.00 96.00 395 MET A O 1
ATOM 3085 N N . VAL A 1 396 ? -9.455 -32.672 -8.020 1.00 95.19 396 VAL A N 1
ATOM 3086 C CA . VAL A 1 396 ? -9.443 -32.993 -9.455 1.00 95.19 396 VAL A CA 1
ATOM 3087 C C . VAL A 1 396 ? -9.918 -34.425 -9.714 1.00 95.19 396 VAL A C 1
ATOM 3089 O O . VAL A 1 396 ? -10.759 -34.637 -10.589 1.00 95.19 396 VAL A O 1
ATOM 3092 N N . LEU A 1 397 ? -9.459 -35.395 -8.918 1.00 97.12 397 LEU A N 1
ATOM 3093 C CA . LEU A 1 397 ? -9.894 -36.793 -9.004 1.00 97.12 397 LEU A CA 1
ATOM 3094 C C . LEU A 1 397 ? -11.356 -36.980 -8.580 1.00 97.12 397 LEU A C 1
ATOM 3096 O O . LEU A 1 397 ? -12.073 -37.761 -9.199 1.00 97.12 397 LEU A O 1
ATOM 3100 N N . ALA A 1 398 ? -11.826 -36.255 -7.560 1.00 94.00 398 ALA A N 1
ATOM 3101 C CA . ALA A 1 398 ? -13.220 -36.324 -7.120 1.00 94.00 398 ALA A CA 1
ATOM 3102 C C . ALA A 1 398 ? -14.186 -35.801 -8.193 1.00 94.00 398 ALA A C 1
ATOM 3104 O O . ALA A 1 398 ? -15.284 -36.329 -8.357 1.00 94.00 398 ALA A O 1
ATOM 3105 N N . GLN A 1 399 ? -13.781 -34.749 -8.908 1.00 92.06 399 GLN A N 1
ATOM 3106 C CA . GLN A 1 399 ? -14.613 -34.061 -9.895 1.00 92.06 399 GLN A CA 1
ATOM 3107 C C . GLN A 1 399 ? -14.413 -34.574 -11.327 1.00 92.06 399 GLN A C 1
ATOM 3109 O O . GLN A 1 399 ? -15.239 -34.288 -12.191 1.00 92.06 399 GLN A O 1
ATOM 3114 N N . GLY A 1 400 ? -13.327 -35.303 -11.593 1.00 93.38 400 GLY A N 1
ATOM 3115 C CA . GLY A 1 400 ? -12.946 -35.719 -12.940 1.00 93.38 400 GLY A CA 1
ATOM 3116 C C . GLY A 1 400 ? -12.535 -34.547 -13.842 1.00 93.38 400 GLY A C 1
ATOM 3117 O O . GLY A 1 400 ? -12.886 -34.506 -15.022 1.00 93.38 400 GLY A O 1
ATOM 3118 N N . GLN A 1 401 ? -11.838 -33.544 -13.297 1.00 89.56 401 GLN A N 1
ATOM 3119 C CA . GLN A 1 401 ? -11.412 -32.370 -14.067 1.00 89.56 401 GLN A CA 1
ATOM 3120 C C . GLN A 1 401 ? -10.117 -32.652 -14.834 1.00 89.56 401 GLN A C 1
ATOM 3122 O O . GLN A 1 401 ? -9.035 -32.675 -14.266 1.00 89.56 401 GLN A O 1
ATOM 3127 N N . GLY A 1 402 ? -10.218 -32.886 -16.144 1.00 92.38 402 GLY A N 1
ATOM 3128 C CA . GLY A 1 402 ? -9.047 -33.183 -16.984 1.00 92.38 402 GLY A CA 1
ATOM 3129 C C . GLY A 1 402 ? -8.508 -34.613 -16.856 1.00 92.38 402 GLY A C 1
ATOM 3130 O O . GLY A 1 402 ? -7.631 -35.003 -17.623 1.00 92.38 402 GLY A O 1
ATOM 3131 N N . VAL A 1 403 ? -9.072 -35.411 -15.947 1.00 96.12 403 VAL A N 1
ATOM 3132 C CA . VAL A 1 403 ? -8.839 -36.853 -15.769 1.00 96.12 403 VAL A CA 1
ATOM 3133 C C . VAL A 1 403 ? -10.172 -37.553 -15.485 1.00 96.12 403 VAL A C 1
ATOM 3135 O O . VAL A 1 403 ? -11.106 -36.893 -15.035 1.00 96.12 403 VAL A O 1
ATOM 3138 N N . PRO A 1 404 ? -10.310 -38.870 -15.721 1.00 97.00 404 PRO A N 1
ATOM 3139 C CA . PRO A 1 404 ? -11.483 -39.612 -15.264 1.00 97.00 404 PRO A CA 1
ATOM 3140 C C . PRO A 1 404 ? -11.675 -39.468 -13.750 1.00 97.00 404 PRO A C 1
ATOM 3142 O O . PRO A 1 404 ? -10.701 -39.491 -12.998 1.00 97.00 404 PRO A O 1
ATOM 3145 N N . ALA A 1 405 ? -12.926 -39.330 -13.306 1.00 95.56 405 ALA A N 1
ATOM 3146 C CA . ALA A 1 405 ? -13.225 -39.266 -11.882 1.00 95.56 405 ALA A CA 1
ATOM 3147 C C . ALA A 1 405 ? -12.837 -40.584 -11.191 1.00 95.56 405 ALA A C 1
ATOM 3149 O O . ALA A 1 405 ? -13.214 -41.666 -11.643 1.00 95.56 405 ALA A O 1
ATOM 3150 N N . ASP A 1 406 ? -12.122 -40.478 -10.076 1.00 96.88 406 ASP A N 1
ATOM 3151 C CA . ASP A 1 406 ? -11.703 -41.602 -9.242 1.00 96.88 406 ASP A CA 1
ATOM 3152 C C . ASP A 1 406 ? -11.899 -41.233 -7.762 1.00 96.88 406 ASP A C 1
ATOM 3154 O O . ASP A 1 406 ? -10.982 -40.737 -7.098 1.00 96.88 406 ASP A O 1
ATOM 3158 N N . PRO A 1 407 ? -13.111 -41.450 -7.216 1.00 94.19 407 PRO A N 1
ATOM 3159 C CA . PRO A 1 407 ? -13.418 -41.147 -5.822 1.00 94.19 407 PRO A CA 1
ATOM 3160 C C . PRO A 1 407 ? -12.549 -41.914 -4.816 1.00 94.19 407 PRO A C 1
ATOM 3162 O O . PRO A 1 407 ? -12.363 -41.448 -3.692 1.00 94.19 407 PRO A O 1
ATOM 3165 N N . ALA A 1 408 ? -12.020 -43.085 -5.187 1.00 95.06 408 ALA A N 1
ATOM 3166 C CA . ALA A 1 408 ? -11.178 -43.883 -4.302 1.00 95.06 408 ALA A CA 1
ATOM 3167 C C . ALA A 1 408 ? -9.795 -43.238 -4.145 1.00 95.06 408 ALA A C 1
ATOM 3169 O O . ALA A 1 408 ? -9.338 -43.026 -3.019 1.00 95.06 408 ALA A O 1
ATOM 3170 N N . GLN A 1 409 ? -9.160 -42.843 -5.252 1.00 96.25 409 GLN A N 1
ATOM 3171 C CA . GLN A 1 409 ? -7.909 -42.086 -5.186 1.00 96.25 409 GLN A CA 1
ATOM 3172 C C . GLN A 1 409 ? -8.111 -40.676 -4.627 1.00 96.25 409 GLN A C 1
ATOM 3174 O O . GLN A 1 409 ? -7.276 -40.207 -3.856 1.00 96.25 409 GLN A O 1
ATOM 3179 N N . ALA A 1 410 ? -9.228 -40.015 -4.941 1.00 97.38 410 ALA A N 1
ATOM 3180 C CA . ALA A 1 410 ? -9.567 -38.728 -4.341 1.00 97.38 410 ALA A CA 1
ATOM 3181 C C . ALA A 1 410 ? -9.590 -38.817 -2.811 1.00 97.38 410 ALA A C 1
ATOM 3183 O O . ALA A 1 410 ? -8.957 -38.010 -2.130 1.00 97.38 410 ALA A O 1
ATOM 3184 N N . ARG A 1 411 ? -10.251 -39.851 -2.270 1.00 97.44 411 ARG A N 1
ATOM 3185 C CA . ARG A 1 411 ? -10.282 -40.126 -0.831 1.00 97.44 411 ARG A CA 1
ATOM 3186 C C . ARG A 1 411 ? -8.877 -40.293 -0.262 1.00 97.44 411 ARG A C 1
ATOM 3188 O O . ARG A 1 411 ? -8.576 -39.678 0.754 1.00 97.44 411 ARG A O 1
ATOM 3195 N N . HIS A 1 412 ? -8.022 -41.072 -0.922 1.00 97.06 412 HIS A N 1
ATOM 3196 C CA . HIS A 1 412 ? -6.643 -41.289 -0.484 1.00 97.06 412 HIS A CA 1
ATOM 3197 C C . HIS A 1 412 ? -5.861 -39.970 -0.349 1.00 97.06 412 HIS A C 1
ATOM 3199 O O . HIS A 1 412 ? -5.282 -39.698 0.703 1.00 97.06 412 HIS A O 1
ATOM 3205 N N . TRP A 1 413 ? -5.874 -39.121 -1.380 1.00 97.25 413 TRP A N 1
ATOM 3206 C CA . TRP A 1 413 ? -5.127 -37.859 -1.366 1.00 97.25 413 TRP A CA 1
ATOM 3207 C C . TRP A 1 413 ? -5.705 -36.824 -0.394 1.00 97.25 413 TRP A C 1
ATOM 3209 O O . TRP A 1 413 ? -4.944 -36.161 0.313 1.00 97.25 413 TRP A O 1
ATOM 3219 N N . LEU A 1 414 ? -7.036 -36.734 -0.290 1.00 97.06 414 LEU A N 1
ATOM 3220 C CA . LEU A 1 414 ? -7.705 -35.861 0.680 1.00 97.06 414 LEU A CA 1
ATOM 3221 C C . LEU A 1 414 ? -7.451 -36.310 2.125 1.00 97.06 414 LEU A C 1
ATOM 3223 O O . LEU A 1 414 ? -7.208 -35.467 2.984 1.00 97.06 414 LEU A O 1
ATOM 3227 N N . GLN A 1 415 ? -7.436 -37.620 2.399 1.00 97.38 415 GLN A N 1
ATOM 3228 C CA . GLN A 1 415 ? -7.084 -38.158 3.718 1.00 97.38 415 GLN A CA 1
ATOM 3229 C C . GLN A 1 415 ? -5.661 -37.778 4.124 1.00 97.38 415 GLN A C 1
ATOM 3231 O O . GLN A 1 415 ? -5.451 -37.358 5.260 1.00 97.38 415 GLN A O 1
ATOM 3236 N N . ARG A 1 416 ? -4.695 -37.872 3.202 1.00 95.31 416 ARG A N 1
ATOM 3237 C CA . ARG A 1 416 ? -3.315 -37.444 3.472 1.00 95.31 416 ARG A CA 1
ATOM 3238 C C . ARG A 1 416 ? -3.238 -35.955 3.808 1.00 95.31 416 ARG A C 1
ATOM 3240 O O . ARG A 1 416 ? -2.695 -35.597 4.848 1.00 95.31 416 ARG A O 1
ATOM 3247 N N . ALA A 1 417 ? -3.856 -35.097 2.994 1.00 95.12 417 ALA A N 1
ATOM 3248 C CA . ALA A 1 417 ? -3.869 -33.658 3.257 1.00 95.12 417 ALA A CA 1
ATOM 3249 C C . ALA A 1 417 ? -4.559 -33.303 4.595 1.00 95.12 417 ALA A C 1
ATOM 3251 O O . ALA A 1 417 ? -4.089 -32.445 5.340 1.00 95.12 417 ALA A O 1
ATOM 3252 N N . ALA A 1 418 ? -5.638 -34.009 4.942 1.00 95.69 418 ALA A N 1
ATOM 3253 C CA . ALA A 1 418 ? -6.361 -33.843 6.202 1.00 95.69 418 ALA A CA 1
ATOM 3254 C C . ALA A 1 418 ? -5.544 -34.257 7.441 1.00 95.69 418 ALA A C 1
ATOM 3256 O O . ALA A 1 418 ? -5.638 -33.611 8.493 1.00 95.69 418 ALA A O 1
ATOM 3257 N N . GLN A 1 419 ? -4.757 -35.334 7.329 1.00 94.56 419 GLN A N 1
ATOM 3258 C CA . GLN A 1 419 ? -3.853 -35.816 8.383 1.00 94.56 419 GLN A CA 1
ATOM 3259 C C . GLN A 1 419 ? -2.700 -34.840 8.634 1.00 94.56 419 GLN A C 1
ATOM 3261 O O . GLN A 1 419 ? -2.262 -34.685 9.769 1.00 94.56 419 GLN A O 1
ATOM 3266 N N . GLU A 1 420 ? -2.271 -34.128 7.594 1.00 89.06 420 GLU A N 1
ATOM 3267 C CA . GLU A 1 420 ? -1.259 -33.068 7.660 1.00 89.06 420 GLU A CA 1
ATOM 3268 C C . GLU A 1 420 ? -1.813 -31.728 8.179 1.00 89.06 420 GLU A C 1
ATOM 3270 O O . GLU A 1 420 ? -1.077 -30.750 8.277 1.00 89.06 420 GLU A O 1
ATOM 3275 N N . GLY A 1 421 ? -3.096 -31.681 8.555 1.00 90.56 421 GLY A N 1
ATOM 3276 C CA . GLY A 1 421 ? -3.703 -30.536 9.234 1.00 90.56 421 GLY A CA 1
ATOM 3277 C C . GLY A 1 421 ? -4.454 -29.557 8.333 1.00 90.56 421 GLY A C 1
ATOM 3278 O O . GLY A 1 421 ? -4.836 -28.499 8.820 1.00 90.56 421 GLY A O 1
ATOM 3279 N N . LEU A 1 422 ? -4.696 -29.885 7.058 1.00 90.56 422 LEU A N 1
ATOM 3280 C CA . LEU A 1 422 ? -5.504 -29.038 6.177 1.00 90.56 422 LEU A CA 1
ATOM 3281 C C . LEU A 1 422 ? -7.003 -29.279 6.413 1.00 90.56 422 LEU A C 1
ATOM 3283 O O . LEU A 1 422 ? -7.543 -30.331 6.051 1.00 90.56 422 LEU A O 1
ATOM 3287 N N . ASP A 1 423 ? -7.683 -28.306 7.014 1.00 94.00 423 ASP A N 1
ATOM 3288 C CA . ASP A 1 423 ? -9.100 -28.422 7.370 1.00 94.00 423 ASP A CA 1
ATOM 3289 C C . ASP A 1 423 ? -10.009 -28.485 6.133 1.00 94.00 423 ASP A C 1
ATOM 3291 O O . ASP A 1 423 ? -10.949 -29.281 6.099 1.00 94.00 423 ASP A O 1
ATOM 3295 N N . GLU A 1 424 ? -9.671 -27.778 5.051 1.00 89.00 424 GLU A N 1
ATOM 3296 C CA . GLU A 1 424 ? -10.403 -27.842 3.782 1.00 89.00 424 GLU A CA 1
ATOM 3297 C C . GLU A 1 424 ? -10.419 -29.263 3.200 1.00 89.00 424 GLU A C 1
ATOM 3299 O O . GLU A 1 424 ? -11.413 -29.688 2.600 1.00 89.00 424 GLU A O 1
ATOM 3304 N N . ALA A 1 425 ? -9.345 -30.033 3.411 1.00 93.19 425 ALA A N 1
ATOM 3305 C CA . ALA A 1 425 ? -9.288 -31.430 2.996 1.00 93.19 425 ALA A CA 1
ATOM 3306 C C . ALA A 1 425 ? -10.182 -32.328 3.858 1.00 93.19 425 ALA A C 1
ATOM 3308 O O . ALA A 1 425 ? -10.814 -33.234 3.314 1.00 93.19 425 ALA A O 1
ATOM 3309 N N . ARG A 1 426 ? -10.296 -32.064 5.169 1.00 94.25 426 ARG A N 1
ATOM 3310 C CA . ARG A 1 426 ? -11.228 -32.784 6.061 1.00 94.25 426 ARG A CA 1
ATOM 3311 C C . ARG A 1 426 ? -12.669 -32.562 5.630 1.00 94.25 426 ARG A C 1
ATOM 3313 O O . ARG A 1 426 ? -13.435 -33.517 5.517 1.00 94.25 426 ARG A O 1
ATOM 3320 N N . GLU A 1 427 ? -13.028 -31.318 5.333 1.00 93.25 427 GLU A N 1
ATOM 3321 C CA . GLU A 1 427 ? -14.366 -30.995 4.848 1.00 93.25 427 GLU A CA 1
ATOM 3322 C C . GLU A 1 427 ? -14.646 -31.610 3.473 1.00 93.25 427 GLU A C 1
ATOM 3324 O O . GLU A 1 427 ? -15.730 -32.145 3.236 1.00 93.25 427 GLU A O 1
ATOM 3329 N N . ALA A 1 428 ? -13.681 -31.546 2.550 1.00 91.12 428 ALA A N 1
ATOM 3330 C CA . ALA A 1 428 ? -13.817 -32.149 1.229 1.00 91.12 428 ALA A CA 1
ATOM 3331 C C . ALA A 1 428 ? -13.966 -33.670 1.308 1.00 91.12 428 ALA A C 1
ATOM 3333 O O . ALA A 1 428 ? -14.808 -34.231 0.605 1.00 91.12 428 ALA A O 1
ATOM 3334 N N . LEU A 1 429 ? -13.213 -34.320 2.196 1.00 94.56 429 LEU A N 1
ATOM 3335 C CA . LEU A 1 429 ? -13.341 -35.740 2.486 1.00 94.56 429 LEU A CA 1
ATOM 3336 C C . LEU A 1 429 ? -14.741 -36.064 3.022 1.00 94.56 429 LEU A C 1
ATOM 3338 O O . LEU A 1 429 ? -15.415 -36.918 2.457 1.00 94.56 429 LEU A O 1
ATOM 3342 N N . ALA A 1 430 ? -15.229 -35.327 4.023 1.00 93.56 430 ALA A N 1
ATOM 3343 C CA . ALA A 1 430 ? -16.576 -35.523 4.559 1.00 93.56 430 ALA A CA 1
ATOM 3344 C C . ALA A 1 430 ? -17.660 -35.366 3.476 1.00 93.56 430 ALA A C 1
ATOM 3346 O O . ALA A 1 430 ? -18.590 -36.169 3.401 1.00 93.56 430 ALA A O 1
ATOM 3347 N N . ARG A 1 431 ? -17.523 -34.374 2.583 1.00 91.75 431 ARG A N 1
ATOM 3348 C CA . ARG A 1 431 ? -18.434 -34.190 1.437 1.00 91.75 431 ARG A CA 1
ATOM 3349 C C . ARG A 1 431 ? -18.369 -35.348 0.441 1.00 91.75 431 ARG A C 1
ATOM 3351 O O . ARG A 1 431 ? -19.411 -35.753 -0.069 1.00 91.75 431 ARG A O 1
ATOM 3358 N N . LEU A 1 432 ? -17.173 -35.863 0.154 1.00 91.62 432 LEU A N 1
ATOM 3359 C CA . LEU A 1 432 ? -16.973 -37.006 -0.739 1.00 91.62 432 LEU A CA 1
ATOM 3360 C C . LEU A 1 432 ? -17.595 -38.286 -0.156 1.00 91.62 432 LEU A C 1
ATOM 3362 O O . LEU A 1 432 ? -18.155 -39.093 -0.894 1.00 91.62 432 LEU A O 1
ATOM 3366 N N . GLU A 1 433 ? -17.522 -38.456 1.164 1.00 88.69 433 GLU A N 1
ATOM 3367 C CA . GLU A 1 433 ? -18.044 -39.620 1.888 1.00 88.69 433 GLU A CA 1
ATOM 3368 C C . GLU A 1 433 ? -19.558 -39.579 2.102 1.00 88.69 433 GLU A C 1
ATOM 3370 O O . GLU A 1 433 ? -20.204 -40.623 2.064 1.00 88.69 433 GLU A O 1
ATOM 3375 N N . ALA A 1 434 ? -20.133 -38.387 2.276 1.00 85.25 434 ALA A N 1
ATOM 3376 C CA . ALA A 1 434 ? -21.571 -38.211 2.456 1.00 85.25 434 ALA A CA 1
ATOM 3377 C C . ALA A 1 434 ? -22.392 -38.532 1.190 1.00 85.25 434 ALA A C 1
ATOM 3379 O O . ALA A 1 434 ? -23.594 -38.774 1.297 1.00 85.25 434 ALA A O 1
ATOM 3380 N N . GLY A 1 435 ? -21.764 -38.541 0.008 1.00 68.69 435 GLY A N 1
ATOM 3381 C CA . GLY A 1 435 ? -22.439 -38.748 -1.274 1.00 68.69 435 GLY A CA 1
ATOM 3382 C C . GLY A 1 435 ? -23.464 -37.647 -1.615 1.00 68.69 435 GLY A C 1
ATOM 3383 O O . GLY A 1 435 ? -23.708 -36.728 -0.828 1.00 68.69 435 GLY A O 1
ATOM 3384 N N . PRO A 1 436 ? -24.083 -37.690 -2.807 1.00 60.88 436 PRO A N 1
ATOM 3385 C CA . PRO A 1 436 ? -25.093 -36.706 -3.207 1.00 60.88 436 PRO A CA 1
ATOM 3386 C C . PRO A 1 436 ? -26.410 -36.774 -2.401 1.00 60.88 436 PRO A C 1
ATOM 3388 O O . PRO A 1 436 ? -27.133 -35.779 -2.373 1.00 60.88 436 PRO A O 1
ATOM 3391 N N . ASP A 1 437 ? -26.702 -37.881 -1.703 1.00 50.84 437 ASP A N 1
ATOM 3392 C CA . ASP A 1 437 ? -28.005 -38.133 -1.052 1.00 50.84 437 ASP A CA 1
ATOM 3393 C C . ASP A 1 437 ? -28.187 -37.515 0.350 1.00 50.84 437 ASP A C 1
ATOM 3395 O O . ASP A 1 437 ? -29.315 -37.350 0.815 1.00 50.84 437 ASP A O 1
ATOM 3399 N N . ASN A 1 438 ? -27.120 -37.088 1.035 1.00 45.78 438 ASN A N 1
ATOM 3400 C CA . ASN A 1 438 ? -27.233 -36.598 2.421 1.00 45.78 438 ASN A CA 1
ATOM 3401 C C . ASN A 1 438 ? -27.583 -35.105 2.570 1.00 45.78 438 ASN A C 1
ATOM 3403 O O . ASN A 1 438 ? -27.664 -34.593 3.686 1.00 45.78 438 ASN A O 1
ATOM 3407 N N . ARG A 1 439 ? -27.851 -34.383 1.473 1.00 45.34 439 ARG A N 1
ATOM 3408 C CA . ARG A 1 439 ? -28.261 -32.961 1.528 1.00 45.34 439 ARG A CA 1
ATOM 3409 C C . ARG A 1 439 ? -29.730 -32.745 1.922 1.00 45.34 439 ARG A C 1
ATOM 3411 O O . ARG A 1 439 ? -30.136 -31.602 2.105 1.00 45.34 439 ARG A O 1
ATOM 3418 N N . ALA A 1 440 ? -30.524 -33.810 2.058 1.00 38.59 440 ALA A N 1
ATOM 3419 C CA . ALA A 1 440 ? -31.956 -33.721 2.361 1.00 38.59 440 ALA A CA 1
ATOM 3420 C C . ALA A 1 440 ? -32.308 -33.725 3.865 1.00 38.59 440 ALA A C 1
ATOM 3422 O O . ALA A 1 440 ? -33.454 -33.445 4.201 1.00 38.59 440 ALA A O 1
ATOM 3423 N N . HIS A 1 441 ? -31.360 -34.007 4.768 1.00 42.03 441 HIS A N 1
ATOM 3424 C CA . HIS A 1 441 ? -31.651 -34.211 6.202 1.00 42.03 441 HIS A CA 1
ATOM 3425 C C . HIS A 1 441 ? -31.077 -33.135 7.139 1.00 42.03 441 HIS A C 1
ATOM 3427 O O . HIS A 1 441 ? -31.119 -33.292 8.355 1.00 42.03 441 HIS A O 1
ATOM 3433 N N . ALA A 1 442 ? -30.578 -32.024 6.595 1.00 37.59 442 ALA A N 1
ATOM 3434 C CA . ALA A 1 442 ? -30.144 -30.868 7.376 1.00 37.59 442 ALA A CA 1
ATOM 3435 C C . ALA A 1 442 ? -30.897 -29.610 6.910 1.00 37.59 442 ALA A C 1
ATOM 3437 O O . ALA A 1 442 ? -30.377 -28.804 6.138 1.00 37.59 442 ALA A O 1
ATOM 3438 N N . ARG A 1 443 ? -32.154 -29.482 7.343 1.00 36.69 443 ARG A N 1
ATOM 3439 C CA . ARG A 1 443 ? -32.894 -28.216 7.402 1.00 36.69 443 ARG A CA 1
ATOM 3440 C C . ARG A 1 443 ? -33.468 -28.038 8.791 1.00 36.69 443 ARG A C 1
ATOM 3442 O O . ARG A 1 443 ? -33.966 -29.051 9.329 1.00 36.69 443 ARG A O 1
#

Organism: Hydrogenophaga pseudoflava (NCBI:txid47421)

Foldseek 3Di:
DDDDDDDDDPPPDDPDDPDDPPPFDKDKDFALWFLVLLVVLVVVCQVPPQQADKDQPDPPQQWRWIWGQGVQLVRKTKIWTWAADLQQFGIIIMITIPDPVSVVVNVVVSVVSSVSSVVDDQPQVQPDDPDDDPVVVVVVPLPLDPEPPDDPVSPVVNLVVCVRRLVLGVSRSRLSRCSNVLPLSSLQVVLLCLCAVSSGDNDLLSNLVSLVSSLPDPDPVSVLLSLLSNLVCLCVVRSHPNDPPVSLVSLVVSVVVVDPQSVVCVVFVWGDSRAHPVRDTPHDDDDDDDDDDDDPDPPPPCPDLSCLLPPPDLSSLVCLVVCVVVLVPLSSLVSLVVNCVPPVALSSLQVNLVCLCVVRNHDNQQLSSLVSLVSLCPDDPPHPNSLVSLQVNLVCLCVVGSHDRDLPSSLVSLVVSVVVPDVVSVVVNVDSVCPPPNPPPDD

Sequence (443 aa):
MRRFVTAVLFFTALATPSAWAADGASGEQLLPMPPERVWRAVHQALADRGAGRAEVLALDDGRYEARLRPQALAGADLWLDVDWDTRTGGTRLRWSATAPEAQAHAAAWVQRLAERAGRLRASNQLCRGPHPTAEEIEAAQIEIPASCEYSTGHFSTALFELEKCGDFDTALQIMADCVKRRHAGGLIRLSQYFDLGYGVPKRPERVVEFLRLAMDSDNDGYARLARLHYATALHFGLGVARDRTAARRLFEDLAREGQADAQEFLRLGHHGAWLRPDGQRFRDTPAASPAAAVSRDDSGNDMSYGAFVNSDKRIKCLYGYAADKTGDHAAAVRIFEDCISRWNDPYSIIWLAHLLENGHGVPRDLARAAQLLRQGAEHPDTSGYATLARYHYGMVLAQGQGVPADPAQARHWLQRAAQEGLDEAREALARLEAGPDNRAHAR

Secondary structure (DSSP, 8-state):
------------PPPPP----TTSEEEEEEESS-HHHHHHHHHHHHHSTTS-EEEEEE--TT-EEEEEE-GGGTT--EEEEEEE-TTT-SEEEEEEESSHHHHHHHHHHHHHHHHHHHHPPP---SS-SS---HHHHHHTT----SSTTS-HHHHHHHHHHHHHTT-HHHHHHHHHHHHHTT-HHHHHHHHHHHHHTSSS---HHHHHHHHHHHHTSS-HHHHHHHHHHHHHHHHHTSSS---HHHHHHHHHHHHHTT-HHHHHHHHHS--SSSB-TTS-B--------------------TTSHHHHHT-SSTTHHHHHHHHHHTT-HHHHHHHHHHHHHHH--HHHHHHHHHHHHHTSSS---HHHHHHHHHHHHTS-TTSTTHHHHHHHHHHHHHHTSSS---HHHHHHHHHHHHHTT-HHHHHHHHHHHHTGGGGGS--

InterPro domains:
  IPR006597 Sel1-like repeat [PF08238] (230-256)
  IPR006597 Sel1-like repeat [PF08238] (347-379)
  IPR006597 Sel1-like repeat [PF08238] (389-421)
  IPR006597 Sel1-like repeat [SM00671] (184-219)
  IPR006597 Sel1-like repeat [SM00671] (224-259)
  IPR006597 Sel1-like repeat [SM00671] (346-381)
  IPR006597 Sel1-like repeat [SM00671] (387-422)
  IPR011990 Tetratricopeptide-like helical domain superfamily [G3DSA:1.25.40.10] (91-271)
  IPR011990 Tetratricopeptide-like helical domain superfamily [G3DSA:1.25.40.10] (314-443)
  IPR050767 Sel1/AlgK [PTHR11102] (118-429)

Radius of gyration: 30.47 Å; chains: 1; bounding box: 56×105×63 Å

pLDDT: mean 72.82, std 19.86, range [26.38, 97.75]